Protein AF-0000000073340105 (afdb_homodimer)

Radius of gyration: 44.9 Å; Cα contacts (8 Å, |Δi|>4): 1133; chains: 2; bounding box: 186×140×77 Å

InterPro domains:
  IPR003441 NAC domain [PF02365] (8-134)
  IPR003441 NAC domain [PS51005] (7-157)
  IPR036093 NAC domain superfamily [G3DSA:2.170.150.80] (16-159)
  IPR036093 NAC domain superfamily [SSF101941] (5-157)

Nearest PDB structures (foldseek):
  3l7o-assembly1_B  TM=9.362E-01  e=1.368E-28  Streptococcus mutans UA159
  4gmk-assembly1_B  TM=9.566E-01  e=5.955E-28  Ligilactobacillus salivarius UCC118
  3l7o-assembly1_A  TM=9.279E-01  e=1.243E-27  Streptococcus mutans UA159
  4x84-assembly1_D  TM=9.354E-01  e=1.255E-22  Pseudomonas aeruginosa PAO1
  1xtz-assembly1_A  TM=8.811E-01  e=6.800E-23  Saccharomyces cerevisiae

Structure (mmCIF, N/CA/C/O backbone):
data_AF-0000000073340105-model_v1
#
loop_
_entity.id
_entity.type
_entity.pdbx_description
1 polymer 'ribose-5-phosphate isomerase'
#
loop_
_atom_site.group_PDB
_atom_site.id
_atom_site.type_symbol
_atom_site.label_atom_id
_atom_site.label_alt_id
_atom_site.label_comp_id
_atom_site.label_asym_id
_atom_site.label_entity_id
_atom_site.label_seq_id
_atom_site.pdbx_PDB_ins_code
_atom_site.Cartn_x
_atom_site.Cartn_y
_atom_site.Cartn_z
_atom_site.occupancy
_atom_site.B_iso_or_equiv
_atom_site.auth_seq_id
_atom_site.auth_comp_id
_atom_site.auth_asym_id
_atom_site.auth_atom_id
_atom_site.pdbx_PDB_model_num
ATOM 1 N N . MET A 1 1 ? -86.562 -3.908 8.695 1 17.77 1 MET A N 1
ATOM 2 C CA . MET A 1 1 ? -87.875 -3.549 9.227 1 17.77 1 MET A CA 1
ATOM 3 C C . MET A 1 1 ? -87.875 -2.125 9.773 1 17.77 1 MET A C 1
ATOM 5 O O . MET A 1 1 ? -88.688 -1.317 9.414 1 17.77 1 MET A O 1
ATOM 9 N N . ALA A 1 2 ? -87.625 -1.812 11.055 1 14.52 2 ALA A N 1
ATOM 10 C CA . ALA A 1 2 ? -88.5 -0.944 11.82 1 14.52 2 ALA A CA 1
ATOM 11 C C . ALA A 1 2 ? -88.125 0.523 11.641 1 14.52 2 ALA A C 1
ATOM 13 O O . ALA A 1 2 ? -89 1.363 11.359 1 14.52 2 ALA A O 1
ATOM 14 N N . SER A 1 3 ? -87.125 1.323 12.398 1 16 3 SER A N 1
ATOM 15 C CA . SER A 1 3 ? -87.688 2.092 13.508 1 16 3 SER A CA 1
ATOM 16 C C . SER A 1 3 ? -88 3.516 13.078 1 16 3 SER A C 1
ATOM 18 O O . SER A 1 3 ? -87.438 4.027 12.109 1 16 3 SER A O 1
ATOM 20 N N . LEU A 1 4 ? -88.375 4.535 13.93 1 16.16 4 LEU A N 1
ATOM 21 C CA . LEU A 1 4 ? -89.375 5.32 14.586 1 16.16 4 LEU A CA 1
ATOM 22 C C . LEU A 1 4 ? -89.125 6.812 14.375 1 16.16 4 LEU A C 1
ATOM 24 O O . LEU A 1 4 ? -90.062 7.535 13.953 1 16.16 4 LEU A O 1
ATOM 28 N N . SER A 1 5 ? -88.75 7.676 15.352 1 16.2 5 SER A N 1
ATOM 29 C CA . SER A 1 5 ? -89.688 8.539 16.047 1 16.2 5 SER A CA 1
ATOM 30 C C . SER A 1 5 ? -89.562 10 15.641 1 16.2 5 SER A C 1
ATOM 32 O O . SER A 1 5 ? -90.5 10.656 15.227 1 16.2 5 SER A O 1
ATOM 34 N N . LEU A 1 6 ? -88.875 10.984 16.516 1 17.75 6 LEU A N 1
ATOM 35 C CA . LEU A 1 6 ? -89.562 11.883 17.391 1 17.75 6 LEU A CA 1
ATOM 36 C C . LEU A 1 6 ? -89.625 13.297 16.828 1 17.75 6 LEU A C 1
ATOM 38 O O . LEU A 1 6 ? -88.812 13.641 15.961 1 17.75 6 LEU A O 1
ATOM 42 N N . LEU A 1 7 ? -89.688 14.547 17.656 1 17.47 7 LEU A N 1
ATOM 43 C CA . LEU A 1 7 ? -90.75 15.492 18.078 1 17.47 7 LEU A CA 1
ATOM 44 C C . LEU A 1 7 ? -90.312 16.922 17.719 1 17.47 7 LEU A C 1
ATOM 46 O O . LEU A 1 7 ? -91 17.875 18.125 1 17.47 7 LEU A O 1
ATOM 50 N N . PRO A 1 8 ? -89.625 17.469 16.562 1 19.19 8 PRO A N 1
ATOM 51 C CA . PRO A 1 8 ? -88.812 18.672 16.797 1 19.19 8 PRO A CA 1
ATOM 52 C C . PRO A 1 8 ? -89.688 19.922 16.984 1 19.19 8 PRO A C 1
ATOM 54 O O . PRO A 1 8 ? -90.562 20.203 16.172 1 19.19 8 PRO A O 1
ATOM 57 N N . SER A 1 9 ? -89.625 20.484 18.109 1 16.81 9 SER A N 1
ATOM 58 C CA . SER A 1 9 ? -90.5 21.375 18.844 1 16.81 9 SER A CA 1
ATOM 59 C C . SER A 1 9 ? -90.562 22.75 18.188 1 16.81 9 SER A C 1
ATOM 61 O O . SER A 1 9 ? -89.688 23.094 17.375 1 16.81 9 SER A O 1
ATOM 63 N N . PRO A 1 10 ? -90.688 23.891 19.047 1 17.58 10 PRO A N 1
ATOM 64 C CA . PRO A 1 10 ? -91.875 24.766 19.094 1 17.58 10 PRO A CA 1
ATOM 65 C C . PRO A 1 10 ? -91.625 26.141 18.469 1 17.58 10 PRO A C 1
ATOM 67 O O . PRO A 1 10 ? -92.312 26.547 17.547 1 17.58 10 PRO A O 1
ATOM 70 N N . SER A 1 11 ? -90.875 27.156 19.312 1 16.98 11 SER A N 1
ATOM 71 C CA . SER A 1 11 ? -91.688 28.203 19.844 1 16.98 11 SER A CA 1
ATOM 72 C C . SER A 1 11 ? -91.625 29.469 19 1 16.98 11 SER A C 1
ATOM 74 O O . SER A 1 11 ? -90.688 29.609 18.172 1 16.98 11 SER A O 1
ATOM 76 N N . SER A 1 12 ? -91.875 30.766 19.703 1 16.91 12 SER A N 1
ATOM 77 C CA . SER A 1 12 ? -92.875 31.766 19.547 1 16.91 12 SER A CA 1
ATOM 78 C C . SER A 1 12 ? -92.375 33.031 18.859 1 16.91 12 SER A C 1
ATOM 80 O O . SER A 1 12 ? -92.938 33.469 17.859 1 16.91 12 SER A O 1
ATOM 82 N N . SER A 1 13 ? -91.75 34.062 19.734 1 17.97 13 SER A N 1
ATOM 83 C CA . SER A 1 13 ? -92.5 35.312 19.984 1 17.97 13 SER A CA 1
ATOM 84 C C . SER A 1 13 ? -91.875 36.5 19.25 1 17.97 13 SER A C 1
ATOM 86 O O . SER A 1 13 ? -91.188 37.312 19.859 1 17.97 13 SER A O 1
ATOM 88 N N . SER A 1 14 ? -91.562 36.562 17.984 1 16.38 14 SER A N 1
ATOM 89 C CA . SER A 1 14 ? -90.438 37.281 17.375 1 16.38 14 SER A CA 1
ATOM 90 C C . SER A 1 14 ? -90.75 38.781 17.297 1 16.38 14 SER A C 1
ATOM 92 O O . SER A 1 14 ? -89.812 39.562 17.203 1 16.38 14 SER A O 1
ATOM 94 N N . SER A 1 15 ? -92.062 39.188 17.203 1 16.95 15 SER A N 1
ATOM 95 C CA . SER A 1 15 ? -92 40 16 1 16.95 15 SER A CA 1
ATOM 96 C C . SER A 1 15 ? -91.5 41.406 16.312 1 16.95 15 SER A C 1
ATOM 98 O O . SER A 1 15 ? -90.625 41.969 15.594 1 16.95 15 SER A O 1
ATOM 100 N N . SER A 1 16 ? -92.062 42.094 17.5 1 17.23 16 SER A N 1
ATOM 101 C CA . SER A 1 16 ? -92.75 43.25 16.969 1 17.23 16 SER A CA 1
ATOM 102 C C . SER A 1 16 ? -91.812 44.438 16.75 1 17.23 16 SER A C 1
ATOM 104 O O . SER A 1 16 ? -90.75 44.469 17.328 1 17.23 16 SER A O 1
ATOM 106 N N . SER A 1 17 ? -92.25 45.625 16.234 1 17.88 17 SER A N 1
ATOM 107 C CA . SER A 1 17 ? -92.062 46.594 15.156 1 17.88 17 SER A CA 1
ATOM 108 C C . SER A 1 17 ? -91.438 47.875 15.672 1 17.88 17 SER A C 1
ATOM 110 O O . SER A 1 17 ? -90.75 48.594 14.914 1 17.88 17 SER A O 1
ATOM 112 N N . LEU A 1 18 ? -91.5 48.188 17.172 1 18.75 18 LEU A N 1
ATOM 113 C CA . LEU A 1 18 ? -92 49.562 17.203 1 18.75 18 LEU A CA 1
ATOM 114 C C . LEU A 1 18 ? -90.875 50.531 16.906 1 18.75 18 LEU A C 1
ATOM 116 O O . LEU A 1 18 ? -89.75 50.312 17.359 1 18.75 18 LEU A O 1
ATOM 120 N N . SER A 1 19 ? -91.062 51.656 16.188 1 18.48 19 SER A N 1
ATOM 121 C CA . SER A 1 19 ? -90.562 52.688 15.305 1 18.48 19 SER A CA 1
ATOM 122 C C . SER A 1 19 ? -89.812 53.75 16.094 1 18.48 19 SER A C 1
ATOM 124 O O . SER A 1 19 ? -90 53.906 17.297 1 18.48 19 SER A O 1
ATOM 126 N N . SER A 1 20 ? -88.75 54.312 15.531 1 19.83 20 SER A N 1
ATOM 127 C CA . SER A 1 20 ? -87.438 54.969 15.562 1 19.83 20 SER A CA 1
ATOM 128 C C . SER A 1 20 ? -87.562 56.438 15.953 1 19.83 20 SER A C 1
ATOM 130 O O . SER A 1 20 ? -87.375 57.312 15.102 1 19.83 20 SER A O 1
ATOM 132 N N . LEU A 1 21 ? -88.188 56.656 17.188 1 20.95 21 LEU A N 1
ATOM 133 C CA . LEU A 1 21 ? -88.625 58.062 17.344 1 20.95 21 LEU A CA 1
ATOM 134 C C . LEU A 1 21 ? -87.375 58.969 17.312 1 20.95 21 LEU A C 1
ATOM 136 O O . LEU A 1 21 ? -86.312 58.625 17.844 1 20.95 21 LEU A O 1
ATOM 140 N N . HIS A 1 22 ? -87.375 60.156 16.656 1 19.5 22 HIS A N 1
ATOM 141 C CA . HIS A 1 22 ? -86.625 61.125 15.906 1 19.5 22 HIS A CA 1
ATOM 142 C C . HIS A 1 22 ? -85.75 61.969 16.828 1 19.5 22 HIS A C 1
ATOM 144 O O . HIS A 1 22 ? -85.75 61.781 18.047 1 19.5 22 HIS A O 1
ATOM 150 N N . HIS A 1 23 ? -85.812 63.25 16.844 1 18.55 23 HIS A N 1
ATOM 151 C CA 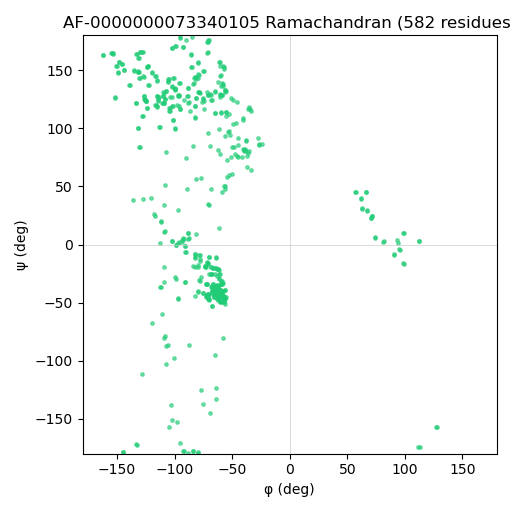. HIS A 1 23 ? -84.938 64.25 16.297 1 18.55 23 HIS A CA 1
ATOM 152 C C . HIS A 1 23 ? -84.188 65 17.406 1 18.55 23 HIS A C 1
ATOM 154 O O . HIS A 1 23 ? -83 65.375 17.25 1 18.55 23 HIS A O 1
ATOM 160 N N . THR A 1 24 ? -84.625 65.312 18.719 1 20.47 24 THR A N 1
ATOM 161 C CA . THR A 1 24 ? -84.625 66.75 18.875 1 20.47 24 THR A CA 1
ATOM 162 C C . THR A 1 24 ? -83.375 67.25 19.547 1 20.47 24 THR A C 1
ATOM 164 O O . THR A 1 24 ? -83.25 68.438 19.828 1 20.47 24 THR A O 1
ATOM 167 N N . THR A 1 25 ? -82.125 66.75 19.531 1 22.19 25 THR A N 1
ATOM 168 C CA . THR A 1 25 ? -81.375 67 20.719 1 22.19 25 THR A CA 1
ATOM 169 C C . THR A 1 25 ? -80.688 68.375 20.609 1 22.19 25 THR A C 1
ATOM 171 O O . THR A 1 25 ? -80 68.688 19.609 1 22.19 25 THR A O 1
ATOM 174 N N . PRO A 1 26 ? -81.062 69.312 21.453 1 22.73 26 PRO A N 1
ATOM 175 C CA . PRO A 1 26 ? -80.812 70.75 21.281 1 22.73 26 PRO A CA 1
ATOM 176 C C . PRO A 1 26 ? -79.312 71.062 21.312 1 22.73 26 PRO A C 1
ATOM 178 O O . PRO A 1 26 ? -78.5 70.188 21.578 1 22.73 26 PRO A O 1
ATOM 181 N N . SER A 1 27 ? -78.812 72 22.266 1 22.5 27 SER A N 1
ATOM 182 C CA . SER A 1 27 ? -78.375 73.375 22.219 1 22.5 27 SER A CA 1
ATOM 183 C C . SER A 1 27 ? -76.875 73.5 22.406 1 22.5 27 SER A C 1
ATOM 185 O O . SER A 1 27 ? -76.188 74.125 21.609 1 22.5 27 SER A O 1
ATOM 187 N N . SER A 1 28 ? -76.312 73.438 23.703 1 24.09 28 SER A N 1
ATOM 188 C CA . SER A 1 28 ? -75.562 74.562 24.219 1 24.09 28 SER A CA 1
ATOM 189 C C . SER A 1 28 ? -74.062 74.375 23.891 1 24.09 28 SER A C 1
ATOM 191 O O . SER A 1 28 ? -73.562 73.25 23.938 1 24.09 28 SER A O 1
ATOM 193 N N . SER A 1 29 ? -73.312 75.25 23.234 1 22.88 29 SER A N 1
ATOM 194 C CA . SER A 1 29 ? -72.125 75.375 22.438 1 22.88 29 SER A CA 1
ATOM 195 C C . SER A 1 29 ? -70.875 75.438 23.344 1 22.88 29 SER A C 1
ATOM 197 O O . SER A 1 29 ? -70.625 76.438 24.016 1 22.88 29 SER A O 1
ATOM 199 N N . ARG A 1 30 ? -70.625 74.375 24.266 1 23.12 30 ARG A N 1
ATOM 200 C CA . ARG A 1 30 ? -69.562 74.625 25.281 1 23.12 30 ARG A CA 1
ATOM 201 C C . ARG A 1 30 ? -68.25 75 24.625 1 23.12 30 ARG A C 1
ATOM 203 O O . ARG A 1 30 ? -67.75 74.312 23.734 1 23.12 30 ARG A O 1
ATOM 210 N N . LEU A 1 31 ? -67.688 76.125 24.719 1 26.17 31 LEU A N 1
ATOM 211 C CA . LEU A 1 31 ? -66.562 76.875 24.125 1 26.17 31 LEU A CA 1
ATOM 212 C C . LEU A 1 31 ? -65.25 76.188 24.578 1 26.17 31 LEU A C 1
ATOM 214 O O . LEU A 1 31 ? -64.875 76.312 25.75 1 26.17 31 LEU A O 1
ATOM 218 N N . THR A 1 32 ? -65.062 74.938 24.516 1 24.06 32 THR A N 1
ATOM 219 C CA . THR A 1 32 ? -63.906 74.438 25.234 1 24.06 32 THR A CA 1
ATOM 220 C C . THR A 1 32 ? -62.625 75.062 24.688 1 24.06 32 THR A C 1
ATOM 222 O O . THR A 1 32 ? -62.438 75.125 23.469 1 24.06 32 THR A O 1
ATOM 225 N N . LEU A 1 33 ? -61.844 75.625 25.578 1 28.56 33 LEU A N 1
ATOM 226 C CA . LEU A 1 33 ? -60.594 76.312 25.578 1 28.56 33 LEU A CA 1
ATOM 227 C C . LEU A 1 33 ? -59.5 75.5 24.938 1 28.56 33 LEU A C 1
ATOM 229 O O . LEU A 1 33 ? -59.344 74.312 25.25 1 28.56 33 LEU A O 1
ATOM 233 N N . CYS A 1 34 ? -58.938 75.875 23.828 1 26.39 34 CYS A N 1
ATOM 234 C CA . CYS A 1 34 ? -58.031 75.312 22.844 1 26.39 34 CYS A CA 1
ATOM 235 C C . CYS A 1 34 ? -56.625 75.188 23.391 1 26.39 34 CYS A C 1
ATOM 237 O O . CYS A 1 34 ? -55.688 74.875 22.656 1 26.39 34 CYS A O 1
ATOM 239 N N . THR A 1 35 ? -56.406 74.875 24.75 1 28.38 35 THR A N 1
ATOM 240 C CA . THR A 1 35 ? -55.031 75.062 25.109 1 28.38 35 THR A CA 1
ATOM 241 C C . THR A 1 35 ? -54.094 74.25 24.203 1 28.38 35 THR A C 1
ATOM 243 O O . THR A 1 35 ? -54.312 73.062 24 1 28.38 35 THR A O 1
ATOM 246 N N . PRO A 1 36 ? -53.312 74.938 23.328 1 28.16 36 PRO A N 1
ATOM 247 C CA . PRO A 1 36 ? -52.438 74.25 22.328 1 28.16 36 PRO A CA 1
ATOM 248 C C . PRO A 1 36 ? -51.406 73.375 22.953 1 28.16 36 PRO A C 1
ATOM 250 O O . PRO A 1 36 ? -50.688 73.75 23.875 1 28.16 36 PRO A O 1
ATOM 253 N N . SER A 1 37 ? -51.75 72.125 23.438 1 27.28 37 SER A N 1
ATOM 254 C CA . SER A 1 37 ? -50.781 71.25 24.078 1 27.28 37 SER A CA 1
ATOM 255 C C . SER A 1 37 ? -49.531 71.062 23.203 1 27.28 37 SER A C 1
ATOM 257 O O . SER A 1 37 ? -49.656 70.688 22.047 1 27.28 37 SER A O 1
ATOM 259 N N . LEU A 1 38 ? -48.406 71.875 23.375 1 31.17 38 LEU A N 1
ATOM 260 C CA . LEU A 1 38 ? -47.125 71.812 22.734 1 31.17 38 LEU A CA 1
ATOM 261 C C . LEU A 1 38 ? -46.5 70.438 22.828 1 31.17 38 LEU A C 1
ATOM 263 O O . LEU A 1 38 ? -46.125 70 23.922 1 31.17 38 LEU A O 1
ATOM 267 N N . ASN A 1 39 ? -47.125 69.438 22.328 1 26.33 39 ASN A N 1
ATOM 268 C CA . ASN A 1 39 ? -46.625 68.062 22.391 1 26.33 39 ASN A CA 1
ATOM 269 C C . ASN A 1 39 ? -45.25 67.938 21.719 1 26.33 39 ASN A C 1
ATOM 271 O O . ASN A 1 39 ? -45.156 67.75 20.5 1 26.33 39 ASN A O 1
ATOM 275 N N . LEU A 1 40 ? -44.375 68.875 22.016 1 29.8 40 LEU A N 1
ATOM 276 C CA . LEU A 1 40 ? -43.094 68.812 21.297 1 29.8 40 LEU A CA 1
ATOM 277 C C . LEU A 1 40 ? -42.406 67.5 21.625 1 29.8 40 LEU A C 1
ATOM 279 O O . LEU A 1 40 ? -41.219 67.438 21.938 1 29.8 40 LEU A O 1
ATOM 283 N N . ARG A 1 41 ? -43.031 66.438 22.219 1 28.45 41 ARG A N 1
ATOM 284 C CA . ARG A 1 41 ? -42.062 65.438 22.625 1 28.45 41 ARG A CA 1
ATOM 285 C C . ARG A 1 41 ? -41.312 64.875 21.422 1 28.45 41 ARG A C 1
ATOM 287 O O . ARG A 1 41 ? -41.906 64.375 20.5 1 28.45 41 ARG A O 1
ATOM 294 N N . THR A 1 42 ? -40.281 65.625 20.969 1 26.98 42 THR A N 1
ATOM 295 C CA . THR A 1 42 ? -39.375 65.062 19.984 1 26.98 42 THR A CA 1
ATOM 296 C C . THR A 1 42 ? -38.906 63.688 20.391 1 26.98 42 THR A C 1
ATOM 298 O O . THR A 1 42 ? -38.375 63.5 21.469 1 26.98 42 THR A O 1
ATOM 301 N N . ARG A 1 43 ? -39.719 62.656 20.078 1 30.19 43 ARG A N 1
ATOM 302 C CA . ARG A 1 43 ? -39.281 61.25 20.25 1 30.19 43 ARG A CA 1
ATOM 303 C C . ARG A 1 43 ? -37.875 61.062 19.703 1 30.19 43 ARG A C 1
ATOM 305 O O . ARG A 1 43 ? -37.625 61.219 18.5 1 30.19 43 ARG A O 1
ATOM 312 N N . THR A 1 44 ? -37.031 61.562 20.531 1 26.58 44 THR A N 1
ATOM 313 C CA . THR A 1 44 ? -35.688 61.156 20.109 1 26.58 44 THR A CA 1
ATOM 314 C C . THR A 1 44 ? -35.656 59.688 19.75 1 26.58 44 THR A C 1
ATOM 316 O O . THR A 1 44 ? -36.031 58.812 20.562 1 26.58 44 THR A O 1
ATOM 319 N N . LYS A 1 45 ? -35.875 59.312 18.484 1 33.16 45 LYS A N 1
ATOM 320 C CA . LYS A 1 45 ? -35.594 58 17.953 1 33.16 45 LYS A CA 1
ATOM 321 C C . LYS A 1 45 ? -34.312 57.406 18.547 1 33.16 45 LYS A C 1
ATOM 323 O O . LYS A 1 45 ? -33.219 57.969 18.359 1 33.16 45 LYS A O 1
ATOM 328 N N . ILE A 1 46 ? -34.5 57.156 19.875 1 30.78 46 ILE A N 1
ATOM 329 C CA . ILE A 1 46 ? -33.344 56.375 20.297 1 30.78 46 ILE A CA 1
ATOM 330 C C . ILE A 1 46 ? -32.938 55.406 19.203 1 30.78 46 ILE A C 1
ATOM 332 O O . ILE A 1 46 ? -33.75 54.562 18.781 1 30.78 46 ILE A O 1
ATOM 336 N N . SER A 1 47 ? -32.25 55.906 18.281 1 34.72 47 SER A N 1
ATOM 337 C CA . SER A 1 47 ? -31.609 54.969 17.344 1 34.72 47 SER A CA 1
ATOM 338 C C . SER A 1 47 ? -31.078 53.75 18.062 1 34.72 47 SER A C 1
ATOM 340 O O . SER A 1 47 ? -30.328 53.844 19.031 1 34.72 47 SER A O 1
ATOM 342 N N . SER A 1 48 ? -32.031 52.844 18.281 1 36.09 48 SER A N 1
ATOM 343 C CA . SER A 1 48 ? -31.562 51.531 18.719 1 36.09 48 SER A CA 1
ATOM 344 C C . SER A 1 48 ? -30.25 51.156 18.031 1 36.09 48 SER A C 1
ATOM 346 O O . SER A 1 48 ? -30.172 51.125 16.797 1 36.09 48 SER A O 1
ATOM 348 N N . ILE A 1 49 ? -29.266 51.656 18.469 1 32.47 49 ILE A N 1
ATOM 349 C CA . ILE A 1 49 ? -28.031 51.031 18 1 32.47 49 ILE A CA 1
ATOM 350 C C . ILE A 1 49 ? -28.188 49.531 17.969 1 32.47 49 ILE A C 1
ATOM 352 O O . ILE A 1 49 ? -28.453 48.906 19.016 1 32.47 49 ILE A O 1
ATOM 356 N N . LYS A 1 50 ? -28.781 49 16.906 1 35.72 50 LYS A N 1
ATOM 357 C CA . LYS A 1 50 ? -28.609 47.562 16.688 1 35.72 50 LYS A CA 1
ATOM 358 C C . LYS A 1 50 ? -27.297 47.094 17.297 1 35.72 50 LYS A C 1
ATOM 360 O O . LYS A 1 50 ? -26.219 47.625 17 1 35.72 50 LYS A O 1
ATOM 365 N N . ALA A 1 51 ? -27.406 46.688 18.5 1 38.09 51 ALA A N 1
ATOM 366 C CA . ALA A 1 51 ? -26.25 45.969 19 1 38.09 51 ALA A CA 1
ATOM 367 C C . ALA A 1 51 ? -25.484 45.312 17.859 1 38.09 51 ALA A C 1
ATOM 369 O O . ALA A 1 51 ? -26.031 44.469 17.141 1 38.09 51 ALA A O 1
ATOM 370 N N . GLN A 1 52 ? -24.594 46.031 17.25 1 36.03 52 GLN A N 1
ATOM 371 C CA . GLN A 1 52 ? -23.734 45.25 16.359 1 36.03 52 GLN A CA 1
ATOM 372 C C . GLN A 1 52 ? -23.219 44 17.031 1 36.03 52 GLN A C 1
ATOM 374 O O . GLN A 1 52 ? -22.5 44.062 18.031 1 36.03 52 GLN A O 1
ATOM 379 N N . SER A 1 53 ? -23.969 42.969 17.172 1 41.22 53 SER A N 1
ATOM 380 C CA . SER A 1 53 ? -23.547 41.656 17.641 1 41.22 53 SER A CA 1
ATOM 381 C C . SER A 1 53 ? -22.125 41.344 17.188 1 41.22 53 SER A C 1
ATOM 383 O O . SER A 1 53 ? -21.719 41.719 16.078 1 41.22 53 SER A O 1
ATOM 385 N N . ALA A 1 54 ? -21.203 41.219 18.031 1 48.62 54 ALA A N 1
ATOM 386 C CA . ALA A 1 54 ? -19.859 40.781 17.688 1 48.62 54 ALA A CA 1
ATOM 387 C C . ALA A 1 54 ? -19.906 39.719 16.594 1 48.62 54 ALA A C 1
ATOM 389 O O . ALA A 1 54 ? -20.781 38.844 16.594 1 48.62 54 ALA A O 1
ATOM 390 N N . PRO A 1 55 ? -19.391 39.938 15.484 1 53.12 55 PRO A N 1
ATOM 391 C CA . PRO A 1 55 ? -19.484 39 14.352 1 53.12 55 PRO A CA 1
ATOM 392 C C . PRO A 1 55 ? -19.172 37.562 14.734 1 53.12 55 PRO A C 1
ATOM 394 O O . PRO A 1 55 ? -18.234 37.312 15.484 1 53.12 55 PRO A O 1
ATOM 397 N N . VAL A 1 56 ? -20.172 36.75 14.844 1 66.56 56 VAL A N 1
ATOM 398 C CA . VAL A 1 56 ? -20.031 35.312 14.992 1 66.56 56 VAL A CA 1
ATOM 399 C C . VAL A 1 56 ? -18.922 34.812 14.07 1 66.56 56 VAL A C 1
ATOM 401 O O . VAL A 1 56 ? -18.938 35.062 12.867 1 66.56 56 VAL A O 1
ATOM 404 N N . LEU A 1 57 ? -17.766 34.406 14.664 1 76.38 57 LEU A N 1
ATOM 405 C CA . LEU A 1 57 ? -16.641 33.906 13.883 1 76.38 57 LEU A CA 1
ATOM 406 C C . LEU A 1 57 ? -17.109 32.812 12.922 1 76.38 57 LEU A C 1
ATOM 408 O O . LEU A 1 57 ? -17.828 31.891 13.32 1 76.38 57 LEU A O 1
ATOM 412 N N . THR A 1 58 ? -16.797 33 11.625 1 86.81 58 THR A N 1
ATOM 413 C CA . THR A 1 58 ? -17.062 31.984 10.609 1 86.81 58 THR A CA 1
ATOM 414 C C . THR A 1 58 ? -16.109 30.812 10.773 1 86.81 58 THR A C 1
ATOM 416 O O . THR A 1 58 ? -15.164 30.859 11.555 1 86.81 58 THR A O 1
ATOM 419 N N . GLN A 1 59 ? -16.438 29.75 10.148 1 86.5 59 GLN A N 1
ATOM 420 C CA . GLN A 1 59 ? -15.562 28.578 10.164 1 86.5 59 GLN A CA 1
ATOM 421 C C . GLN A 1 59 ? -14.164 28.938 9.664 1 86.5 59 GLN A C 1
ATOM 423 O O . GLN A 1 59 ? -13.164 28.453 10.203 1 86.5 59 GLN A O 1
ATOM 428 N N . ASP A 1 60 ? -14.086 29.734 8.703 1 89.38 60 ASP A N 1
ATOM 429 C CA . ASP A 1 60 ? -12.789 30.156 8.172 1 89.38 60 ASP A CA 1
ATOM 430 C C . ASP A 1 60 ? -12.031 31 9.195 1 89.38 60 ASP A C 1
ATOM 432 O O . ASP A 1 60 ? -10.805 30.922 9.281 1 89.38 60 ASP A O 1
ATOM 436 N N . ASP A 1 61 ? -12.758 31.781 9.906 1 91.19 61 ASP A N 1
ATOM 437 C CA . ASP A 1 61 ? -12.117 32.562 10.961 1 91.19 61 ASP A CA 1
ATOM 438 C C . ASP A 1 61 ? -11.492 31.641 12.008 1 91.19 61 ASP A C 1
ATOM 440 O O . ASP A 1 61 ? -10.375 31.875 12.477 1 91.19 61 ASP A O 1
ATOM 444 N N . LEU A 1 62 ? -12.227 30.641 12.297 1 91.06 62 LEU A N 1
ATOM 445 C CA . LEU A 1 62 ? -11.727 29.688 13.273 1 91.06 62 LEU A CA 1
ATOM 446 C C . LEU A 1 62 ? -10.477 28.984 12.75 1 91.06 62 LEU A C 1
ATOM 448 O O . LEU A 1 62 ? -9.508 28.812 13.492 1 91.06 62 LEU A O 1
ATOM 452 N N . LYS A 1 63 ? -10.5 28.609 11.484 1 90.44 63 LYS A N 1
ATOM 453 C CA . LYS A 1 63 ? -9.344 27.969 10.867 1 90.44 63 LYS A CA 1
ATOM 454 C C . LYS A 1 63 ? -8.125 28.891 10.883 1 90.44 63 LYS A C 1
ATOM 456 O O . LYS A 1 63 ? -7.008 28.453 11.148 1 90.44 63 LYS A O 1
ATOM 461 N N . LYS A 1 64 ? -8.406 30.094 10.648 1 93.19 64 LYS A N 1
ATOM 462 C CA . LYS A 1 64 ? -7.328 31.078 10.648 1 93.19 64 LYS A CA 1
ATOM 463 C C . LYS A 1 64 ? -6.727 31.219 12.047 1 93.19 64 LYS A C 1
ATOM 465 O O . LYS A 1 64 ? -5.508 31.297 12.195 1 93.19 64 LYS A O 1
ATOM 470 N N . LEU A 1 65 ? -7.59 31.312 13.031 1 93.31 65 LEU A N 1
ATOM 471 C CA . LEU A 1 65 ? -7.133 31.406 14.414 1 93.31 65 LEU A CA 1
ATOM 472 C C . LEU A 1 65 ? -6.258 30.219 14.789 1 93.31 65 LEU A C 1
ATOM 474 O O . LEU A 1 65 ? -5.195 30.391 15.391 1 93.31 65 LEU A O 1
ATOM 478 N N . ALA A 1 66 ? -6.734 29.078 14.43 1 93.62 66 ALA A N 1
ATOM 479 C CA . ALA A 1 66 ? -5.965 27.859 14.695 1 93.62 66 ALA A CA 1
ATOM 480 C C . ALA A 1 66 ? -4.629 27.891 13.961 1 93.62 66 ALA A C 1
ATOM 482 O O . ALA A 1 66 ? -3.6 27.5 14.523 1 93.62 66 ALA A O 1
ATOM 483 N N . ALA A 1 67 ? -4.629 28.312 12.758 1 94.44 67 ALA A N 1
ATOM 484 C CA . ALA A 1 67 ? -3.422 28.406 11.945 1 94.44 67 ALA A CA 1
ATOM 485 C C . ALA A 1 67 ? -2.408 29.359 12.562 1 94.44 67 ALA A C 1
ATOM 487 O O . ALA A 1 67 ? -1.213 29.062 12.617 1 94.44 67 ALA A O 1
ATOM 488 N N . ASP A 1 68 ? -2.934 30.5 13.008 1 95.56 68 ASP A N 1
ATOM 489 C CA . ASP A 1 68 ? -2.068 31.484 13.648 1 95.56 68 ASP A CA 1
ATOM 490 C C . ASP A 1 68 ? -1.375 30.891 14.875 1 95.56 68 ASP A C 1
ATOM 492 O O . ASP A 1 68 ? -0.185 31.125 15.094 1 95.56 68 ASP A O 1
ATOM 496 N N . LYS A 1 69 ? -2.119 30.172 15.609 1 96.38 69 LYS A N 1
ATOM 497 C CA . LYS A 1 69 ? -1.541 29.531 16.797 1 96.38 69 LYS A CA 1
ATOM 498 C C . LYS A 1 69 ? -0.514 28.469 16.391 1 96.38 69 LYS A C 1
ATOM 500 O O . LYS A 1 69 ? 0.536 28.344 17.031 1 96.38 69 LYS A O 1
ATOM 505 N N . ALA A 1 70 ? -0.755 27.766 15.375 1 97.56 70 ALA A N 1
ATOM 506 C CA . ALA A 1 70 ? 0.106 26.672 14.93 1 97.56 70 ALA A CA 1
ATOM 507 C C . ALA A 1 70 ? 1.467 27.188 14.484 1 97.56 70 ALA A C 1
ATOM 509 O O . ALA A 1 70 ? 2.496 26.562 14.742 1 97.56 70 ALA A O 1
ATOM 510 N N . VAL A 1 71 ? 1.527 28.297 13.836 1 97.69 71 VAL A N 1
ATOM 511 C CA . VAL A 1 71 ? 2.773 28.797 13.266 1 97.69 71 VAL A CA 1
ATOM 512 C C . VAL A 1 71 ? 3.705 29.25 14.383 1 97.69 71 VAL A C 1
ATOM 514 O O . VAL A 1 71 ? 4.898 29.469 14.164 1 97.69 71 VAL A O 1
ATOM 517 N N . GLU A 1 72 ? 3.139 29.438 15.578 1 97.19 72 GLU A N 1
ATOM 518 C CA . GLU A 1 72 ? 3.98 29.75 16.719 1 97.19 72 GLU A CA 1
ATOM 519 C C . GLU A 1 72 ? 4.969 28.625 17.016 1 97.19 72 GLU A C 1
ATOM 521 O O . GLU A 1 72 ? 5.988 28.859 17.672 1 97.19 72 GLU A O 1
ATOM 526 N N . TYR A 1 73 ? 4.707 27.422 16.578 1 97.62 73 TYR A N 1
ATOM 527 C CA . TYR A 1 73 ? 5.59 26.281 16.781 1 97.62 73 TYR A CA 1
ATOM 528 C C . TYR A 1 73 ? 6.758 26.328 15.805 1 97.62 73 TYR A C 1
ATOM 530 O O . TYR A 1 73 ? 7.738 25.594 15.977 1 97.62 73 TYR A O 1
ATOM 538 N N . VAL A 1 74 ? 6.699 27.156 14.773 1 98.62 74 VAL A N 1
ATOM 539 C CA . VAL A 1 74 ? 7.676 27.156 13.688 1 98.62 74 VAL A CA 1
ATOM 540 C C . VAL A 1 74 ? 8.844 28.078 14.047 1 98.62 74 VAL A C 1
ATOM 542 O O . VAL A 1 74 ? 8.648 29.188 14.523 1 98.62 74 VAL A O 1
ATOM 545 N N . LYS A 1 75 ? 10.016 27.609 13.812 1 98.5 75 LYS A N 1
ATOM 546 C CA . LYS A 1 75 ? 11.242 28.375 13.984 1 98.5 75 LYS A CA 1
ATOM 547 C C . LYS A 1 75 ? 12.047 28.422 12.688 1 98.5 75 LYS A C 1
ATOM 549 O O . LYS A 1 75 ? 12 27.484 11.891 1 98.5 75 LYS A O 1
ATOM 554 N N . SER A 1 76 ? 12.82 29.484 12.609 1 98.69 76 SER A N 1
ATOM 555 C CA . SER A 1 76 ? 13.703 29.609 11.453 1 98.69 76 SER A CA 1
ATOM 556 C C . SER A 1 76 ? 14.648 28.422 11.359 1 98.69 76 SER A C 1
ATOM 558 O O . SER A 1 76 ? 15.141 27.922 12.375 1 98.69 76 SER A O 1
ATOM 560 N N . GLY A 1 77 ? 14.859 27.922 10.148 1 98.5 77 GLY A N 1
ATOM 561 C CA . GLY A 1 77 ? 15.797 26.828 9.906 1 98.5 77 GLY A CA 1
ATOM 562 C C . GLY A 1 77 ? 15.141 25.469 9.898 1 98.5 77 GLY A C 1
ATOM 563 O O . GLY A 1 77 ? 15.773 24.469 9.547 1 98.5 77 GLY A O 1
ATOM 564 N N . MET A 1 78 ? 13.852 25.406 10.18 1 98.75 78 MET A N 1
ATOM 565 C CA . MET A 1 78 ? 13.172 24.125 10.305 1 98.75 78 MET A CA 1
ATOM 566 C C . MET A 1 78 ? 12.844 23.547 8.93 1 98.75 78 MET A C 1
ATOM 568 O O . MET A 1 78 ? 12.555 24.281 7.988 1 98.75 78 MET A O 1
ATOM 572 N N . VAL A 1 79 ? 12.883 22.219 8.852 1 98.81 79 VAL A N 1
ATOM 573 C CA . VAL A 1 79 ? 12.203 21.484 7.793 1 98.81 79 VAL A CA 1
ATOM 574 C C . VAL A 1 79 ? 10.766 21.172 8.219 1 98.81 79 VAL A C 1
ATOM 576 O O . VAL A 1 79 ? 10.547 20.562 9.266 1 98.81 79 VAL A O 1
ATOM 579 N N . LEU A 1 80 ? 9.812 21.656 7.383 1 98.88 80 LEU A N 1
ATOM 580 C CA . LEU A 1 80 ? 8.414 21.625 7.785 1 98.88 80 LEU A CA 1
ATOM 581 C C . LEU A 1 80 ? 7.609 20.703 6.859 1 98.88 80 LEU A C 1
ATOM 583 O O . LEU A 1 80 ? 7.727 20.797 5.637 1 98.88 80 LEU A O 1
ATOM 587 N N . GLY A 1 81 ? 6.867 19.75 7.504 1 98.88 81 GLY A N 1
ATOM 588 C CA . GLY A 1 81 ? 5.801 19.125 6.734 1 98.88 81 GLY A CA 1
ATOM 589 C C . GLY A 1 81 ? 4.59 20.016 6.555 1 98.88 81 GLY A C 1
ATOM 590 O O . GLY A 1 81 ? 4.023 20.5 7.535 1 98.88 81 GLY A O 1
ATOM 591 N N . LEU A 1 82 ? 4.188 20.219 5.316 1 98.81 82 LEU A N 1
ATOM 592 C CA . LEU A 1 82 ? 3.068 21.109 5.004 1 98.81 82 LEU A CA 1
ATOM 593 C C . LEU A 1 82 ? 1.819 20.312 4.66 1 98.81 82 LEU A C 1
ATOM 595 O O . LEU A 1 82 ? 1.762 19.656 3.613 1 98.81 82 LEU A O 1
ATOM 599 N N . GLY A 1 83 ? 0.866 20.453 5.492 1 98.38 83 GLY A N 1
ATOM 600 C CA . GLY A 1 83 ? -0.351 19.672 5.355 1 98.38 83 GLY A CA 1
ATOM 601 C C . GLY A 1 83 ? -1.203 20.078 4.172 1 98.38 83 GLY A C 1
ATOM 602 O O . GLY A 1 83 ? -0.868 21.031 3.467 1 98.38 83 GLY A O 1
ATOM 603 N N . THR A 1 84 ? -2.275 19.312 3.998 1 96.94 84 THR A N 1
ATOM 604 C CA . THR A 1 84 ? -3.211 19.5 2.895 1 96.94 84 THR A CA 1
ATOM 605 C C . THR A 1 84 ? -4.609 19.812 3.422 1 96.94 84 THR A C 1
ATOM 607 O O . THR A 1 84 ? -4.996 19.328 4.488 1 96.94 84 THR A O 1
ATOM 610 N N . GLY A 1 85 ? -5.367 20.641 2.604 1 93.25 85 GLY A N 1
ATOM 611 C CA . GLY A 1 85 ? -6.75 20.953 2.936 1 93.25 85 GLY A CA 1
ATOM 612 C C . GLY A 1 85 ? -6.957 22.406 3.334 1 93.25 85 GLY A C 1
ATOM 613 O O . GLY A 1 85 ? -6.008 23.188 3.352 1 93.25 85 GLY A O 1
ATOM 614 N N . SER A 1 86 ? -8.172 22.719 3.752 1 91.38 86 SER A N 1
ATOM 615 C CA . SER A 1 86 ? -8.586 24.094 3.943 1 91.38 86 SER A CA 1
ATOM 616 C C . SER A 1 86 ? -7.887 24.719 5.148 1 91.38 86 SER A C 1
ATOM 618 O O . SER A 1 86 ? -7.438 25.859 5.094 1 91.38 86 SER A O 1
ATOM 620 N N . THR A 1 87 ? -7.801 23.984 6.238 1 91.12 87 THR A N 1
ATOM 621 C CA . THR A 1 87 ? -7.156 24.547 7.422 1 91.12 87 THR A CA 1
ATOM 622 C C . THR A 1 87 ? -5.652 24.672 7.211 1 91.12 87 THR A C 1
ATOM 624 O O . THR A 1 87 ? -5.055 25.703 7.535 1 91.12 87 THR A O 1
ATOM 627 N N . ALA A 1 88 ? -5.062 23.656 6.625 1 95.94 88 ALA A N 1
ATOM 628 C CA . ALA A 1 88 ? -3.633 23.656 6.34 1 95.94 88 ALA A CA 1
ATOM 629 C C . ALA A 1 88 ? -3.273 24.797 5.379 1 95.94 88 ALA A C 1
ATOM 631 O O . ALA A 1 88 ? -2.186 25.359 5.469 1 95.94 88 ALA A O 1
ATOM 632 N N . ALA A 1 89 ? -4.203 25.172 4.535 1 97.12 89 ALA A N 1
ATOM 633 C CA . ALA A 1 89 ? -3.969 26.25 3.584 1 97.12 89 ALA A CA 1
ATOM 634 C C . ALA A 1 89 ? -3.713 27.562 4.305 1 97.12 89 ALA A C 1
ATOM 636 O O . ALA A 1 89 ? -2.896 28.375 3.859 1 97.12 89 ALA A O 1
ATOM 637 N N . PHE A 1 90 ? -4.391 27.797 5.387 1 97 90 PHE A N 1
ATOM 638 C CA . PHE A 1 90 ? -4.176 29 6.168 1 97 90 PHE A CA 1
ATOM 639 C C . PHE A 1 90 ? -2.799 29 6.82 1 97 90 PHE A C 1
ATOM 641 O O . PHE A 1 90 ? -2.158 30.031 6.949 1 97 90 PHE A O 1
ATOM 648 N N . VAL A 1 91 ? -2.379 27.812 7.238 1 98.31 91 VAL A N 1
ATOM 649 C CA . VAL A 1 91 ? -1.04 27.688 7.809 1 98.31 91 VAL A CA 1
ATOM 650 C C . VAL A 1 91 ? 0.005 28.031 6.75 1 98.31 91 VAL A C 1
ATOM 652 O O . VAL A 1 91 ? 0.907 28.844 7 1 98.31 91 VAL A O 1
ATOM 655 N N . VAL A 1 92 ? -0.13 27.5 5.578 1 98.62 92 VAL A N 1
ATOM 656 C CA . VAL A 1 92 ? 0.804 27.719 4.48 1 98.62 92 VAL A CA 1
ATOM 657 C C . VAL A 1 92 ? 0.821 29.203 4.121 1 98.62 92 VAL A C 1
ATOM 659 O O . VAL A 1 92 ? 1.888 29.797 3.92 1 98.62 92 VAL A O 1
ATOM 662 N N . ALA A 1 93 ? -0.339 29.828 4.09 1 98.38 93 ALA A N 1
ATOM 663 C CA . ALA A 1 93 ? -0.439 31.266 3.797 1 98.38 93 ALA A CA 1
ATOM 664 C C . ALA A 1 93 ? 0.309 32.094 4.84 1 98.38 93 ALA A C 1
ATOM 666 O O . ALA A 1 93 ? 1.049 33 4.492 1 98.38 93 ALA A O 1
ATOM 667 N N . LYS A 1 94 ? 0.094 31.766 6.078 1 98.12 94 LYS A N 1
ATOM 668 C CA . LYS A 1 94 ? 0.743 32.5 7.16 1 98.12 94 LYS A CA 1
ATOM 669 C C . LYS A 1 94 ? 2.26 32.344 7.102 1 98.12 94 LYS A C 1
ATOM 671 O O . LYS A 1 94 ? 3 33.281 7.344 1 98.12 94 LYS A O 1
ATOM 676 N N . LEU A 1 95 ? 2.758 31.141 6.801 1 98.56 95 LEU A N 1
ATOM 677 C CA . LEU A 1 95 ? 4.188 30.906 6.629 1 98.56 95 LEU A CA 1
ATOM 678 C C . LEU A 1 95 ? 4.758 31.797 5.531 1 98.56 95 LEU A C 1
ATOM 680 O O . LEU A 1 95 ? 5.824 32.406 5.699 1 98.56 95 LEU A O 1
ATOM 684 N N . GLY A 1 96 ? 4.055 31.875 4.426 1 98.38 96 GLY A N 1
ATOM 685 C CA . GLY A 1 96 ? 4.465 32.75 3.35 1 98.38 96 GLY A CA 1
ATOM 686 C C . GLY A 1 96 ? 4.605 34.188 3.789 1 98.38 96 GLY A C 1
ATOM 687 O O . GLY A 1 96 ? 5.578 34.875 3.434 1 98.38 96 GLY A O 1
ATOM 688 N N . GLU A 1 97 ? 3.637 34.656 4.543 1 98.06 97 GLU A N 1
ATOM 689 C CA . GLU A 1 97 ? 3.654 36.031 5.062 1 98.06 97 GLU A CA 1
ATOM 690 C C . GLU A 1 97 ? 4.871 36.281 5.953 1 98.06 97 GLU A C 1
ATOM 692 O O . GLU A 1 97 ? 5.551 37.281 5.828 1 98.06 97 GLU A O 1
ATOM 697 N N . LEU A 1 98 ? 5.102 35.344 6.812 1 98.19 98 LEU A N 1
ATOM 698 C CA . LEU A 1 98 ? 6.203 35.469 7.762 1 98.19 98 LEU A CA 1
ATOM 699 C C . LEU A 1 98 ? 7.547 35.438 7.043 1 98.19 98 LEU A C 1
ATOM 701 O O . LEU A 1 98 ? 8.492 36.125 7.453 1 98.19 98 LEU A O 1
ATOM 705 N N . LEU A 1 99 ? 7.664 34.688 5.984 1 98.19 99 LEU A N 1
ATOM 706 C CA . LEU A 1 99 ? 8.875 34.688 5.172 1 98.19 99 LEU A CA 1
ATOM 707 C C . LEU A 1 99 ? 9.062 36 4.453 1 98.19 99 LEU A C 1
ATOM 709 O O . LEU A 1 99 ? 10.164 36.562 4.43 1 98.19 99 LEU A O 1
ATOM 713 N N . LYS A 1 100 ? 8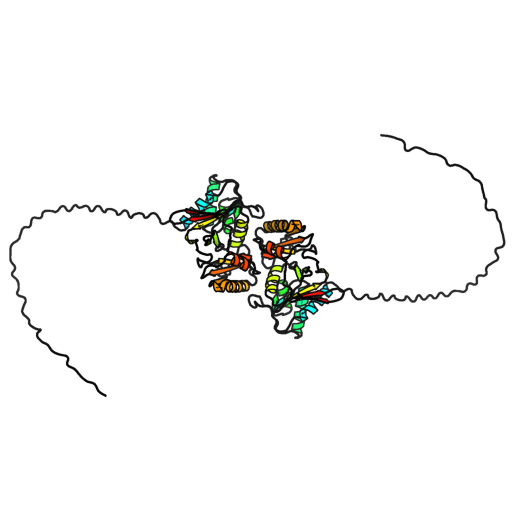.023 36.5 3.967 1 97.69 100 LYS A N 1
ATOM 714 C CA . LYS A 1 100 ? 8.055 37.75 3.229 1 97.69 100 LYS A CA 1
ATOM 715 C C . LYS A 1 100 ? 8.492 38.906 4.129 1 97.69 100 LYS A C 1
ATOM 717 O O . LYS A 1 100 ? 9.242 39.781 3.699 1 97.69 100 LYS A O 1
ATOM 722 N N . THR A 1 101 ? 8.039 38.906 5.383 1 97.62 101 THR A N 1
ATOM 723 C CA . THR A 1 101 ? 8.344 39.969 6.316 1 97.62 101 THR A CA 1
ATOM 724 C C . THR A 1 101 ? 9.703 39.781 6.965 1 97.62 101 THR A C 1
ATOM 726 O O . THR A 1 101 ? 10.234 40.656 7.617 1 97.62 101 THR A O 1
ATOM 729 N N . GLY A 1 102 ? 10.195 38.531 6.898 1 97.56 102 GLY A N 1
ATOM 730 C CA . GLY A 1 102 ? 11.5 38.219 7.469 1 97.56 102 GLY A CA 1
ATOM 731 C C . GLY A 1 102 ? 11.43 37.719 8.898 1 97.56 102 GLY A C 1
ATOM 732 O O . GLY A 1 102 ? 12.461 37.438 9.516 1 97.56 102 GLY A O 1
ATOM 733 N N . GLU A 1 103 ? 10.242 37.562 9.398 1 97.75 103 GLU A N 1
ATOM 734 C CA . GLU A 1 103 ? 10.062 37.062 10.742 1 97.75 103 GLU A CA 1
ATOM 735 C C . GLU A 1 103 ? 10.453 35.562 10.82 1 97.75 103 GLU A C 1
ATOM 737 O O . GLU A 1 103 ? 10.82 35.094 11.891 1 97.75 103 GLU A O 1
ATOM 742 N N . LEU A 1 104 ? 10.367 34.906 9.711 1 97.81 104 LEU A N 1
ATOM 743 C CA . LEU A 1 104 ? 10.836 33.531 9.531 1 97.81 104 LEU A CA 1
ATOM 744 C C . LEU A 1 104 ? 11.867 33.438 8.414 1 97.81 104 LEU A C 1
ATOM 746 O O . LEU A 1 104 ? 11.719 34.094 7.375 1 97.81 104 LEU A O 1
ATOM 750 N N . LYS A 1 105 ? 12.867 32.688 8.695 1 98 105 LYS A N 1
ATOM 751 C CA . LYS A 1 105 ? 13.922 32.531 7.691 1 98 105 LYS A CA 1
ATOM 752 C C . LYS A 1 105 ? 14.344 31.078 7.555 1 98 105 LYS A C 1
ATOM 754 O O . LYS A 1 105 ? 14.25 30.312 8.508 1 98 105 LYS A O 1
ATOM 759 N N . ASP A 1 106 ? 14.758 30.703 6.383 1 98 106 ASP A N 1
ATOM 760 C CA . ASP A 1 106 ? 15.5 29.484 6.086 1 98 106 ASP A CA 1
ATOM 761 C C . ASP A 1 106 ? 14.672 28.25 6.41 1 98 106 ASP A C 1
ATOM 763 O O . ASP A 1 106 ? 15.211 27.25 6.906 1 98 106 ASP A O 1
ATOM 767 N N . ILE A 1 107 ? 13.414 28.328 6.273 1 98.5 107 ILE A N 1
ATOM 768 C CA . ILE A 1 107 ? 12.625 27.109 6.406 1 98.5 107 ILE A CA 1
ATOM 769 C C . ILE A 1 107 ? 12.57 26.375 5.062 1 98.5 107 ILE A C 1
ATOM 771 O O . ILE A 1 107 ? 12.781 26.984 4.012 1 98.5 107 ILE A O 1
ATOM 775 N N . ILE A 1 108 ? 12.398 25.078 5.121 1 98.75 108 ILE A N 1
ATOM 776 C CA . ILE A 1 108 ? 12.172 24.234 3.947 1 98.75 108 ILE A CA 1
ATOM 777 C C . ILE A 1 108 ? 10.883 23.438 4.129 1 98.75 108 ILE A C 1
ATOM 779 O O . ILE A 1 108 ? 10.703 22.766 5.141 1 98.75 108 ILE A O 1
ATOM 783 N N . GLY A 1 109 ? 9.977 23.594 3.176 1 98.81 109 GLY A N 1
ATOM 784 C CA . GLY A 1 109 ? 8.703 22.891 3.26 1 98.81 109 GLY A CA 1
ATOM 785 C C . GLY A 1 109 ? 8.688 21.594 2.477 1 98.81 109 GLY A C 1
ATOM 786 O O . GLY A 1 109 ? 9.242 21.516 1.376 1 98.81 109 GLY A O 1
ATOM 787 N N . VAL A 1 110 ? 8.102 20.562 3.041 1 98.81 110 VAL A N 1
ATOM 788 C CA . VAL A 1 110 ? 7.789 19.312 2.369 1 98.81 110 VAL A CA 1
ATOM 789 C C . VAL A 1 110 ? 6.273 19.141 2.254 1 98.81 110 VAL A C 1
ATOM 791 O O . VAL A 1 110 ? 5.609 18.766 3.223 1 98.81 110 VAL A O 1
ATOM 794 N N . PRO A 1 111 ? 5.707 19.422 1.084 1 98.75 111 PRO A N 1
ATOM 795 C CA . PRO A 1 111 ? 4.25 19.391 0.928 1 98.75 111 PRO A CA 1
ATOM 796 C C . PRO A 1 111 ? 3.691 17.969 0.882 1 98.75 111 PRO A C 1
ATOM 798 O O . PRO A 1 111 ? 4.344 17.062 0.365 1 98.75 111 PRO A O 1
ATOM 801 N N . THR A 1 112 ? 2.484 17.766 1.351 1 98.31 112 THR A N 1
ATOM 802 C CA . THR A 1 112 ? 1.868 16.453 1.428 1 98.31 112 THR A CA 1
ATOM 803 C C . THR A 1 112 ? 0.915 16.219 0.257 1 98.31 112 THR A C 1
ATOM 805 O O . THR A 1 112 ? 0.237 15.195 0.186 1 98.31 112 THR A O 1
ATOM 808 N N . SER A 1 113 ? 0.751 17.188 -0.639 1 97.69 113 SER A N 1
ATOM 809 C CA . SER A 1 113 ? -0.07 17.062 -1.838 1 97.69 113 SER A CA 1
ATOM 810 C C . SER A 1 113 ? 0.416 18 -2.943 1 97.69 113 SER A C 1
ATOM 812 O O . SER A 1 113 ? 1.181 18.938 -2.686 1 97.69 113 SER A O 1
ATOM 814 N N . LYS A 1 114 ? -0.047 17.719 -4.145 1 96.94 114 LYS A N 1
ATOM 815 C CA . LYS A 1 114 ? 0.25 18.625 -5.254 1 96.94 114 LYS A CA 1
ATOM 816 C C . LYS A 1 114 ? -0.395 19.984 -5.039 1 96.94 114 LYS A C 1
ATOM 818 O O . LYS A 1 114 ? 0.208 21.016 -5.348 1 96.94 114 LYS A O 1
ATOM 823 N N . ARG A 1 115 ? -1.573 19.969 -4.5 1 96.12 115 ARG A N 1
ATOM 824 C CA . ARG A 1 115 ? -2.277 21.219 -4.215 1 96.12 115 ARG A CA 1
ATOM 825 C C . ARG A 1 115 ? -1.484 22.078 -3.238 1 96.12 115 ARG A C 1
ATOM 827 O O . ARG A 1 115 ? -1.317 23.281 -3.457 1 96.12 115 ARG A O 1
ATOM 834 N N . THR A 1 116 ? -1.039 21.5 -2.139 1 98.12 116 THR A N 1
ATOM 835 C CA . THR A 1 116 ? -0.239 22.234 -1.16 1 98.12 116 THR A CA 1
ATOM 836 C C . THR A 1 116 ? 1.07 22.703 -1.781 1 98.12 116 THR A C 1
ATOM 838 O O . THR A 1 116 ? 1.518 23.828 -1.517 1 98.12 116 THR A O 1
ATOM 841 N N . GLU A 1 117 ? 1.667 21.875 -2.584 1 98.38 117 GLU A N 1
ATOM 842 C CA . GLU A 1 117 ? 2.898 22.25 -3.277 1 98.38 117 GLU A CA 1
ATOM 843 C C . GLU A 1 117 ? 2.701 23.5 -4.125 1 98.38 117 GLU A C 1
ATOM 845 O O . GLU A 1 117 ? 3.508 24.438 -4.062 1 98.38 117 GLU A O 1
ATOM 850 N N . GLU A 1 118 ? 1.679 23.516 -4.863 1 98.31 118 GLU A N 1
ATOM 851 C CA . GLU A 1 118 ? 1.389 24.641 -5.742 1 98.31 118 GLU A CA 1
ATOM 852 C C . GLU A 1 118 ? 1.161 25.922 -4.938 1 98.31 118 GLU A C 1
ATOM 854 O O . GLU A 1 118 ? 1.682 26.984 -5.289 1 98.31 118 GLU A O 1
ATOM 859 N N . GLN A 1 119 ? 0.423 25.828 -3.898 1 98.31 119 GLN A N 1
ATOM 860 C CA . GLN A 1 119 ? 0.193 26.984 -3.045 1 98.31 119 GLN A CA 1
ATOM 861 C C . GLN A 1 119 ? 1.503 27.516 -2.463 1 98.31 119 GLN A C 1
ATOM 863 O O . GLN A 1 119 ? 1.769 28.719 -2.502 1 98.31 119 GLN A O 1
ATOM 868 N N . ALA A 1 120 ? 2.236 26.594 -1.952 1 98.75 120 ALA A N 1
ATOM 869 C CA . ALA A 1 120 ? 3.494 26.984 -1.318 1 98.75 120 ALA A CA 1
ATOM 870 C C . ALA A 1 120 ? 4.434 27.641 -2.324 1 98.75 120 ALA A C 1
ATOM 872 O O . ALA A 1 120 ? 5.07 28.656 -2.016 1 98.75 120 ALA A O 1
ATOM 873 N N . ARG A 1 121 ? 4.527 27.094 -3.492 1 98.5 121 ARG A N 1
ATOM 874 C CA . ARG A 1 121 ? 5.352 27.688 -4.547 1 98.5 121 ARG A CA 1
ATOM 875 C C . ARG A 1 121 ? 4.895 29.094 -4.883 1 98.5 121 ARG A C 1
ATOM 877 O O . ARG A 1 121 ? 5.719 29.984 -5.07 1 98.5 121 ARG A O 1
ATOM 884 N N . SER A 1 122 ? 3.658 29.297 -4.957 1 98.5 122 SER A N 1
ATOM 885 C CA . SER A 1 122 ? 3.102 30.609 -5.293 1 98.5 122 SER A CA 1
ATOM 886 C C . SER A 1 122 ? 3.432 31.641 -4.227 1 98.5 122 SER A C 1
ATOM 888 O O . SER A 1 122 ? 3.396 32.844 -4.488 1 98.5 122 SER A O 1
ATOM 890 N N . LEU A 1 123 ? 3.754 31.203 -3.082 1 98.44 123 LEU A N 1
ATOM 891 C CA . LEU A 1 123 ? 4.094 32.094 -1.97 1 98.44 123 LEU A CA 1
ATOM 892 C C . LEU A 1 123 ? 5.602 32.156 -1.771 1 98.44 123 LEU A C 1
ATOM 894 O O . LEU A 1 123 ? 6.078 32.688 -0.772 1 98.44 123 LEU A O 1
ATOM 898 N N . ASN A 1 124 ? 6.344 31.453 -2.656 1 98.12 124 ASN A N 1
ATOM 899 C CA . ASN A 1 124 ? 7.805 31.438 -2.662 1 98.12 124 ASN A CA 1
ATOM 900 C C . ASN A 1 124 ? 8.359 30.75 -1.425 1 98.12 124 ASN A C 1
ATOM 902 O O . ASN A 1 124 ? 9.406 31.141 -0.9 1 98.12 124 ASN A O 1
ATOM 906 N N . ILE A 1 125 ? 7.656 29.828 -0.905 1 98.69 125 ILE A N 1
ATOM 907 C CA . ILE A 1 125 ? 8.172 28.984 0.164 1 98.69 125 ILE A CA 1
ATOM 908 C C . ILE A 1 125 ? 9.141 27.953 -0.417 1 98.69 125 ILE A C 1
ATOM 910 O O . ILE A 1 125 ? 8.789 27.219 -1.337 1 98.69 125 ILE A O 1
ATOM 914 N N . PRO A 1 126 ? 10.414 27.906 0.068 1 98.62 126 PRO A N 1
ATOM 915 C CA . PRO A 1 126 ? 11.32 26.859 -0.414 1 98.62 126 PRO A CA 1
ATOM 916 C C . PRO A 1 126 ? 10.781 25.453 -0.156 1 98.62 126 PRO A C 1
ATOM 918 O O . PRO A 1 126 ? 10.281 25.172 0.934 1 98.62 126 PRO A O 1
ATOM 921 N N . LEU A 1 127 ? 10.891 24.594 -1.132 1 98.69 127 LEU A N 1
ATOM 922 C CA . LEU A 1 127 ? 10.281 23.281 -1.017 1 98.69 127 LEU A CA 1
ATOM 923 C C . LEU A 1 127 ? 11.328 22.188 -1.229 1 98.69 127 LEU A C 1
ATOM 925 O O . LEU A 1 127 ? 12.344 22.406 -1.881 1 98.69 127 LEU A O 1
ATOM 929 N N . SER A 1 128 ? 11.062 21.094 -0.643 1 98.19 128 SER A N 1
ATOM 930 C CA . SER A 1 128 ? 11.82 19.859 -0.792 1 98.19 128 SER A CA 1
ATOM 931 C C . SER A 1 128 ? 10.914 18.641 -0.731 1 98.19 128 SER A C 1
ATOM 933 O O . SER A 1 128 ? 9.688 18.766 -0.841 1 98.19 128 SER A O 1
ATOM 935 N N . VAL A 1 129 ? 11.508 17.484 -0.819 1 96.81 129 VAL A N 1
ATOM 936 C CA . VAL A 1 129 ? 10.812 16.203 -0.696 1 96.81 129 VAL A CA 1
ATOM 937 C C . VAL A 1 129 ? 11.508 15.336 0.344 1 96.81 129 VAL A C 1
ATOM 939 O O . VAL A 1 129 ? 12.633 15.633 0.751 1 96.81 129 VAL A O 1
ATOM 942 N N . LEU A 1 130 ? 10.875 14.273 0.806 1 95.88 130 LEU A N 1
ATOM 943 C CA . LEU A 1 130 ? 11.438 13.359 1.797 1 95.88 130 LEU A CA 1
ATOM 944 C C . LEU A 1 130 ? 12.742 12.742 1.287 1 95.88 130 LEU A C 1
ATOM 946 O O . LEU A 1 130 ? 13.648 12.469 2.072 1 95.88 130 LEU A O 1
ATOM 950 N N . ASP A 1 131 ? 12.82 12.57 -0.001 1 96.31 131 ASP A N 1
ATOM 951 C CA . ASP A 1 131 ? 14.016 11.977 -0.592 1 96.31 131 ASP A CA 1
ATOM 952 C C . ASP A 1 131 ? 15.258 12.82 -0.289 1 96.31 131 ASP A C 1
ATOM 954 O O . ASP A 1 131 ? 16.344 12.281 -0.088 1 96.31 131 ASP A O 1
ATOM 958 N N . ASP A 1 132 ? 15.039 14.078 -0.243 1 96.75 132 ASP A N 1
ATOM 959 C CA . ASP A 1 132 ? 16.156 15.008 -0.046 1 96.75 132 ASP A CA 1
ATOM 960 C C . ASP A 1 132 ? 16.25 15.438 1.414 1 96.75 132 ASP A C 1
ATOM 962 O O . ASP A 1 132 ? 17.344 15.742 1.907 1 96.75 132 ASP A O 1
ATOM 966 N N . HIS A 1 133 ? 15.133 15.461 2.092 1 97.06 133 HIS A N 1
ATOM 967 C CA . HIS A 1 133 ? 15.047 15.781 3.512 1 97.06 133 HIS A CA 1
ATOM 968 C C . HIS A 1 133 ? 14.234 14.742 4.266 1 97.06 133 HIS A C 1
ATOM 970 O O . HIS A 1 133 ? 13.07 14.969 4.586 1 97.06 133 HIS A O 1
ATOM 976 N N . PRO A 1 134 ? 14.844 13.68 4.641 1 96.25 134 PRO A N 1
ATOM 977 C CA . PRO A 1 134 ? 14.125 12.539 5.211 1 96.25 134 PRO A CA 1
ATOM 978 C C . PRO A 1 134 ? 13.742 12.75 6.676 1 96.25 134 PRO A C 1
ATOM 980 O O . PRO A 1 134 ? 13 11.953 7.246 1 96.25 134 PRO A O 1
ATOM 983 N N . HIS A 1 135 ? 14.25 13.805 7.262 1 96.94 135 HIS A N 1
ATOM 984 C CA . HIS A 1 135 ? 13.922 14.164 8.633 1 96.94 135 HIS A CA 1
ATOM 985 C C . HIS A 1 135 ? 13.203 15.508 8.695 1 96.94 135 HIS A C 1
ATOM 987 O O . HIS A 1 135 ? 13.766 16.531 8.289 1 96.94 135 HIS A O 1
ATOM 993 N N . ILE A 1 136 ? 12.016 15.484 9.219 1 98.56 136 ILE A N 1
ATOM 994 C CA . ILE A 1 136 ? 11.203 16.688 9.328 1 98.56 136 ILE A CA 1
ATOM 995 C C . ILE A 1 136 ? 11.141 17.141 10.781 1 98.56 136 ILE A C 1
ATOM 997 O O . ILE A 1 136 ? 10.922 16.312 11.68 1 98.56 136 ILE A O 1
ATOM 1001 N N . ASP A 1 137 ? 11.367 18.406 10.984 1 98.81 137 ASP A N 1
ATOM 1002 C CA . ASP A 1 137 ? 11.336 18.938 12.352 1 98.81 137 ASP A CA 1
ATOM 1003 C C . ASP A 1 137 ? 9.906 19 12.875 1 98.81 137 ASP A C 1
ATOM 1005 O O . ASP A 1 137 ? 9.641 18.609 14.016 1 98.81 137 ASP A O 1
ATOM 1009 N N . LEU A 1 138 ? 9.016 19.484 12.062 1 98.81 138 LEU A N 1
ATOM 1010 C CA . LEU A 1 138 ? 7.637 19.75 12.461 1 98.81 138 LEU A CA 1
ATOM 1011 C C . LEU A 1 138 ? 6.691 19.625 11.266 1 98.81 138 LEU A C 1
ATOM 1013 O O . LEU A 1 138 ? 6.961 20.188 10.195 1 98.81 138 LEU A O 1
ATOM 1017 N N . ALA A 1 139 ? 5.699 18.828 11.453 1 98.88 139 ALA A N 1
ATOM 1018 C CA . ALA A 1 139 ? 4.594 18.844 10.492 1 98.88 139 ALA A CA 1
ATOM 1019 C C . ALA A 1 139 ? 3.367 19.531 11.078 1 98.88 139 ALA A C 1
ATOM 1021 O O . ALA A 1 139 ? 3.061 19.359 12.266 1 98.88 139 ALA A O 1
ATOM 1022 N N . ILE A 1 140 ? 2.693 20.297 10.305 1 98.81 140 ILE A N 1
ATOM 1023 C CA . ILE A 1 140 ? 1.43 20.922 10.672 1 98.81 140 ILE A CA 1
ATOM 1024 C C . ILE A 1 140 ? 0.361 20.578 9.633 1 98.81 140 ILE A C 1
ATOM 1026 O O . ILE A 1 140 ? 0.553 20.812 8.438 1 98.81 140 ILE A O 1
ATOM 1030 N N . ASP A 1 141 ? -0.708 20.047 10.047 1 98.75 141 ASP A N 1
ATOM 1031 C CA . ASP A 1 141 ? -1.775 19.625 9.141 1 98.75 141 ASP A CA 1
ATOM 1032 C C . ASP A 1 141 ? -3.125 19.609 9.859 1 98.75 141 ASP A C 1
ATOM 1034 O O . ASP A 1 141 ? -3.191 19.812 11.07 1 98.75 141 ASP A O 1
ATOM 1038 N N . GLY A 1 142 ? -4.164 19.547 9.086 1 97.62 142 GLY A N 1
ATOM 1039 C CA . GLY A 1 142 ? -5.504 19.406 9.641 1 97.62 142 GLY A CA 1
ATOM 1040 C C . GLY A 1 142 ? -5.879 17.969 9.938 1 97.62 142 GLY A C 1
ATOM 1041 O O . GLY A 1 142 ? -5.066 17.062 9.758 1 97.62 142 GLY A O 1
ATOM 1042 N N . ALA A 1 143 ? -7.105 17.844 10.398 1 98.12 143 ALA A N 1
ATOM 1043 C CA . ALA A 1 143 ? -7.719 16.531 10.633 1 98.12 143 ALA A CA 1
ATOM 1044 C C . ALA A 1 143 ? -9.211 16.562 10.328 1 98.12 143 ALA A C 1
ATOM 1046 O O . ALA A 1 143 ? -9.844 17.625 10.391 1 98.12 143 ALA A O 1
ATOM 1047 N N . ASP A 1 144 ? -9.719 15.445 10.031 1 98.25 144 ASP A N 1
ATOM 1048 C CA . ASP A 1 144 ? -11.156 15.305 9.789 1 98.25 144 ASP A CA 1
ATOM 1049 C C . ASP A 1 144 ? -11.898 14.945 11.07 1 98.25 144 ASP A C 1
ATOM 1051 O O . ASP A 1 144 ? -13.07 15.281 11.234 1 98.25 144 ASP A O 1
ATOM 1055 N N . GLU A 1 145 ? -11.258 14.219 11.93 1 98.75 145 GLU A N 1
ATOM 1056 C CA . GLU A 1 145 ? -11.742 13.891 13.273 1 98.75 145 GLU A CA 1
ATOM 1057 C C . GLU A 1 145 ? -10.594 13.852 14.281 1 98.75 145 GLU A C 1
ATOM 1059 O O . GLU A 1 145 ? -9.477 13.469 13.938 1 98.75 145 GLU A O 1
ATOM 1064 N N . VAL A 1 146 ? -10.914 14.172 15.484 1 98.5 146 VAL A N 1
ATOM 1065 C CA . VAL A 1 146 ? -10.016 14.062 16.625 1 98.5 146 VAL A CA 1
ATOM 1066 C C . VAL A 1 146 ? -10.75 13.406 17.797 1 98.5 146 VAL A C 1
ATOM 1068 O O . VAL A 1 146 ? -11.781 13.898 18.25 1 98.5 146 VAL A O 1
ATOM 1071 N N . ASP A 1 147 ? -10.234 12.336 18.25 1 98.31 147 ASP A N 1
ATOM 1072 C CA . ASP A 1 147 ? -10.852 11.703 19.422 1 98.31 147 ASP A CA 1
ATOM 1073 C C . ASP A 1 147 ? -10.164 12.125 20.703 1 98.31 147 ASP A C 1
ATOM 1075 O O . ASP A 1 147 ? -9.211 12.914 20.688 1 98.31 147 ASP A O 1
ATOM 1079 N N . PRO A 1 148 ? -10.594 11.688 21.906 1 97.06 148 PRO A N 1
ATOM 1080 C CA . PRO A 1 148 ? -10.047 12.172 23.172 1 97.06 148 PRO A CA 1
ATOM 1081 C C . PRO A 1 148 ? -8.594 11.75 23.375 1 97.06 148 PRO A C 1
ATOM 1083 O O . PRO A 1 148 ? -7.891 12.344 24.203 1 97.06 148 PRO A O 1
ATOM 1086 N N . LEU A 1 149 ? -8.148 10.766 22.703 1 97.06 149 LEU A N 1
ATOM 1087 C CA . LEU A 1 149 ? -6.773 10.289 22.828 1 97.06 149 LEU A CA 1
ATOM 1088 C C . LEU A 1 149 ? -5.871 10.938 21.781 1 97.06 149 LEU A C 1
ATOM 1090 O O . LEU A 1 149 ? -4.711 10.555 21.625 1 97.06 149 LEU A O 1
ATOM 1094 N N . LEU A 1 150 ? -6.43 11.852 20.969 1 98.25 150 LEU A N 1
ATOM 1095 C CA . LEU A 1 150 ? -5.75 12.609 19.922 1 98.25 150 LEU A CA 1
ATOM 1096 C C . LEU A 1 150 ? -5.398 11.711 18.734 1 98.25 150 LEU A C 1
ATOM 1098 O O . LEU A 1 150 ? -4.41 11.953 18.047 1 98.25 150 LEU A O 1
ATOM 1102 N N . ASN A 1 151 ? -6.141 10.672 18.625 1 98.69 151 ASN A N 1
ATOM 1103 C CA . ASN A 1 151 ? -6.117 9.945 17.375 1 98.69 151 ASN A CA 1
ATOM 1104 C C . ASN A 1 151 ? -6.988 10.617 16.312 1 98.69 151 ASN A C 1
ATOM 1106 O O . ASN A 1 151 ? -7.926 11.344 16.641 1 98.69 151 ASN A O 1
ATOM 1110 N N . LEU A 1 152 ? -6.664 10.336 15.078 1 98.88 152 LEU A N 1
ATOM 1111 C CA . LEU A 1 152 ? -7.262 11.164 14.047 1 98.88 152 LEU A CA 1
ATOM 1112 C C . LEU A 1 152 ? -7.859 10.312 12.938 1 98.88 152 LEU A C 1
ATOM 1114 O O . LEU A 1 152 ? -7.387 9.195 12.68 1 98.88 152 LEU A O 1
ATOM 1118 N N . VAL A 1 153 ? -8.906 10.773 12.32 1 98.88 153 VAL A N 1
ATOM 1119 C CA . VAL A 1 153 ? -9.234 10.453 10.938 1 98.88 153 VAL A CA 1
ATOM 1120 C C . VAL A 1 153 ? -8.727 11.562 10.016 1 98.88 153 VAL A C 1
ATOM 1122 O O . VAL A 1 153 ? -8.938 12.742 10.281 1 98.88 153 VAL A O 1
ATOM 1125 N N . LYS A 1 154 ? -7.996 11.188 9.023 1 98.69 154 LYS A N 1
ATOM 1126 C CA . LYS A 1 154 ? -7.523 12.117 7.996 1 98.69 154 LYS A CA 1
ATOM 1127 C C . LYS A 1 154 ? -7.754 11.555 6.598 1 98.69 154 LYS A C 1
ATOM 1129 O O . LYS A 1 154 ? -8.023 10.359 6.438 1 98.69 154 LYS A O 1
ATOM 1134 N N . GLY A 1 155 ? -7.676 12.484 5.555 1 97.88 155 GLY A N 1
ATOM 1135 C CA . GLY A 1 155 ? -7.609 11.992 4.188 1 97.88 155 GLY A CA 1
ATOM 1136 C C . GLY A 1 155 ? -8.852 12.312 3.377 1 97.88 155 GLY A C 1
ATOM 1137 O O . GLY A 1 155 ? -8.961 11.906 2.217 1 97.88 155 GLY A O 1
ATOM 1138 N N . ARG A 1 156 ? -9.812 13.039 3.939 1 97.62 156 ARG A N 1
ATOM 1139 C CA . ARG A 1 156 ? -10.992 13.383 3.156 1 97.62 156 ARG A CA 1
ATOM 1140 C C . ARG A 1 156 ? -10.625 14.25 1.957 1 97.62 156 ARG A C 1
ATOM 1142 O O . ARG A 1 156 ? -11.352 14.289 0.964 1 97.62 156 ARG A O 1
ATOM 1149 N N . GLY A 1 157 ? -9.516 14.875 2.018 1 95.94 157 GLY A N 1
ATOM 1150 C CA . GLY A 1 157 ? -9.023 15.625 0.871 1 95.94 157 GLY A CA 1
ATOM 1151 C C . GLY A 1 157 ? -8.312 14.758 -0.152 1 95.94 157 GLY A C 1
ATOM 1152 O O . GLY A 1 157 ? -7.941 15.234 -1.226 1 95.94 157 GLY A O 1
ATOM 1153 N N . GLY A 1 158 ? -8.023 13.539 0.173 1 97.5 158 GLY A N 1
ATOM 1154 C CA . GLY A 1 158 ? -7.504 12.578 -0.787 1 97.5 158 GLY A CA 1
ATOM 1155 C C . GLY A 1 158 ? -5.996 12.43 -0.722 1 97.5 158 GLY A C 1
ATOM 1156 O O . GLY A 1 158 ? -5.398 11.75 -1.561 1 97.5 158 GLY A O 1
ATOM 1157 N N . ALA A 1 159 ? -5.359 13.008 0.292 1 98 159 ALA A N 1
ATOM 1158 C CA . ALA A 1 159 ? -3.9 13.023 0.338 1 98 159 ALA A CA 1
ATOM 1159 C C . ALA A 1 159 ? -3.379 12.148 1.473 1 98 159 ALA A C 1
ATOM 1161 O O . ALA A 1 159 ? -2.234 12.297 1.906 1 98 159 ALA A O 1
ATOM 1162 N N . LEU A 1 160 ? -4.117 11.227 2 1 98.44 160 LEU A N 1
ATOM 1163 C CA . LEU A 1 160 ? -3.863 10.531 3.258 1 98.44 160 LEU A CA 1
ATOM 1164 C C . LEU A 1 160 ? -2.504 9.836 3.232 1 98.44 160 LEU A C 1
ATOM 1166 O O . LEU A 1 160 ? -1.753 9.898 4.207 1 98.44 160 LEU A O 1
ATOM 1170 N N . LEU A 1 161 ? -2.156 9.25 2.102 1 98.75 161 LEU A N 1
ATOM 1171 C CA . LEU A 1 161 ? -0.901 8.508 2.078 1 98.75 161 LEU A CA 1
ATOM 1172 C C . LEU A 1 161 ? 0.291 9.445 2.213 1 98.75 161 LEU A C 1
ATOM 1174 O O . LEU A 1 161 ? 1.154 9.242 3.068 1 98.75 161 LEU A O 1
ATOM 1178 N N . ARG A 1 162 ? 0.354 10.477 1.347 1 98.69 162 ARG A N 1
ATOM 1179 C CA . ARG A 1 162 ? 1.473 11.406 1.4 1 98.69 162 ARG A CA 1
ATOM 1180 C C . ARG A 1 162 ? 1.52 12.133 2.742 1 98.69 162 ARG A C 1
ATOM 1182 O O . ARG A 1 162 ? 2.6 12.383 3.281 1 98.69 162 ARG A O 1
ATOM 1189 N N . GLU A 1 163 ? 0.334 12.461 3.256 1 98.69 163 GLU A N 1
ATOM 1190 C CA . GLU A 1 163 ? 0.267 13.047 4.59 1 98.69 163 GLU A CA 1
ATOM 1191 C C . GLU A 1 163 ? 0.902 12.125 5.629 1 98.69 163 GLU A C 1
ATOM 1193 O O . GLU A 1 163 ? 1.753 12.562 6.41 1 98.69 163 GLU A O 1
ATOM 1198 N N . LYS A 1 164 ? 0.526 10.914 5.617 1 98.69 164 LYS A N 1
ATOM 1199 C CA . LYS A 1 164 ? 1.028 9.984 6.633 1 98.69 164 LYS A CA 1
ATOM 1200 C C . LYS A 1 164 ? 2.537 9.797 6.504 1 98.69 164 LYS A C 1
ATOM 1202 O O . LYS A 1 164 ? 3.246 9.727 7.508 1 98.69 164 LYS A O 1
ATOM 1207 N N . MET A 1 165 ? 3.029 9.695 5.285 1 98.62 165 MET A N 1
ATOM 1208 C CA . MET A 1 165 ? 4.465 9.539 5.062 1 98.62 165 MET A CA 1
ATOM 1209 C C . MET A 1 165 ? 5.238 10.719 5.641 1 98.62 165 MET A C 1
ATOM 1211 O O . MET A 1 165 ? 6.219 10.523 6.359 1 98.62 165 MET A O 1
ATOM 1215 N N . VAL A 1 166 ? 4.809 11.922 5.387 1 98.69 166 VAL A N 1
ATOM 1216 C CA . VAL A 1 166 ? 5.5 13.133 5.812 1 98.69 166 VAL A CA 1
ATOM 1217 C C . VAL A 1 166 ? 5.363 13.305 7.324 1 98.69 166 VAL A C 1
ATOM 1219 O O . VAL A 1 166 ? 6.344 13.586 8.016 1 98.69 166 VAL A O 1
ATOM 1222 N N . GLU A 1 167 ? 4.176 13.07 7.832 1 98.69 167 GLU A N 1
ATOM 1223 C CA . GLU A 1 167 ? 3.9 13.289 9.25 1 98.69 167 GLU A CA 1
ATOM 1224 C C . GLU A 1 167 ? 4.574 12.234 10.117 1 98.69 167 GLU A C 1
ATOM 1226 O O . GLU A 1 167 ? 5.023 12.523 11.227 1 98.69 167 GLU A O 1
ATOM 1231 N N . ALA A 1 168 ? 4.668 11.039 9.625 1 98.06 168 ALA A N 1
ATOM 1232 C CA . ALA A 1 168 ? 5.371 9.977 10.336 1 98.06 168 ALA A CA 1
ATOM 1233 C C . ALA A 1 168 ? 6.871 10.25 10.383 1 98.06 168 ALA A C 1
ATOM 1235 O O . ALA A 1 168 ? 7.566 9.789 11.297 1 98.06 168 ALA A O 1
ATOM 1236 N N . ALA A 1 169 ? 7.379 10.977 9.461 1 98 169 ALA A N 1
ATOM 1237 C CA . ALA A 1 169 ? 8.805 11.289 9.367 1 98 169 ALA A CA 1
ATOM 1238 C C . ALA A 1 169 ? 9.141 12.547 10.164 1 98 169 ALA A C 1
ATOM 1240 O O . ALA A 1 169 ? 10.266 13.055 10.094 1 98 169 ALA A O 1
ATOM 1241 N N . SER A 1 170 ? 8.219 13.055 10.953 1 98.56 170 SER A N 1
ATOM 1242 C CA . SER A 1 170 ? 8.398 14.328 11.641 1 98.56 170 SER A CA 1
ATOM 1243 C C . SER A 1 170 ? 8.672 14.109 13.125 1 98.56 170 SER A C 1
ATOM 1245 O O . SER A 1 170 ? 8.078 13.234 13.758 1 98.56 170 SER A O 1
ATOM 1247 N N . ASP A 1 171 ? 9.539 14.938 13.656 1 98.44 171 ASP A N 1
ATOM 1248 C CA . ASP A 1 171 ? 9.781 14.914 15.094 1 98.44 171 ASP A CA 1
ATOM 1249 C C . ASP A 1 171 ? 8.523 15.297 15.875 1 98.44 171 ASP A C 1
ATOM 1251 O O . ASP A 1 171 ? 8.219 14.703 16.906 1 98.44 171 ASP A O 1
ATOM 1255 N N . GLU A 1 172 ? 7.867 16.281 15.391 1 98.38 172 GLU A N 1
ATOM 1256 C CA . GLU A 1 172 ? 6.609 16.734 15.969 1 98.38 172 GLU A CA 1
ATOM 1257 C C . GLU A 1 172 ? 5.527 16.875 14.906 1 98.38 172 GLU A C 1
ATOM 1259 O O . GLU A 1 172 ? 5.809 17.281 13.773 1 98.38 172 GLU A O 1
ATOM 1264 N N . PHE A 1 173 ? 4.34 16.531 15.297 1 98.75 173 PHE A N 1
ATOM 1265 C CA . PHE A 1 173 ? 3.172 16.688 14.438 1 98.75 173 PHE A CA 1
ATOM 1266 C C . PHE A 1 173 ? 2.064 17.453 15.164 1 98.75 173 PHE A C 1
ATOM 1268 O O . PHE A 1 173 ? 1.449 16.922 16.094 1 98.75 173 PHE A O 1
ATOM 1275 N N . VAL A 1 174 ? 1.841 18.656 14.703 1 98.62 174 VAL A N 1
ATOM 1276 C CA . VAL A 1 174 ? 0.816 19.516 15.281 1 98.62 174 VAL A CA 1
ATOM 1277 C C . VAL A 1 174 ? -0.416 19.531 14.383 1 98.62 174 VAL A C 1
ATOM 1279 O O . VAL A 1 174 ? -0.313 19.812 13.188 1 98.62 174 VAL A O 1
ATOM 1282 N N . VAL A 1 175 ? -1.521 19.25 14.984 1 98.69 175 VAL A N 1
ATOM 1283 C CA . VAL A 1 175 ? -2.789 19.203 14.266 1 98.69 175 VAL A CA 1
ATOM 1284 C C . VAL A 1 175 ? -3.588 20.469 14.531 1 98.69 175 VAL A C 1
ATOM 1286 O O . VAL A 1 175 ? -3.662 20.938 15.68 1 98.69 175 VAL A O 1
ATOM 1289 N N . VAL A 1 176 ? -4.156 21.031 13.492 1 98 176 VAL A N 1
ATOM 1290 C CA . VAL A 1 176 ? -5.023 22.203 13.586 1 98 176 VAL A CA 1
ATOM 1291 C C . VAL A 1 176 ? -6.449 21.812 13.188 1 98 176 VAL A C 1
ATOM 1293 O O . VAL A 1 176 ? -6.668 21.25 12.109 1 98 176 VAL A O 1
ATOM 1296 N N . ALA A 1 177 ? -7.379 22.109 14.047 1 95.88 177 ALA A N 1
ATOM 1297 C CA . ALA A 1 177 ? -8.766 21.766 13.781 1 95.88 177 ALA A CA 1
ATOM 1298 C C . ALA A 1 177 ? -9.719 22.781 14.398 1 95.88 177 ALA A C 1
ATOM 1300 O O . ALA A 1 177 ? -9.336 23.531 15.289 1 95.88 177 ALA A O 1
ATOM 1301 N N . ASP A 1 178 ? -10.883 22.859 13.875 1 93.44 178 ASP A N 1
ATOM 1302 C CA . ASP A 1 178 ? -11.953 23.547 14.594 1 93.44 178 ASP A CA 1
ATOM 1303 C C . ASP A 1 178 ? -12.758 22.562 15.445 1 93.44 178 ASP A C 1
ATOM 1305 O O . ASP A 1 178 ? -12.641 21.344 15.273 1 93.44 178 ASP A O 1
ATOM 1309 N N . ASP A 1 179 ? -13.602 23.031 16.281 1 93.12 179 ASP A N 1
ATOM 1310 C CA . ASP A 1 179 ? -14.219 22.203 17.312 1 93.12 179 ASP A CA 1
ATOM 1311 C C . ASP A 1 179 ? -15.234 21.234 16.719 1 93.12 179 ASP A C 1
ATOM 1313 O O . ASP A 1 179 ? -15.641 20.266 17.359 1 93.12 179 ASP A O 1
ATOM 1317 N N . THR A 1 180 ? -15.695 21.422 15.414 1 93.69 180 THR A N 1
ATOM 1318 C CA . THR A 1 180 ? -16.625 20.5 14.766 1 93.69 180 THR A CA 1
ATOM 1319 C C . THR A 1 180 ? -15.953 19.172 14.445 1 93.69 180 THR A C 1
ATOM 1321 O O . THR A 1 180 ? -16.625 18.188 14.117 1 93.69 180 THR A O 1
ATOM 1324 N N . LYS A 1 181 ? -14.602 19.078 14.57 1 96.44 181 LYS A N 1
ATOM 1325 C CA . LYS A 1 181 ? -13.852 17.875 14.219 1 96.44 181 LYS A CA 1
ATOM 1326 C C . LYS A 1 181 ? -13.711 16.938 15.414 1 96.44 181 LYS A C 1
ATOM 1328 O O . LYS A 1 181 ? -13.211 15.812 15.273 1 96.44 181 LYS A O 1
ATOM 1333 N N . LEU A 1 182 ? -14.156 17.406 16.562 1 97.31 182 LEU A N 1
ATOM 1334 C CA . LEU A 1 182 ? -14.031 16.594 17.766 1 97.31 182 LEU A CA 1
ATOM 1335 C C . LEU A 1 182 ? -15.109 15.508 17.797 1 97.31 182 LEU A C 1
ATOM 1337 O O . LEU A 1 182 ? -16.281 15.789 17.531 1 97.31 182 LEU A O 1
ATOM 1341 N N . VAL A 1 183 ? -14.664 14.305 18.047 1 98.56 183 VAL A N 1
ATOM 1342 C CA . VAL A 1 183 ? -15.578 13.172 18.172 1 98.56 183 VAL A CA 1
ATOM 1343 C C . VAL A 1 183 ? -15.25 12.383 19.438 1 98.56 183 VAL A C 1
ATOM 1345 O O . VAL A 1 183 ? -14.117 12.438 19.938 1 98.56 183 VAL A O 1
ATOM 1348 N N . ASP A 1 184 ? -16.203 11.578 19.922 1 97.81 184 ASP A N 1
ATOM 1349 C CA . ASP A 1 184 ? -15.977 10.727 21.078 1 97.81 184 ASP A CA 1
ATOM 1350 C C . ASP A 1 184 ? -15.195 9.477 20.703 1 97.81 184 ASP A C 1
ATOM 1352 O O . ASP A 1 184 ? -14.469 8.914 21.516 1 97.81 184 ASP A O 1
ATOM 1356 N N . GLY A 1 185 ? -15.375 9.023 19.484 1 98.44 185 GLY A N 1
ATOM 1357 C CA . GLY A 1 185 ? -14.688 7.91 18.844 1 98.44 185 GLY A CA 1
ATOM 1358 C C . GLY A 1 185 ? -14.547 8.078 17.344 1 98.44 185 GLY A C 1
ATOM 1359 O O . GLY A 1 185 ? -15.43 8.625 16.688 1 98.44 185 GLY A O 1
ATOM 1360 N N . LEU A 1 186 ? -13.523 7.574 16.844 1 98.75 186 LEU A N 1
ATOM 1361 C CA . LEU A 1 186 ? -13.289 7.742 15.422 1 98.75 186 LEU A CA 1
ATOM 1362 C C . LEU A 1 186 ? -14.422 7.117 14.609 1 98.75 186 LEU A C 1
ATOM 1364 O O . LEU A 1 186 ? -14.93 6.051 14.961 1 98.75 186 LEU A O 1
ATOM 1368 N N . GLY A 1 187 ? -14.719 7.715 13.547 1 98.44 187 GLY A N 1
ATOM 1369 C CA . GLY A 1 187 ? -15.898 7.34 12.789 1 98.44 187 GLY A CA 1
ATOM 1370 C C . GLY A 1 187 ? -17.172 7.949 13.328 1 98.44 187 GLY A C 1
ATOM 1371 O O . GLY A 1 187 ? -18.25 7.785 12.734 1 98.44 187 GLY A O 1
ATOM 1372 N N . GLY A 1 188 ? -17.094 8.75 14.328 1 98.25 188 GLY A N 1
ATOM 1373 C CA . GLY A 1 188 ? -18.266 9.25 15.031 1 98.25 188 GLY A CA 1
ATOM 1374 C C . GLY A 1 188 ? -18.953 10.398 14.312 1 98.25 188 GLY A C 1
ATOM 1375 O O . GLY A 1 188 ? -20.109 10.727 14.609 1 98.25 188 GLY A O 1
ATOM 1376 N N . SER A 1 189 ? -18.312 11.062 13.438 1 98.06 189 SER A N 1
ATOM 1377 C CA . SER A 1 189 ? -18.922 12.141 12.672 1 98.06 189 SER A CA 1
ATOM 1378 C C . SER A 1 189 ? -19.906 11.609 11.633 1 98.06 189 SER A C 1
ATOM 1380 O O . SER A 1 189 ? -20.703 12.367 11.07 1 98.06 189 SER A O 1
ATOM 1382 N N . LYS A 1 190 ? -19.75 10.305 11.312 1 98.06 190 LYS A N 1
ATOM 1383 C CA . LYS A 1 190 ? -20.547 9.609 10.297 1 98.06 190 LYS A CA 1
ATOM 1384 C C . LYS A 1 190 ? -20.125 10.031 8.891 1 98.06 190 LYS A C 1
ATOM 1386 O O . LYS A 1 190 ? -20.797 9.68 7.91 1 98.06 190 LYS A O 1
ATOM 1391 N N . LEU A 1 191 ? -19.125 10.797 8.82 1 98.44 191 LEU A N 1
ATOM 1392 C CA . LEU A 1 191 ? -18.531 11.148 7.531 1 98.44 191 LEU A CA 1
ATOM 1393 C C . LEU A 1 191 ? -17.422 10.188 7.156 1 98.44 191 LEU A C 1
ATOM 1395 O O . LEU A 1 191 ? -17.141 9.242 7.895 1 98.44 191 LEU A O 1
ATOM 1399 N N . ALA A 1 192 ? -16.781 10.398 6.066 1 98.69 192 ALA A N 1
ATOM 1400 C CA . ALA A 1 192 ? -15.914 9.414 5.406 1 98.69 192 ALA A CA 1
ATOM 1401 C C . ALA A 1 192 ? -14.656 9.148 6.223 1 98.69 192 ALA A C 1
ATOM 1403 O O . ALA A 1 192 ? -14 10.078 6.684 1 98.69 192 ALA A O 1
ATOM 1404 N N . MET A 1 193 ? -14.359 7.941 6.477 1 98.88 193 MET A N 1
ATOM 1405 C CA . MET A 1 193 ? -13.023 7.438 6.793 1 98.88 193 MET A CA 1
ATOM 1406 C C . MET A 1 193 ? -12.398 6.762 5.578 1 98.88 193 MET A C 1
ATOM 1408 O O . MET A 1 193 ? -12.812 5.672 5.18 1 98.88 193 MET A O 1
ATOM 1412 N N . PRO A 1 194 ? -11.43 7.395 4.961 1 98.94 194 PRO A N 1
ATOM 1413 C CA . PRO A 1 194 ? -10.945 6.93 3.66 1 98.94 194 PRO A CA 1
ATOM 1414 C C . PRO A 1 194 ? -9.953 5.777 3.775 1 98.94 194 PRO A C 1
ATOM 1416 O O . PRO A 1 194 ? -9.141 5.746 4.703 1 98.94 194 PRO A O 1
ATOM 1419 N N . VAL A 1 195 ? -10.039 4.879 2.877 1 98.94 195 VAL A N 1
ATOM 1420 C CA . VAL A 1 195 ? -9.055 3.826 2.646 1 98.94 195 VAL A CA 1
ATOM 1421 C C . VAL A 1 195 ? -8.57 3.881 1.199 1 98.94 195 VAL A C 1
ATOM 1423 O O . VAL A 1 195 ? -9.367 3.781 0.266 1 98.94 195 VAL A O 1
ATOM 1426 N N . GLU A 1 196 ? -7.297 4.137 1.046 1 98.94 196 GLU A N 1
ATOM 1427 C CA . GLU A 1 196 ? -6.691 4.16 -0.282 1 98.94 196 GLU A CA 1
ATOM 1428 C C . GLU A 1 196 ? -6.367 2.752 -0.764 1 98.94 196 GLU A C 1
ATOM 1430 O O . GLU A 1 196 ? -5.703 1.987 -0.06 1 98.94 196 GLU A O 1
ATOM 1435 N N . VAL A 1 197 ? -6.852 2.375 -1.974 1 98.88 197 VAL A N 1
ATOM 1436 C CA . VAL A 1 197 ? -6.684 1.035 -2.525 1 98.88 197 VAL A CA 1
ATOM 1437 C C . VAL A 1 197 ? -6.184 1.127 -3.965 1 98.88 197 VAL A C 1
ATOM 1439 O O . VAL A 1 197 ? -6.457 2.105 -4.664 1 98.88 197 VAL A O 1
ATOM 1442 N N . VAL A 1 198 ? -5.398 0.129 -4.379 1 98.69 198 VAL A N 1
ATOM 1443 C CA . VAL A 1 198 ? -5.02 0.078 -5.785 1 98.69 198 VAL A CA 1
ATOM 1444 C C . VAL A 1 198 ? -6.27 -0.052 -6.652 1 98.69 198 VAL A C 1
ATOM 1446 O O . VAL A 1 198 ? -7.316 -0.507 -6.184 1 98.69 198 VAL A O 1
ATOM 1449 N N . GLN A 1 199 ? -6.18 0.356 -7.93 1 98.31 199 GLN A N 1
ATOM 1450 C CA . GLN A 1 199 ? -7.309 0.287 -8.852 1 98.31 199 GLN A CA 1
ATOM 1451 C C . GLN A 1 199 ? -7.676 -1.161 -9.164 1 98.31 199 GLN A C 1
ATOM 1453 O O . GLN A 1 199 ? -8.852 -1.492 -9.297 1 98.31 199 GLN A O 1
ATOM 1458 N N . PHE A 1 200 ? -6.691 -2.039 -9.25 1 96.81 200 PHE A N 1
ATOM 1459 C CA . PHE A 1 200 ? -6.895 -3.447 -9.562 1 96.81 200 PHE A CA 1
ATOM 1460 C C . PHE A 1 200 ? -7.789 -4.109 -8.523 1 96.81 200 PHE A C 1
ATOM 1462 O O . PHE A 1 200 ? -7.449 -4.145 -7.336 1 96.81 200 PHE A O 1
ATOM 1469 N N . CYS A 1 201 ? -8.969 -4.52 -8.961 1 96.31 201 CYS A N 1
ATOM 1470 C CA . CYS A 1 201 ? -9.93 -5.258 -8.148 1 96.31 201 CYS A CA 1
ATOM 1471 C C . CYS A 1 201 ? -10.281 -4.484 -6.883 1 96.31 201 CYS A C 1
ATOM 1473 O O . CYS A 1 201 ? -10.266 -5.035 -5.781 1 96.31 201 CYS A O 1
ATOM 1475 N N . TRP A 1 202 ? -10.539 -3.195 -7.055 1 98.31 202 TRP A N 1
ATOM 1476 C CA . TRP A 1 202 ? -10.898 -2.316 -5.949 1 98.31 202 TRP A CA 1
ATOM 1477 C C . TRP A 1 202 ? -12.211 -2.754 -5.309 1 98.31 202 TRP A C 1
ATOM 1479 O O . TRP A 1 202 ? -12.398 -2.615 -4.098 1 98.31 202 TRP A O 1
ATOM 1489 N N . LYS A 1 203 ? -13.148 -3.242 -6.098 1 98.44 203 LYS A N 1
ATOM 1490 C CA . LYS A 1 203 ? -14.438 -3.676 -5.566 1 98.44 203 LYS A CA 1
ATOM 1491 C C . LYS A 1 203 ? -14.266 -4.836 -4.59 1 98.44 203 LYS A C 1
ATOM 1493 O O . LYS A 1 203 ? -15 -4.941 -3.605 1 98.44 203 LYS A O 1
ATOM 1498 N N . TYR A 1 204 ? -13.352 -5.656 -4.871 1 98.38 204 TYR A N 1
ATOM 1499 C CA . TYR A 1 204 ? -13.016 -6.758 -3.979 1 98.38 204 TYR A CA 1
ATOM 1500 C C . TYR A 1 204 ? -12.664 -6.25 -2.586 1 98.38 204 TYR A C 1
ATOM 1502 O O . TYR A 1 204 ? -13.164 -6.773 -1.585 1 98.38 204 TYR A O 1
ATOM 1510 N N . ASN A 1 205 ? -11.844 -5.234 -2.465 1 98.75 205 ASN A N 1
ATOM 1511 C CA . ASN A 1 205 ? -11.461 -4.664 -1.178 1 98.75 205 ASN A CA 1
ATOM 1512 C C . ASN A 1 205 ? -12.609 -3.879 -0.55 1 98.75 205 ASN A C 1
ATOM 1514 O O . ASN A 1 205 ? -12.75 -3.854 0.673 1 98.75 205 ASN A O 1
ATOM 1518 N N . LEU A 1 206 ? -13.445 -3.225 -1.425 1 98.81 206 LEU A N 1
ATOM 1519 C CA . LEU A 1 206 ? -14.625 -2.549 -0.897 1 98.81 206 LEU A CA 1
ATOM 1520 C C . LEU A 1 206 ? -15.516 -3.525 -0.13 1 98.81 206 LEU A C 1
ATOM 1522 O O . LEU A 1 206 ? -15.93 -3.24 0.996 1 98.81 206 LEU A O 1
ATOM 1526 N N . VAL A 1 207 ? -15.758 -4.688 -0.702 1 98.56 207 VAL A N 1
ATOM 1527 C CA . VAL A 1 207 ? -16.625 -5.691 -0.092 1 98.56 207 VAL A CA 1
ATOM 1528 C C . VAL A 1 207 ? -15.984 -6.215 1.192 1 98.56 207 VAL A C 1
ATOM 1530 O O . VAL A 1 207 ? -16.656 -6.375 2.209 1 98.56 207 VAL A O 1
ATOM 1533 N N . ARG A 1 208 ? -14.719 -6.453 1.167 1 98.31 208 ARG A N 1
ATOM 1534 C CA . ARG A 1 208 ? -14.008 -6.957 2.34 1 98.31 208 ARG A CA 1
ATOM 1535 C C . ARG A 1 208 ? -14.055 -5.941 3.48 1 98.31 208 ARG A C 1
ATOM 1537 O O . ARG A 1 208 ? -14.234 -6.316 4.641 1 98.31 208 ARG A O 1
ATOM 1544 N N . LEU A 1 209 ? -13.867 -4.652 3.166 1 98.81 209 LEU A N 1
ATOM 1545 C CA . LEU A 1 209 ? -13.938 -3.592 4.164 1 98.81 209 LEU A CA 1
ATOM 1546 C C . LEU A 1 209 ? -15.344 -3.492 4.754 1 98.81 209 LEU A C 1
ATOM 1548 O O . LEU A 1 209 ? -15.5 -3.316 5.965 1 98.81 209 LEU A O 1
ATOM 1552 N N . GLN A 1 210 ? -16.328 -3.594 3.855 1 98.56 210 GLN A N 1
ATOM 1553 C CA . GLN A 1 210 ? -17.719 -3.586 4.301 1 98.56 210 GLN A CA 1
ATOM 1554 C C . GLN A 1 210 ? -17.984 -4.723 5.281 1 98.56 210 GLN A C 1
ATOM 1556 O O . GLN A 1 210 ? -18.625 -4.52 6.316 1 98.56 210 GLN A O 1
ATOM 1561 N N . GLU A 1 211 ? -17.516 -5.867 4.98 1 98.44 211 GLU A N 1
ATOM 1562 C CA . GLU A 1 211 ? -17.703 -7.027 5.844 1 98.44 211 GLU A CA 1
ATOM 1563 C C . GLU A 1 211 ? -16.953 -6.875 7.16 1 98.44 211 GLU A C 1
ATOM 1565 O O . GLU A 1 211 ? -17.484 -7.184 8.227 1 98.44 211 GLU A O 1
ATOM 1570 N N . MET A 1 212 ? -15.773 -6.363 7.141 1 98.12 212 MET A N 1
ATOM 1571 C CA . MET A 1 212 ? -14.906 -6.203 8.297 1 98.12 212 MET A CA 1
ATOM 1572 C C . MET A 1 212 ? -15.57 -5.34 9.367 1 98.12 212 MET A C 1
ATOM 1574 O O . MET A 1 212 ? -15.43 -5.602 10.562 1 98.12 212 MET A O 1
ATOM 1578 N N . PHE A 1 213 ? -16.328 -4.391 8.914 1 98.5 213 PHE A N 1
ATOM 1579 C CA . PHE A 1 213 ? -16.875 -3.412 9.844 1 98.5 213 PHE A CA 1
ATOM 1580 C C . PHE A 1 213 ? -18.406 -3.471 9.867 1 98.5 213 PHE A C 1
ATOM 1582 O O . PHE A 1 213 ? -19.062 -2.477 10.172 1 98.5 213 PHE A O 1
ATOM 1589 N N . LYS A 1 214 ? -18.984 -4.574 9.531 1 98.31 214 LYS A N 1
ATOM 1590 C CA . LYS A 1 214 ? -20.422 -4.73 9.445 1 98.31 214 LYS A CA 1
ATOM 1591 C C . LYS A 1 214 ? -21.094 -4.414 10.773 1 98.31 214 LYS A C 1
ATOM 1593 O O . LYS A 1 214 ? -22.188 -3.836 10.805 1 98.31 214 LYS A O 1
ATOM 1598 N N . ASP A 1 215 ? -20.422 -4.711 11.898 1 97.88 215 ASP A N 1
ATOM 1599 C CA . ASP A 1 215 ? -21.016 -4.527 13.219 1 97.88 215 ASP A CA 1
ATOM 1600 C C . ASP A 1 215 ? -21.078 -3.045 13.586 1 97.88 215 ASP A C 1
ATOM 1602 O O . ASP A 1 215 ? -21.828 -2.656 14.484 1 97.88 215 ASP A O 1
ATOM 1606 N N . GLU A 1 216 ? -20.312 -2.217 12.922 1 98 216 GLU A N 1
ATOM 1607 C CA . GLU A 1 216 ? -20.328 -0.778 13.164 1 98 216 GLU A CA 1
ATOM 1608 C C . GLU A 1 216 ? -21.312 -0.077 12.242 1 98 216 GLU A C 1
ATOM 1610 O O . GLU A 1 216 ? -21.438 1.15 12.258 1 98 216 GLU A O 1
ATOM 1615 N N . GLY A 1 217 ? -22.078 -0.868 11.43 1 98.38 217 GLY A N 1
ATOM 1616 C CA . GLY A 1 217 ? -23.031 -0.273 10.5 1 98.38 217 GLY A CA 1
ATOM 1617 C C . GLY A 1 217 ? -22.359 0.522 9.391 1 98.38 217 GLY A C 1
ATOM 1618 O O . GLY A 1 217 ? -22.797 1.632 9.07 1 98.38 217 GLY A O 1
ATOM 1619 N N . VAL A 1 218 ? -21.328 -0.061 8.82 1 98.69 218 VAL A N 1
ATOM 1620 C CA . VAL A 1 218 ? -20.516 0.671 7.859 1 98.69 218 VAL A CA 1
ATOM 1621 C C . VAL A 1 218 ? -21.156 0.606 6.48 1 98.69 218 VAL A C 1
ATOM 1623 O O . VAL A 1 218 ? -21.75 -0.415 6.105 1 98.69 218 VAL A O 1
ATOM 1626 N N . GLU A 1 219 ? -21.141 1.697 5.828 1 98.81 219 GLU A N 1
ATOM 1627 C CA . GLU A 1 219 ? -21.344 1.738 4.383 1 98.81 219 GLU A CA 1
ATOM 1628 C C . GLU A 1 219 ? -20.062 2.104 3.643 1 98.81 219 GLU A C 1
ATOM 1630 O O . GLU A 1 219 ? -19.469 3.146 3.908 1 98.81 219 GLU A O 1
ATOM 1635 N N . ALA A 1 220 ? -19.641 1.238 2.76 1 98.81 220 ALA A N 1
ATOM 1636 C CA . ALA A 1 220 ? -18.453 1.477 1.948 1 98.81 220 ALA A CA 1
ATOM 1637 C C . ALA A 1 220 ? -18.828 1.974 0.556 1 98.81 220 ALA A C 1
ATOM 1639 O O . ALA A 1 220 ? -19.719 1.418 -0.088 1 98.81 220 ALA A O 1
ATOM 1640 N N . LYS A 1 221 ? -18.109 3.049 0.127 1 98.81 221 LYS A N 1
ATOM 1641 C CA . LYS A 1 221 ? -18.391 3.611 -1.192 1 98.81 221 LYS A CA 1
ATOM 1642 C C . LYS A 1 221 ? -17.094 3.992 -1.904 1 98.81 221 LYS A C 1
ATOM 1644 O O . LYS A 1 221 ? -16.172 4.527 -1.283 1 98.81 221 LYS A O 1
ATOM 1649 N N . LEU A 1 222 ? -17.047 3.66 -3.188 1 98.81 222 LEU A N 1
ATOM 1650 C CA . LEU A 1 222 ? -15.953 4.195 -3.998 1 98.81 222 LEU A CA 1
ATOM 1651 C C . LEU A 1 222 ? -16.094 5.707 -4.16 1 98.81 222 LEU A C 1
ATOM 1653 O O . LEU A 1 222 ? -17.141 6.199 -4.574 1 98.81 222 LEU A O 1
ATOM 1657 N N . ARG A 1 223 ? -15.055 6.418 -3.775 1 98.81 223 ARG A N 1
ATOM 1658 C CA . ARG A 1 223 ? -15.094 7.871 -3.922 1 98.81 223 ARG A CA 1
ATOM 1659 C C . ARG A 1 223 ? -15.156 8.273 -5.391 1 98.81 223 ARG A C 1
ATOM 1661 O O . ARG A 1 223 ? -14.375 7.777 -6.207 1 98.81 223 ARG A O 1
ATOM 1668 N N . ALA A 1 224 ? -16.062 9.148 -5.688 1 98.19 224 ALA A N 1
ATOM 1669 C CA . ALA A 1 224 ? -16.172 9.688 -7.043 1 98.19 224 ALA A CA 1
ATOM 1670 C C . ALA A 1 224 ? -15.531 11.062 -7.145 1 98.19 224 ALA A C 1
ATOM 1672 O O . ALA A 1 224 ? -15.617 11.867 -6.215 1 98.19 224 ALA A O 1
ATOM 1673 N N . GLY A 1 225 ? -14.914 11.273 -8.305 1 95.94 225 GLY A N 1
ATOM 1674 C CA . GLY A 1 225 ? -14.438 12.609 -8.617 1 95.94 225 GLY A CA 1
ATOM 1675 C C . GLY A 1 225 ? -15.531 13.531 -9.117 1 95.94 225 GLY A C 1
ATOM 1676 O O . GLY A 1 225 ? -16.703 13.148 -9.164 1 95.94 225 GLY A O 1
ATOM 1677 N N . GLU A 1 226 ? -15.164 14.703 -9.414 1 92.88 226 GLU A N 1
ATOM 1678 C CA . GLU A 1 226 ? -16.094 15.711 -9.914 1 92.88 226 GLU A CA 1
ATOM 1679 C C . GLU A 1 226 ? -16.734 15.273 -11.227 1 92.88 226 GLU A C 1
ATOM 1681 O O . GLU A 1 226 ? -17.891 15.633 -11.516 1 92.88 226 GLU A O 1
ATOM 1686 N N . ASP A 1 227 ? -16.125 14.469 -11.953 1 94.75 227 ASP A N 1
ATOM 1687 C CA . ASP A 1 227 ? -16.609 14.031 -13.258 1 94.75 227 ASP A CA 1
ATOM 1688 C C . ASP A 1 227 ? -17.469 12.766 -13.133 1 94.75 227 ASP A C 1
ATOM 1690 O O . ASP A 1 227 ? -17.906 12.211 -14.141 1 94.75 227 ASP A O 1
ATOM 1694 N N . GLY A 1 228 ? -17.594 12.312 -11.961 1 95.44 228 GLY A N 1
ATOM 1695 C CA . GLY A 1 228 ? -18.406 11.133 -11.742 1 95.44 228 GLY A CA 1
ATOM 1696 C C . GLY A 1 228 ? -17.625 9.836 -11.836 1 95.44 228 GLY A C 1
ATOM 1697 O O . GLY A 1 228 ? -18.141 8.766 -11.508 1 95.44 228 GLY A O 1
ATOM 1698 N N . LYS A 1 229 ? -16.422 9.961 -12.266 1 97.94 229 LYS A N 1
ATOM 1699 C CA . LYS A 1 229 ? -15.531 8.805 -12.312 1 97.94 229 LYS A CA 1
ATOM 1700 C C . LYS A 1 229 ? -14.828 8.609 -10.977 1 97.94 229 LYS A C 1
ATOM 1702 O O . LYS A 1 229 ? -14.82 9.5 -10.133 1 97.94 229 LYS A O 1
ATOM 1707 N N . PRO A 1 230 ? -14.297 7.441 -10.82 1 98.44 230 PRO A N 1
ATOM 1708 C CA . PRO A 1 230 ? -13.586 7.238 -9.555 1 98.44 230 PRO A CA 1
ATOM 1709 C C . PRO A 1 230 ? -12.5 8.281 -9.32 1 98.44 230 PRO A C 1
ATOM 1711 O O . PRO A 1 230 ? -11.766 8.641 -10.25 1 98.44 230 PRO A O 1
ATOM 1714 N N . TYR A 1 231 ? -12.508 8.836 -8.141 1 98.56 231 TYR A N 1
ATOM 1715 C CA . TYR A 1 231 ? -11.445 9.75 -7.738 1 98.56 231 TYR A CA 1
ATOM 1716 C C . TYR A 1 231 ? -10.086 9.062 -7.789 1 98.56 231 TYR A C 1
ATOM 1718 O O . TYR A 1 231 ? -9.93 7.957 -7.266 1 98.56 231 TYR A O 1
ATOM 1726 N N . VAL A 1 232 ? -9.125 9.641 -8.438 1 98.5 232 VAL A N 1
ATOM 1727 C CA . VAL A 1 232 ? -7.773 9.102 -8.523 1 98.5 232 VAL A CA 1
ATOM 1728 C C . VAL A 1 232 ? -6.824 9.961 -7.695 1 98.5 232 VAL A C 1
ATOM 1730 O O . VAL A 1 232 ? -6.734 11.172 -7.902 1 98.5 232 VAL A O 1
ATOM 1733 N N . THR A 1 233 ? -6.137 9.375 -6.699 1 98.19 233 THR A N 1
ATOM 1734 C CA . THR A 1 233 ? -5.219 10.094 -5.82 1 98.19 233 THR A CA 1
ATOM 1735 C C . THR A 1 233 ? -3.953 10.492 -6.574 1 98.19 233 THR A C 1
ATOM 1737 O O . THR A 1 233 ? -3.742 10.062 -7.715 1 98.19 233 THR A O 1
ATOM 1740 N N . ASP A 1 234 ? -3.092 11.266 -5.91 1 97.44 234 ASP A N 1
ATOM 1741 C CA . ASP A 1 234 ? -1.804 11.664 -6.473 1 97.44 234 ASP A CA 1
ATOM 1742 C C . ASP A 1 234 ? -0.905 10.445 -6.691 1 97.44 234 ASP A C 1
ATOM 1744 O O . ASP A 1 234 ? 0.111 10.539 -7.387 1 97.44 234 ASP A O 1
ATOM 1748 N N . ASN A 1 235 ? -1.273 9.297 -6.164 1 98.12 235 ASN A N 1
ATOM 1749 C CA . ASN A 1 235 ? -0.497 8.07 -6.273 1 98.12 235 ASN A CA 1
ATOM 1750 C C . ASN A 1 235 ? -1.161 7.066 -7.211 1 98.12 235 ASN A C 1
ATOM 1752 O O . ASN A 1 235 ? -0.836 5.879 -7.188 1 98.12 235 ASN A O 1
ATOM 1756 N N . PHE A 1 236 ? -2.17 7.52 -7.953 1 98 236 PHE A N 1
ATOM 1757 C CA . PHE A 1 236 ? -2.861 6.762 -8.992 1 98 236 PHE A CA 1
ATOM 1758 C C . PHE A 1 236 ? -3.707 5.652 -8.383 1 98 236 PHE A C 1
ATOM 1760 O O . PHE A 1 236 ? -3.951 4.629 -9.023 1 98 236 PHE A O 1
ATOM 1767 N N . ASN A 1 237 ? -4.062 5.789 -7.16 1 98.69 237 ASN A N 1
ATOM 1768 C CA . ASN A 1 237 ? -4.938 4.844 -6.477 1 98.69 237 ASN A CA 1
ATOM 1769 C C . ASN A 1 237 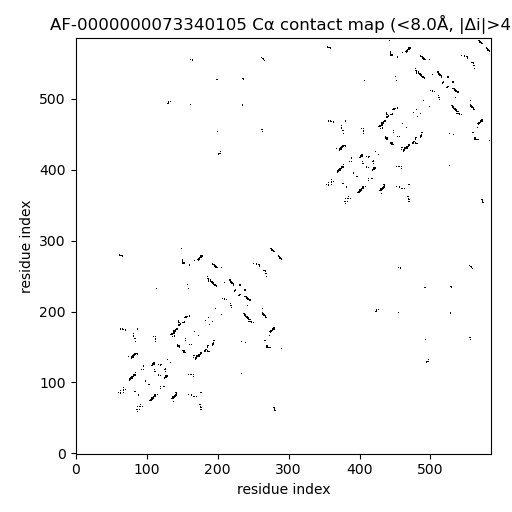? -6.363 5.371 -6.371 1 98.69 237 ASN A C 1
ATOM 1771 O O . ASN A 1 237 ? -6.641 6.508 -6.762 1 98.69 237 ASN A O 1
ATOM 1775 N N . TYR A 1 238 ? -7.262 4.516 -5.973 1 98.88 238 TYR A N 1
ATOM 1776 C CA . TYR A 1 238 ? -8.633 4.887 -5.637 1 98.88 238 TYR A CA 1
ATOM 1777 C C . TYR A 1 238 ? -8.805 5.031 -4.129 1 98.88 238 TYR A C 1
ATOM 1779 O O . TYR A 1 238 ? -7.887 4.742 -3.361 1 98.88 238 TYR A O 1
ATOM 1787 N N . ILE A 1 239 ? -9.953 5.547 -3.74 1 98.94 239 ILE A N 1
ATOM 1788 C CA . ILE A 1 239 ? -10.297 5.625 -2.324 1 98.94 239 ILE A CA 1
ATOM 1789 C C . ILE A 1 239 ? -11.664 4.98 -2.086 1 98.94 239 ILE A C 1
ATOM 1791 O O . ILE A 1 239 ? -12.625 5.262 -2.805 1 98.94 239 ILE A O 1
ATOM 1795 N N . VAL A 1 240 ? -11.734 4.074 -1.164 1 98.94 240 VAL A N 1
ATOM 1796 C CA . VAL A 1 240 ? -12.984 3.586 -0.593 1 98.94 240 VAL A CA 1
ATOM 1797 C C . VAL A 1 240 ? -13.297 4.34 0.699 1 98.94 240 VAL A C 1
ATOM 1799 O O . VAL A 1 240 ? -12.539 4.258 1.668 1 98.94 240 VAL A O 1
ATOM 1802 N N . ASP A 1 241 ? -14.398 5.066 0.689 1 98.94 241 ASP A N 1
ATOM 1803 C CA . ASP A 1 241 ? -14.836 5.789 1.879 1 98.94 241 ASP A CA 1
ATOM 1804 C C . ASP A 1 241 ? -15.734 4.918 2.754 1 98.94 241 ASP A C 1
ATOM 1806 O O . ASP A 1 241 ? -16.719 4.348 2.273 1 98.94 241 ASP A O 1
ATOM 1810 N N . LEU A 1 242 ? -15.406 4.816 3.99 1 98.94 242 LEU A N 1
ATOM 1811 C CA . LEU A 1 242 ? -16.203 4.094 4.977 1 98.94 242 LEU A CA 1
ATOM 1812 C C . LEU A 1 242 ? -17.016 5.059 5.836 1 98.94 242 LEU A C 1
ATOM 1814 O O . LEU A 1 242 ? -16.438 5.945 6.48 1 98.94 242 LEU A O 1
ATOM 1818 N N . TYR A 1 243 ? -18.234 4.934 5.789 1 98.88 243 TYR A N 1
ATOM 1819 C CA . TYR A 1 243 ? -19.156 5.699 6.625 1 98.88 243 TYR A CA 1
ATOM 1820 C C . TYR A 1 243 ? -19.719 4.84 7.75 1 98.88 243 TYR A C 1
ATOM 1822 O O . TYR A 1 243 ? -20.453 3.881 7.504 1 98.88 243 TYR A O 1
ATOM 1830 N N . PHE A 1 244 ? -19.422 5.234 8.969 1 98.81 244 PHE A N 1
ATOM 1831 C CA . PHE A 1 244 ? -19.797 4.422 10.125 1 98.81 244 PHE A CA 1
ATOM 1832 C C . PHE A 1 244 ? -21.062 4.965 10.781 1 98.81 244 PHE A C 1
ATOM 1834 O O . PHE A 1 244 ? -21.172 6.172 11 1 98.81 244 PHE A O 1
ATOM 1841 N N . GLU A 1 245 ? -21.969 4.105 11.086 1 98.62 245 GLU A N 1
ATOM 1842 C CA . GLU A 1 245 ? -23.109 4.48 11.922 1 98.62 245 GLU A CA 1
ATOM 1843 C C . GLU A 1 245 ? -22.703 4.613 13.383 1 98.62 245 GLU A C 1
ATOM 1845 O O . GLU A 1 245 ? -23.188 5.5 14.094 1 98.62 245 GLU A O 1
ATOM 1850 N N . ASN A 1 246 ? -21.891 3.693 13.805 1 98.5 246 ASN A N 1
ATOM 1851 C CA . ASN A 1 246 ? -21.312 3.709 15.141 1 98.5 246 ASN A CA 1
ATOM 1852 C C . ASN A 1 246 ? -19.781 3.836 15.086 1 98.5 246 ASN A C 1
ATOM 1854 O O . ASN A 1 246 ? -19.141 3.271 14.195 1 98.5 246 ASN A O 1
ATOM 1858 N N . PRO A 1 247 ? -19.234 4.52 16.016 1 98.56 247 PRO A N 1
ATOM 1859 C CA . PRO A 1 247 ? -17.781 4.688 15.992 1 98.56 247 PRO A CA 1
ATOM 1860 C C . PRO A 1 247 ? -17.031 3.354 16 1 98.56 247 PRO A C 1
ATOM 1862 O O . PRO A 1 247 ? -17.562 2.346 16.469 1 98.56 247 PRO A O 1
ATOM 1865 N N . ILE A 1 248 ? -15.852 3.418 15.438 1 98.44 248 ILE A N 1
ATOM 1866 C CA . ILE A 1 248 ? -14.961 2.266 15.453 1 98.44 248 ILE A CA 1
ATOM 1867 C C . ILE A 1 248 ? -14.641 1.887 16.906 1 98.44 248 ILE A C 1
ATOM 1869 O O . ILE A 1 248 ? -14.219 2.732 17.688 1 98.44 248 ILE A O 1
ATOM 1873 N N . LYS A 1 249 ? -14.797 0.686 17.25 1 96.81 249 LYS A N 1
ATOM 1874 C CA . LYS A 1 249 ? -14.641 0.228 18.641 1 96.81 249 LYS A CA 1
ATOM 1875 C C . LYS A 1 249 ? -13.18 0.255 19.062 1 96.81 249 LYS A C 1
ATOM 1877 O O . LYS A 1 249 ? -12.859 0.71 20.172 1 96.81 249 LYS A O 1
ATOM 1882 N N . ASP A 1 250 ? -12.328 -0.254 18.234 1 97.56 250 ASP A N 1
ATOM 1883 C CA . ASP A 1 250 ? -10.883 -0.328 18.469 1 97.56 250 ASP A CA 1
ATOM 1884 C C . ASP A 1 250 ? -10.102 0.172 17.266 1 97.56 250 ASP A C 1
ATOM 1886 O O . ASP A 1 250 ? -9.883 -0.575 16.312 1 97.56 250 ASP A O 1
ATOM 1890 N N . GLY A 1 251 ? -9.664 1.427 17.406 1 97.81 251 GLY A N 1
ATOM 1891 C CA . GLY A 1 251 ? -8.984 2.051 16.297 1 97.81 251 GLY A CA 1
ATOM 1892 C C . GLY A 1 251 ? -7.691 1.351 15.914 1 97.81 251 GLY A C 1
ATOM 1893 O O . GLY A 1 251 ? -7.352 1.26 14.734 1 97.81 251 GLY A O 1
ATOM 1894 N N . TYR A 1 252 ? -6.984 0.835 16.875 1 97.88 252 TYR A N 1
ATOM 1895 C CA . TYR A 1 252 ? -5.707 0.166 16.641 1 97.88 252 TYR A CA 1
ATOM 1896 C C . TYR A 1 252 ? -5.914 -1.162 15.93 1 97.88 252 TYR A C 1
ATOM 1898 O O . TYR A 1 252 ? -5.234 -1.453 14.938 1 97.88 252 TYR A O 1
ATOM 1906 N N . ALA A 1 253 ? -6.855 -1.935 16.406 1 98.12 253 ALA A N 1
ATOM 1907 C CA . ALA A 1 253 ? -7.172 -3.195 15.75 1 98.12 253 ALA A CA 1
ATOM 1908 C C . ALA A 1 253 ? -7.676 -2.957 14.328 1 98.12 253 ALA A C 1
ATOM 1910 O O . ALA A 1 253 ? -7.301 -3.676 13.398 1 98.12 253 ALA A O 1
ATOM 1911 N N . ALA A 1 254 ? -8.5 -1.947 14.211 1 98.5 254 ALA A N 1
ATOM 1912 C CA . ALA A 1 254 ? -9.031 -1.599 12.898 1 98.5 254 ALA A CA 1
ATOM 1913 C C . ALA A 1 254 ? -7.906 -1.241 11.93 1 98.5 254 ALA A C 1
ATOM 1915 O O . ALA A 1 254 ? -7.871 -1.737 10.805 1 98.5 254 ALA A O 1
ATOM 1916 N N . GLY A 1 255 ? -7.004 -0.39 12.352 1 98.31 255 GLY A N 1
ATOM 1917 C CA . GLY A 1 255 ? -5.879 -0.015 11.516 1 98.31 255 GLY A CA 1
ATOM 1918 C C . GLY A 1 255 ? -5.059 -1.203 11.055 1 98.31 255 GLY A C 1
ATOM 1919 O O . GLY A 1 255 ? -4.699 -1.298 9.875 1 98.31 255 GLY A O 1
ATOM 1920 N N . LYS A 1 256 ? -4.781 -2.062 11.961 1 97.25 256 LYS A N 1
ATOM 1921 C CA . LYS A 1 256 ? -3.996 -3.258 11.664 1 97.25 256 LYS A CA 1
ATOM 1922 C C . LYS A 1 256 ? -4.727 -4.16 10.672 1 97.25 256 LYS A C 1
ATOM 1924 O O . LYS A 1 256 ? -4.125 -4.66 9.719 1 97.25 256 LYS A O 1
ATOM 1929 N N . GLU A 1 257 ? -5.977 -4.352 10.914 1 97.75 257 GLU A N 1
ATOM 1930 C CA . GLU A 1 257 ? -6.762 -5.23 10.055 1 97.75 257 GLU A CA 1
ATOM 1931 C C . GLU A 1 257 ? -6.871 -4.668 8.641 1 97.75 257 GLU A C 1
ATOM 1933 O O . GLU A 1 257 ? -6.711 -5.402 7.656 1 97.75 257 GLU A O 1
ATOM 1938 N N . ILE A 1 258 ? -7.121 -3.385 8.539 1 98.69 258 ILE A N 1
ATOM 1939 C CA . ILE A 1 258 ? -7.227 -2.752 7.234 1 98.69 258 ILE A CA 1
ATOM 1940 C C . ILE A 1 258 ? -5.898 -2.883 6.484 1 98.69 258 ILE A C 1
ATOM 1942 O O . ILE A 1 258 ? -5.879 -3.248 5.309 1 98.69 258 ILE A O 1
ATOM 1946 N N . SER A 1 259 ? -4.797 -2.688 7.223 1 97.88 259 SER A N 1
ATOM 1947 C CA . SER A 1 259 ? -3.467 -2.719 6.621 1 97.88 259 SER A CA 1
ATOM 1948 C C . SER A 1 259 ? -3.102 -4.125 6.156 1 97.88 259 SER A C 1
ATOM 1950 O O . SER A 1 259 ? -2.227 -4.297 5.305 1 97.88 259 SER A O 1
ATOM 1952 N N . GLY A 1 260 ? -3.777 -5.078 6.691 1 96.62 260 GLY A N 1
ATOM 1953 C CA . GLY A 1 260 ? -3.48 -6.461 6.348 1 96.62 260 GLY A CA 1
ATOM 1954 C C . GLY A 1 260 ? -4.129 -6.906 5.051 1 96.62 260 GLY A C 1
ATOM 1955 O O . GLY A 1 260 ? -3.814 -7.977 4.531 1 96.62 260 GLY A O 1
ATOM 1956 N N . LEU A 1 261 ? -4.961 -6.109 4.508 1 97.75 261 LEU A N 1
ATOM 1957 C CA . LEU A 1 261 ? -5.641 -6.461 3.264 1 97.75 261 LEU A CA 1
ATOM 1958 C C . LEU A 1 261 ? -4.754 -6.168 2.059 1 97.75 261 LEU A C 1
ATOM 1960 O O . LEU A 1 261 ? -4.363 -5.02 1.834 1 97.75 261 LEU A O 1
ATOM 1964 N N . GLU A 1 262 ? -4.422 -7.246 1.255 1 97.44 262 GLU A N 1
ATOM 1965 C CA . GLU A 1 262 ? -3.711 -7.012 0.001 1 97.44 262 GLU A CA 1
ATOM 1966 C C . GLU A 1 262 ? -4.477 -6.043 -0.895 1 97.44 262 GLU A C 1
ATOM 1968 O O . GLU A 1 262 ? -5.695 -6.16 -1.049 1 97.44 262 GLU A O 1
ATOM 1973 N N . GLY A 1 263 ? -3.793 -5.074 -1.431 1 98.31 263 GLY A N 1
ATOM 1974 C CA . GLY A 1 263 ? -4.414 -4.09 -2.301 1 98.31 263 GLY A CA 1
ATOM 1975 C C . GLY A 1 263 ? -4.75 -2.793 -1.589 1 98.31 263 GLY A C 1
ATOM 1976 O O . GLY A 1 263 ? -5.047 -1.784 -2.232 1 98.31 263 GLY A O 1
ATOM 1977 N N . VAL A 1 264 ? -4.762 -2.855 -0.278 1 98.75 264 VAL A N 1
ATOM 1978 C CA . VAL A 1 264 ? -4.852 -1.613 0.483 1 98.75 264 VAL A CA 1
ATOM 1979 C C . VAL A 1 264 ? -3.482 -0.941 0.537 1 98.75 264 VAL A C 1
ATOM 1981 O O . VAL A 1 264 ? -2.479 -1.588 0.843 1 98.75 264 VAL A O 1
ATOM 1984 N N . VAL A 1 265 ? -3.482 0.33 0.229 1 98.62 265 VAL A N 1
ATOM 1985 C CA . VAL A 1 265 ? -2.234 1.089 0.198 1 98.62 265 VAL A CA 1
ATOM 1986 C C . VAL A 1 265 ? -2.051 1.834 1.518 1 98.62 265 VAL A C 1
ATOM 1988 O O . VAL A 1 265 ? -0.949 1.868 2.07 1 98.62 265 VAL A O 1
ATOM 1991 N N . GLU A 1 266 ? -3.107 2.461 1.933 1 98.62 266 GLU A N 1
ATOM 1992 C CA . GLU A 1 266 ? -3.092 3.197 3.193 1 98.62 266 GLU A CA 1
ATOM 1993 C C . GLU A 1 266 ? -4.508 3.48 3.686 1 98.62 266 GLU A C 1
ATOM 1995 O O . GLU A 1 266 ? -5.469 3.357 2.924 1 98.62 266 GLU A O 1
ATOM 2000 N N . HIS A 1 267 ? -4.648 3.828 4.984 1 98.88 267 HIS A N 1
ATOM 2001 C CA . HIS A 1 267 ? -5.949 4.188 5.543 1 98.88 267 HIS A CA 1
ATOM 2002 C C . HIS A 1 267 ? -5.875 5.5 6.312 1 98.88 267 HIS A C 1
ATOM 2004 O O . HIS A 1 267 ? -4.785 5.953 6.676 1 98.88 267 HIS A O 1
ATOM 2010 N N . GLY A 1 268 ? -7.039 6.035 6.582 1 98.88 268 GLY A N 1
ATOM 2011 C CA . GLY A 1 268 ? -7.141 7.383 7.121 1 98.88 268 GLY A CA 1
ATOM 2012 C C . GLY A 1 268 ? -7.07 7.426 8.641 1 98.88 268 GLY A C 1
ATOM 2013 O O . GLY A 1 268 ? -7.301 8.469 9.25 1 98.88 268 GLY A O 1
ATOM 2014 N N . LEU A 1 269 ? -6.832 6.348 9.328 1 98.88 269 LEU A N 1
ATOM 2015 C CA . LEU A 1 269 ? -6.613 6.344 10.773 1 98.88 269 LEU A CA 1
ATOM 2016 C C . LEU A 1 269 ? -5.168 6.707 11.102 1 98.88 269 LEU A C 1
ATOM 2018 O O . LEU A 1 269 ? -4.246 5.961 10.773 1 98.88 269 LEU A O 1
ATOM 2022 N N . PHE A 1 270 ? -4.984 7.844 11.641 1 98.81 270 PHE A N 1
ATOM 2023 C CA . PHE A 1 270 ? -3.691 8.297 12.141 1 98.81 270 PHE A CA 1
ATOM 2024 C C . PHE A 1 270 ? -3.611 8.125 13.656 1 98.81 270 PHE A C 1
ATOM 2026 O O . PHE A 1 270 ? -4.109 8.961 14.406 1 98.81 270 PHE A O 1
ATOM 2033 N N . LEU A 1 271 ? -2.965 7.066 14.102 1 98.38 271 LEU A N 1
ATOM 2034 C CA . LEU A 1 271 ? -2.99 6.617 15.492 1 98.38 271 LEU A CA 1
ATOM 2035 C C . LEU A 1 271 ? -1.653 6.883 16.172 1 98.38 271 LEU A C 1
ATOM 2037 O O . LEU A 1 271 ? -0.6 6.523 15.641 1 98.38 271 LEU A O 1
ATOM 2041 N N . ASP A 1 272 ? -1.696 7.578 17.281 1 97.62 272 ASP A N 1
ATOM 2042 C CA . ASP A 1 272 ? -0.539 7.883 18.125 1 97.62 272 ASP A CA 1
ATOM 2043 C C . ASP A 1 272 ? 0.486 8.719 17.359 1 97.62 272 ASP A C 1
ATOM 2045 O O . ASP A 1 272 ? 1.692 8.516 17.5 1 97.62 272 ASP A O 1
ATOM 2049 N N . MET A 1 273 ? 0.035 9.633 16.578 1 98.12 273 MET A N 1
ATOM 2050 C CA . MET A 1 273 ? 0.969 10.406 15.758 1 98.12 273 MET A CA 1
ATOM 2051 C C . MET A 1 273 ? 1.024 11.859 16.219 1 98.12 273 MET A C 1
ATOM 2053 O O . MET A 1 273 ? 2.096 12.469 16.234 1 98.12 273 MET A O 1
ATOM 2057 N N . ALA A 1 274 ? -0.108 12.375 16.625 1 98.56 274 ALA A N 1
ATOM 2058 C CA . ALA A 1 274 ? -0.192 13.797 16.953 1 98.56 274 ALA A CA 1
ATOM 2059 C C . ALA A 1 274 ? 0.555 14.109 18.25 1 98.56 274 ALA A C 1
ATOM 2061 O O . ALA A 1 274 ? 0.346 13.438 19.266 1 98.56 274 ALA A O 1
ATOM 2062 N N . THR A 1 275 ? 1.408 15.078 18.172 1 97.81 275 THR A N 1
ATOM 2063 C CA . THR A 1 275 ? 2.059 15.602 19.359 1 97.81 275 THR A CA 1
ATOM 2064 C C . THR A 1 275 ? 1.131 16.562 20.109 1 97.81 275 THR A C 1
ATOM 2066 O O . THR A 1 275 ? 1.077 16.547 21.344 1 97.81 275 THR A O 1
ATOM 2069 N N . ALA A 1 276 ? 0.417 17.375 19.391 1 97.81 276 ALA A N 1
ATOM 2070 C CA . ALA A 1 276 ? -0.54 18.344 19.922 1 97.81 276 ALA A CA 1
ATOM 2071 C C . ALA A 1 276 ? -1.663 18.609 18.922 1 97.81 276 ALA A C 1
ATOM 2073 O O . ALA A 1 276 ? -1.486 18.422 17.719 1 97.81 276 ALA A O 1
ATOM 2074 N N . VAL A 1 277 ? -2.773 18.984 19.484 1 98.38 277 VAL A N 1
ATOM 2075 C CA . VAL A 1 277 ? -3.912 19.422 18.688 1 98.38 277 VAL A CA 1
ATOM 2076 C C . VAL A 1 277 ? -4.363 20.812 19.109 1 98.38 277 VAL A C 1
ATOM 2078 O O . VAL A 1 277 ? -4.648 21.031 20.297 1 98.38 277 VAL A O 1
ATOM 2081 N N . ILE A 1 278 ? -4.371 21.656 18.172 1 98.12 278 ILE A N 1
ATOM 2082 C CA . ILE A 1 278 ? -4.879 23.016 18.359 1 98.12 278 ILE A CA 1
ATOM 2083 C C . ILE A 1 278 ? -6.328 23.094 17.891 1 98.12 278 ILE A C 1
ATOM 2085 O O . ILE A 1 278 ? -6.613 22.922 16.703 1 98.12 278 ILE A O 1
ATOM 2089 N N . ILE A 1 279 ? -7.184 23.422 18.812 1 97 279 ILE A N 1
ATOM 2090 C CA . ILE A 1 279 ? -8.617 23.438 18.531 1 97 279 ILE A CA 1
ATOM 2091 C C . ILE A 1 279 ? -9.141 24.875 18.656 1 97 279 ILE A C 1
ATOM 2093 O O . ILE A 1 279 ? -9.047 25.484 19.719 1 97 279 ILE A O 1
ATOM 2097 N N . ALA A 1 280 ? -9.648 25.344 17.547 1 95.38 280 ALA A N 1
ATOM 2098 C CA . ALA A 1 280 ? -10.297 26.641 17.578 1 95.38 280 ALA A CA 1
ATOM 2099 C C . ALA A 1 280 ? -11.812 26.5 17.734 1 95.38 280 ALA A C 1
ATOM 2101 O O . ALA A 1 280 ? -12.438 25.75 17 1 95.38 280 ALA A O 1
ATOM 2102 N N . GLY A 1 281 ? -12.344 27.203 18.703 1 91.75 281 GLY A N 1
ATOM 2103 C CA . GLY A 1 281 ? -13.781 27.266 18.922 1 91.75 281 GLY A CA 1
ATOM 2104 C C . GLY A 1 281 ? -14.289 28.672 19.156 1 91.75 281 GLY A C 1
ATOM 2105 O O . GLY A 1 281 ? -13.555 29.641 18.953 1 91.75 281 GLY A O 1
ATOM 2106 N N . LYS A 1 282 ? -15.562 28.719 19.531 1 86.25 282 LYS A N 1
ATOM 2107 C CA . LYS A 1 282 ? -16.219 30.016 19.719 1 86.25 282 LYS A CA 1
ATOM 2108 C C . LYS A 1 282 ? -15.594 30.781 20.875 1 86.25 282 LYS A C 1
ATOM 2110 O O . LYS A 1 282 ? -15.594 32.031 20.875 1 86.25 282 LYS A O 1
ATOM 2115 N N . THR A 1 283 ? -15.023 30.031 21.766 1 87.38 283 THR A N 1
ATOM 2116 C CA . THR A 1 283 ? -14.484 30.672 22.953 1 87.38 283 THR A CA 1
ATOM 2117 C C . THR A 1 283 ? -12.992 30.922 22.812 1 87.38 283 THR A C 1
ATOM 2119 O O . THR A 1 283 ? -12.336 31.391 23.75 1 87.38 283 THR A O 1
ATOM 2122 N N . GLY A 1 284 ? -12.523 30.562 21.719 1 90.94 284 GLY A N 1
ATOM 2123 C CA . GLY A 1 284 ? -11.094 30.781 21.516 1 90.94 284 GLY A CA 1
ATOM 2124 C C . GLY A 1 284 ? -10.359 29.531 21.078 1 90.94 284 GLY A C 1
ATOM 2125 O O . GLY A 1 284 ? -10.93 28.672 20.391 1 90.94 284 GLY A O 1
ATOM 2126 N N . VAL A 1 285 ? -9.016 29.531 21.344 1 94.88 285 VAL A N 1
ATOM 2127 C CA . VAL A 1 285 ? -8.148 28.453 20.906 1 94.88 285 VAL A CA 1
ATOM 2128 C C . VAL A 1 285 ? -7.676 27.625 22.094 1 94.88 285 VAL A C 1
ATOM 2130 O O . VAL A 1 285 ? -7.297 28.188 23.125 1 94.88 285 VAL A O 1
ATOM 2133 N N . GLU A 1 286 ? -7.844 26.359 22.016 1 95.38 286 GLU A N 1
ATOM 2134 C CA . GLU A 1 286 ? -7.34 25.422 23.016 1 95.38 286 GLU A CA 1
ATOM 2135 C C . GLU A 1 286 ? -6.289 24.5 22.406 1 95.38 286 GLU A C 1
ATOM 2137 O O . GLU A 1 286 ? -6.422 24.047 21.266 1 95.38 286 GLU A O 1
ATOM 2142 N N . VAL A 1 287 ? -5.227 24.203 23.234 1 96.62 287 VAL A N 1
ATOM 2143 C CA . VAL A 1 287 ? -4.191 23.266 22.812 1 96.62 287 VAL A CA 1
ATOM 2144 C C . VAL A 1 287 ? -4.23 22.016 23.703 1 96.62 287 VAL A C 1
ATOM 2146 O O . VAL A 1 287 ? -4.184 22.125 24.922 1 96.62 287 VAL A O 1
ATOM 2149 N N . LYS A 1 288 ? -4.379 20.891 23.047 1 96.44 288 LYS A N 1
ATOM 2150 C CA . LYS A 1 288 ? -4.297 19.609 23.734 1 96.44 288 LYS A CA 1
ATOM 2151 C C . LYS A 1 288 ? -3.027 18.844 23.344 1 96.44 288 LYS A C 1
ATOM 2153 O O . LYS A 1 288 ? -2.656 18.812 22.172 1 96.44 288 LYS A O 1
ATOM 2158 N N . SER A 1 289 ? -2.252 18.328 24.344 1 94.38 289 SER A N 1
ATOM 2159 C CA . SER A 1 289 ? -1.046 17.562 24.062 1 94.38 289 SER A CA 1
ATOM 2160 C C . SER A 1 289 ? -1.065 16.219 24.781 1 94.38 289 SER A C 1
ATOM 2162 O O . SER A 1 289 ? -1.781 16.047 25.781 1 94.38 289 SER A O 1
ATOM 2164 N N . LYS A 1 290 ? -0.436 15.203 24 1 81.56 290 LYS A N 1
ATOM 2165 C CA . LYS A 1 290 ? -0.295 13.922 24.672 1 81.56 290 LYS A CA 1
ATOM 2166 C C . LYS A 1 290 ? 0.648 14.023 25.875 1 81.56 290 LYS A C 1
ATOM 2168 O O . LYS A 1 290 ? 1.632 14.766 25.828 1 81.56 290 LYS A O 1
ATOM 2173 N N . LYS A 1 291 ? 0.098 13.852 27.078 1 59.81 291 LYS A N 1
ATOM 2174 C CA . LYS A 1 291 ? 0.952 13.867 28.266 1 59.81 291 LYS A CA 1
ATOM 2175 C C . LYS A 1 291 ? 2.109 12.883 28.125 1 59.81 291 LYS A C 1
ATOM 2177 O O . LYS A 1 291 ? 1.909 11.734 27.703 1 59.81 291 LYS A O 1
ATOM 2182 N N . ARG A 1 292 ? 3.254 13.398 27.734 1 50.81 292 ARG A N 1
ATOM 2183 C CA . ARG A 1 292 ? 4.434 12.539 27.797 1 50.81 292 ARG A CA 1
ATOM 2184 C C . ARG A 1 292 ? 4.402 11.648 29.031 1 50.81 292 ARG A C 1
ATOM 2186 O O . ARG A 1 292 ? 4.207 12.141 30.141 1 50.81 292 ARG A O 1
ATOM 2193 N N . SER A 1 293 ? 3.754 10.43 28.812 1 37.91 293 SER A N 1
ATOM 2194 C CA . SER A 1 293 ? 4.023 9.594 29.969 1 37.91 293 SER A CA 1
ATOM 2195 C C . SER A 1 293 ? 5.523 9.453 30.219 1 37.91 293 SER A C 1
ATOM 2197 O O . SER A 1 293 ? 6.316 9.453 29.281 1 37.91 293 SER A O 1
ATOM 2199 N N . MET B 1 1 ? 74.5 3.771 -5.203 1 17.33 1 MET B N 1
ATOM 2200 C CA . MET B 1 1 ? 75.938 3.348 -4.996 1 17.33 1 MET B CA 1
ATOM 2201 C C . MET B 1 1 ? 76.125 1.888 -5.398 1 17.33 1 MET B C 1
ATOM 2203 O O . MET B 1 1 ? 75.125 1.105 -5.375 1 17.33 1 MET B O 1
ATOM 2207 N N . ALA B 1 2 ? 77.312 1.265 -5.453 1 17.05 2 ALA B N 1
ATOM 2208 C CA . ALA B 1 2 ? 78.375 0.631 -6.234 1 17.05 2 ALA B CA 1
ATOM 2209 C C . ALA B 1 2 ? 78.312 -0.889 -6.121 1 17.05 2 ALA B C 1
ATOM 2211 O O . ALA B 1 2 ? 77.625 -1.421 -5.23 1 17.05 2 ALA B O 1
ATOM 2212 N N . SER B 1 3 ? 79.25 -1.885 -5.973 1 15.98 3 SER B N 1
ATOM 2213 C CA . SER B 1 3 ? 80 -2.197 -7.18 1 15.98 3 SER B CA 1
ATOM 2214 C C . SER B 1 3 ? 79.625 -3.578 -7.719 1 15.98 3 SER B C 1
ATOM 2216 O O . SER B 1 3 ? 79.312 -3.732 -8.906 1 15.98 3 SER B O 1
ATOM 2218 N N . LEU B 1 4 ? 79.75 -4.859 -7.066 1 16.3 4 LEU B N 1
ATOM 2219 C CA . LEU B 1 4 ? 80.938 -5.754 -6.984 1 16.3 4 LEU B CA 1
ATOM 2220 C C . LEU B 1 4 ? 80.5 -7.199 -7.25 1 16.3 4 LEU B C 1
ATOM 2222 O O . LEU B 1 4 ? 80.312 -7.973 -6.312 1 16.3 4 LEU B O 1
ATOM 2226 N N . SER B 1 5 ? 79.5 -7.48 -8.242 1 18.98 5 SER B N 1
ATOM 2227 C CA . SER B 1 5 ? 79.188 -8.906 -8.328 1 18.98 5 SER B CA 1
ATOM 2228 C C . SER B 1 5 ? 80.375 -9.68 -8.922 1 18.98 5 SER B C 1
ATOM 2230 O O . SER B 1 5 ? 80.625 -9.578 -10.117 1 18.98 5 SER B O 1
ATOM 2232 N N . LEU B 1 6 ? 81.312 -10.039 -8.07 1 16.7 6 LEU B N 1
ATOM 2233 C CA . LEU B 1 6 ? 82.625 -10.602 -8.18 1 16.7 6 LEU B CA 1
ATOM 2234 C C . LEU B 1 6 ? 82.562 -12 -8.789 1 16.7 6 LEU B C 1
ATOM 2236 O O . LEU B 1 6 ? 81.5 -12.625 -8.828 1 16.7 6 LEU B O 1
ATOM 2240 N N . LEU B 1 7 ? 83.25 -13.156 -8.281 1 16.03 7 LEU B N 1
ATOM 2241 C CA . LEU B 1 7 ? 84.5 -13.68 -8.672 1 16.03 7 LEU B CA 1
ATOM 2242 C C . LEU B 1 7 ? 84.375 -15.102 -9.203 1 16.03 7 LEU B C 1
ATOM 2244 O O . LEU B 1 7 ? 84.938 -15.414 -10.273 1 16.03 7 LEU B O 1
ATOM 2248 N N . PRO B 1 8 ? 84 -16.328 -8.422 1 17.55 8 PRO B N 1
ATOM 2249 C CA . PRO B 1 8 ? 85.188 -17.188 -8.32 1 17.55 8 PRO B CA 1
ATOM 2250 C C . PRO B 1 8 ? 85.312 -18.188 -9.469 1 17.55 8 PRO B C 1
ATOM 2252 O O . PRO B 1 8 ? 84.312 -18.453 -10.148 1 17.55 8 PRO B O 1
ATOM 2255 N N . SER B 1 9 ? 86.375 -19.016 -9.609 1 16.88 9 SER B N 1
ATOM 2256 C CA . SER B 1 9 ? 87.5 -19.562 -10.375 1 16.88 9 SER B CA 1
ATOM 2257 C C . SER B 1 9 ? 87.188 -20.953 -10.906 1 16.88 9 SER B C 1
ATOM 2259 O O . SER B 1 9 ? 86.25 -21.609 -10.43 1 16.88 9 SER B O 1
ATOM 2261 N N . PRO B 1 10 ? 88.188 -21.906 -11.258 1 18.67 10 PRO B N 1
ATOM 2262 C CA . PRO B 1 10 ? 88.688 -22.547 -12.453 1 18.67 10 PRO B CA 1
ATOM 2263 C C . PRO B 1 10 ? 88.562 -24.078 -12.406 1 18.67 10 PRO B C 1
ATOM 2265 O O . PRO B 1 10 ? 89.125 -24.766 -13.258 1 18.67 10 PRO B O 1
ATOM 2268 N N . SER B 1 11 ? 87.438 -24.766 -11.883 1 17.45 11 SER B N 1
ATOM 2269 C CA . SER B 1 11 ? 87.75 -26.156 -11.547 1 17.45 11 SER B CA 1
ATOM 2270 C C . SER B 1 11 ? 88.188 -26.938 -12.781 1 17.45 11 SER B C 1
ATOM 2272 O O . SER B 1 11 ? 87.438 -27.031 -13.758 1 17.45 11 SER B O 1
ATOM 2274 N N . SER B 1 12 ? 89.438 -27.125 -13 1 16.23 12 SER B N 1
ATOM 2275 C CA . SER B 1 12 ? 90.375 -27.594 -14.047 1 16.23 12 SER B CA 1
ATOM 2276 C C . SER B 1 12 ? 90 -29.031 -14.445 1 16.23 12 SER B C 1
ATOM 2278 O O . SER B 1 12 ? 89.875 -29.328 -15.625 1 16.23 12 SER B O 1
ATOM 2280 N N . SER B 1 13 ? 90.438 -30.125 -13.594 1 17.3 13 SER B N 1
ATOM 2281 C CA . SER B 1 13 ? 91.5 -30.984 -14.062 1 17.3 13 SER B CA 1
ATOM 2282 C C . SER B 1 13 ? 90.938 -32.156 -14.883 1 17.3 13 SER B C 1
ATOM 2284 O O . SER B 1 13 ? 89.75 -32.469 -14.805 1 17.3 13 SER B O 1
ATOM 2286 N N . SER B 1 14 ? 91.812 -33.094 -15.398 1 17.55 14 SER B N 1
ATOM 2287 C CA . SER B 1 14 ? 92.312 -33.656 -16.641 1 17.55 14 SER B CA 1
ATOM 2288 C C . SER B 1 14 ? 91.875 -35.125 -16.828 1 17.55 14 SER B C 1
ATOM 2290 O O . SER B 1 14 ? 92.188 -35.75 -17.844 1 17.55 14 SER B O 1
ATOM 2292 N N . SER B 1 15 ? 91.062 -35.781 -15.883 1 17.5 15 SER B N 1
ATOM 2293 C CA . SER B 1 15 ? 91.625 -37.125 -15.82 1 17.5 15 SER B CA 1
ATOM 2294 C C . SER B 1 15 ? 91.312 -37.906 -17.094 1 17.5 15 SER B C 1
ATOM 2296 O O . SER B 1 15 ? 90.25 -37.781 -17.656 1 17.5 15 SER B O 1
ATOM 2298 N N . SER B 1 16 ? 92.188 -38.531 -17.734 1 18.56 16 SER B N 1
ATOM 2299 C CA . SER B 1 16 ? 92.688 -39.094 -19 1 18.56 16 SER B CA 1
ATOM 2300 C C . SER B 1 16 ? 92.062 -40.438 -19.312 1 18.56 16 SER B C 1
ATOM 2302 O O . SER B 1 16 ? 92.438 -41.094 -20.281 1 18.56 16 SER B O 1
ATOM 2304 N N . SER B 1 17 ? 90.938 -40.844 -18.453 1 15.83 17 SER B N 1
ATOM 2305 C CA . SER B 1 17 ? 91.125 -42.312 -18.359 1 15.83 17 SER B CA 1
ATOM 2306 C C . SER B 1 17 ? 90.938 -42.969 -19.719 1 15.83 17 SER B C 1
ATOM 2308 O O . SER B 1 17 ? 91.812 -43.75 -20.141 1 15.83 17 SER B O 1
ATOM 2310 N N . LEU B 1 18 ? 89.625 -43.531 -20.094 1 16.8 18 LEU B N 1
ATOM 2311 C CA . LEU B 1 18 ? 89.375 -44.969 -20.078 1 16.8 18 LEU B CA 1
ATOM 2312 C C . LEU B 1 18 ? 89.25 -45.531 -21.5 1 16.8 18 LEU B C 1
ATOM 2314 O O . LEU B 1 18 ? 88.375 -46.344 -21.797 1 16.8 18 LEU B O 1
ATOM 2318 N N . SER B 1 19 ? 89.938 -45.062 -22.484 1 16.31 19 SER B N 1
ATOM 2319 C CA . SER B 1 19 ? 89.375 -45.25 -23.812 1 16.31 19 SER B CA 1
ATOM 2320 C C . SER B 1 19 ? 89.125 -46.719 -24.094 1 16.31 19 SER B C 1
ATOM 2322 O O . SER B 1 19 ? 89.75 -47.594 -23.484 1 16.31 19 SER B O 1
ATOM 2324 N N . SER B 1 20 ? 88.125 -47.031 -24.938 1 18.48 20 SER B N 1
ATOM 2325 C CA . SER B 1 20 ? 87 -47.781 -25.516 1 18.48 20 SER B CA 1
ATOM 2326 C C . SER B 1 20 ? 87.5 -48.812 -26.516 1 18.48 20 SER B C 1
ATOM 2328 O O . SER B 1 20 ? 86.812 -49.188 -27.453 1 18.48 20 SER B O 1
ATOM 2330 N N . LEU B 1 21 ? 88.5 -49.562 -26.125 1 17.52 21 LEU B N 1
ATOM 2331 C CA . LEU B 1 21 ? 89.188 -50.188 -27.234 1 17.52 21 LEU B CA 1
ATOM 2332 C C . LEU B 1 21 ? 88.25 -51 -28.094 1 17.52 21 LEU B C 1
ATOM 2334 O O . LEU B 1 21 ? 88.312 -50.969 -29.328 1 17.52 21 LEU B O 1
ATOM 2338 N N . HIS B 1 22 ? 87.375 -51.969 -27.547 1 19.17 22 HIS B N 1
ATOM 2339 C CA . HIS B 1 22 ? 87.625 -53.281 -28.109 1 19.17 22 HIS B CA 1
ATOM 2340 C C . HIS B 1 22 ? 86.938 -53.469 -29.438 1 19.17 22 HIS B C 1
ATOM 2342 O O . HIS B 1 22 ? 85.812 -52.969 -29.641 1 19.17 22 HIS B O 1
ATOM 2348 N N . HIS B 1 23 ? 87.438 -54.125 -30.391 1 17.64 23 HIS B N 1
ATOM 2349 C CA . HIS B 1 23 ? 87.5 -54.281 -31.844 1 17.64 23 HIS B CA 1
ATOM 2350 C C . HIS B 1 23 ? 86.25 -54.938 -32.406 1 17.64 23 HIS B C 1
ATOM 2352 O O . HIS B 1 23 ? 85.438 -55.469 -31.641 1 17.64 23 HIS B O 1
ATOM 2358 N N . THR B 1 24 ? 86.312 -55.906 -33.375 1 17.97 24 THR B N 1
ATOM 2359 C CA . THR B 1 24 ? 86.062 -55.969 -34.812 1 17.97 24 THR B CA 1
ATOM 2360 C C . THR B 1 24 ? 84.812 -56.719 -35.125 1 17.97 24 THR B C 1
ATOM 2362 O O . THR B 1 24 ? 83.938 -56.219 -35.844 1 17.97 24 THR B O 1
ATOM 2365 N N . THR B 1 25 ? 84.688 -58.062 -35.312 1 18.05 25 THR B N 1
ATOM 2366 C CA . THR B 1 25 ? 84.438 -58.531 -36.656 1 18.05 25 THR B CA 1
ATOM 2367 C C . THR B 1 25 ? 83 -58.844 -36.844 1 18.05 25 THR B C 1
ATOM 2369 O O . THR B 1 25 ? 82.375 -58.375 -37.812 1 18.05 25 THR B O 1
ATOM 2372 N N . PRO B 1 26 ? 82.25 -60.188 -36.781 1 23.8 26 PRO B N 1
ATOM 2373 C CA . PRO B 1 26 ? 82 -60.781 -38.094 1 23.8 26 PRO B CA 1
ATOM 2374 C C . PRO B 1 26 ? 80.562 -60.688 -38.5 1 23.8 26 PRO B C 1
ATOM 2376 O O . PRO B 1 26 ? 79.688 -61.125 -37.781 1 23.8 26 PRO B O 1
ATOM 2379 N N . SER B 1 27 ? 79.75 -59.812 -39 1 20.66 27 SER B N 1
ATOM 2380 C CA . SER B 1 27 ? 78.312 -59.594 -38.781 1 20.66 27 SER B CA 1
ATOM 2381 C C . SER B 1 27 ? 77.5 -60.406 -39.781 1 20.66 27 SER B C 1
ATOM 2383 O O . SER B 1 27 ? 77.562 -60.156 -40.969 1 20.66 27 SER B O 1
ATOM 2385 N N . SER B 1 28 ? 77.375 -61.719 -39.656 1 22.12 28 SER B N 1
ATOM 2386 C CA . SER B 1 28 ? 76.75 -62.438 -40.75 1 22.12 28 SER B CA 1
ATOM 2387 C C . SER B 1 28 ? 75.312 -61.969 -41 1 22.12 28 SER B C 1
ATOM 2389 O O . SER B 1 28 ? 74.688 -61.438 -40.094 1 22.12 28 SER B O 1
ATOM 2391 N N . SER B 1 29 ? 74.688 -62.094 -42.312 1 20.58 29 SER B N 1
ATOM 2392 C CA . SER B 1 29 ? 73.688 -61.469 -43.125 1 20.58 29 SER B CA 1
ATOM 2393 C C . SER B 1 29 ? 72.25 -62 -42.781 1 20.58 29 SER B C 1
ATOM 2395 O O . SER B 1 29 ? 72 -63.188 -42.812 1 20.58 29 SER B O 1
ATOM 2397 N N . ARG B 1 30 ? 71.5 -61.5 -41.781 1 20.75 30 ARG B N 1
ATOM 2398 C CA . ARG B 1 30 ? 70.188 -61.844 -41.312 1 20.75 30 ARG B CA 1
ATOM 2399 C C . ARG B 1 30 ? 69.188 -61.75 -42.438 1 20.75 30 ARG B C 1
ATOM 2401 O O . ARG B 1 30 ? 68.938 -60.688 -43.031 1 20.75 30 ARG B O 1
ATOM 2408 N N . LEU B 1 31 ? 68.875 -62.781 -43.156 1 24.52 31 LEU B N 1
ATOM 2409 C CA . LEU B 1 31 ? 68 -63.031 -44.281 1 24.52 31 LEU B CA 1
ATOM 2410 C C . LEU B 1 31 ? 66.562 -62.625 -43.906 1 24.52 31 LEU B C 1
ATOM 2412 O O . LEU B 1 31 ? 65.938 -63.312 -43.125 1 24.52 31 LEU B O 1
ATOM 2416 N N . THR B 1 32 ? 66.188 -61.562 -43.406 1 22.86 32 THR B N 1
ATOM 2417 C CA . THR B 1 32 ? 64.875 -61.406 -42.875 1 22.86 32 THR B CA 1
ATOM 2418 C C . THR B 1 32 ? 63.844 -61.375 -44.031 1 22.86 32 THR B C 1
ATOM 2420 O O . THR B 1 32 ? 63.969 -60.594 -44.969 1 22.86 32 THR B O 1
ATOM 2423 N N . LEU B 1 33 ? 63.281 -62.562 -44.281 1 25.98 33 LEU B N 1
ATOM 2424 C CA . LEU B 1 33 ? 62.188 -62.812 -45.219 1 25.98 33 LEU B CA 1
ATOM 2425 C C . LEU B 1 33 ? 61.094 -61.781 -45.062 1 25.98 33 LEU B C 1
ATOM 2427 O O . LEU B 1 33 ? 60.719 -61.406 -43.969 1 25.98 33 LEU B O 1
ATOM 2431 N N . CYS B 1 34 ? 60.719 -61.031 -46.125 1 25.56 34 CYS B N 1
ATOM 2432 C CA . CYS B 1 34 ? 59.844 -59.906 -46.344 1 25.56 34 CYS B CA 1
ATOM 2433 C C . CYS B 1 34 ? 58.375 -60.281 -46.188 1 25.56 34 CYS B C 1
ATOM 2435 O O . CYS B 1 34 ? 57.781 -60.875 -47.094 1 25.56 34 CYS B O 1
ATOM 2437 N N . THR B 1 35 ? 58.062 -61.25 -45.25 1 27.09 35 THR B N 1
ATOM 2438 C CA . THR B 1 35 ? 56.656 -61.594 -45.469 1 27.09 35 THR B CA 1
ATOM 2439 C C . THR B 1 35 ? 55.781 -60.344 -45.469 1 27.09 35 THR B C 1
ATOM 2441 O O . THR B 1 35 ? 55.906 -59.469 -44.594 1 27.09 35 THR B O 1
ATOM 2444 N N . PRO B 1 36 ? 55.188 -59.969 -46.625 1 27.88 36 PRO B N 1
ATOM 2445 C CA . PRO B 1 36 ? 54.344 -58.781 -46.812 1 27.88 36 PRO B CA 1
ATOM 2446 C C . PRO B 1 36 ? 53.188 -58.719 -45.844 1 27.88 36 PRO B C 1
ATOM 2448 O O . PRO B 1 36 ? 52.469 -59.719 -45.656 1 27.88 36 PRO B O 1
ATOM 2451 N N . SER B 1 37 ? 53.438 -58.406 -44.5 1 26.02 37 SER B N 1
ATOM 2452 C CA . SER B 1 37 ? 52.312 -58.375 -43.531 1 26.02 37 SER B CA 1
ATOM 2453 C C . SER B 1 37 ? 51.156 -57.531 -44.062 1 26.02 37 SER B C 1
ATOM 2455 O O . SER B 1 37 ? 51.344 -56.344 -44.344 1 26.02 37 SER B O 1
ATOM 2457 N N . LEU B 1 38 ? 50.281 -58.156 -44.906 1 31.33 38 LEU B N 1
ATOM 2458 C CA . LEU B 1 38 ? 49.031 -57.531 -45.344 1 31.33 38 LEU B CA 1
ATOM 2459 C C . LEU B 1 38 ? 48.25 -57 -44.156 1 31.33 38 LEU B C 1
ATOM 2461 O O . LEU B 1 38 ? 47.75 -57.75 -43.344 1 31.33 38 LEU B O 1
ATOM 2465 N N . ASN B 1 39 ? 48.781 -56.062 -43.375 1 25.03 39 ASN B N 1
ATOM 2466 C CA . ASN B 1 39 ? 48.094 -55.469 -42.281 1 25.03 39 ASN B CA 1
ATOM 2467 C C . ASN B 1 39 ? 46.781 -54.844 -42.688 1 25.03 39 ASN B C 1
ATOM 2469 O O . ASN B 1 39 ? 46.719 -53.719 -43.219 1 25.03 39 ASN B O 1
ATOM 2473 N N . LEU B 1 40 ? 46 -55.656 -43.406 1 28.33 40 LEU B N 1
ATOM 2474 C CA . LEU B 1 40 ? 44.688 -55.062 -43.719 1 28.33 40 LEU B CA 1
ATOM 2475 C C . LEU B 1 40 ? 43.969 -54.656 -42.469 1 28.33 40 LEU B C 1
ATOM 2477 O O . LEU B 1 40 ? 43.406 -55.5 -41.75 1 28.33 40 LEU B O 1
ATOM 2481 N N . ARG B 1 41 ? 44.625 -53.938 -41.5 1 26.94 41 ARG B N 1
ATOM 2482 C CA . ARG B 1 41 ? 43.844 -53.469 -40.344 1 26.94 41 ARG B CA 1
ATOM 2483 C C . ARG B 1 41 ? 42.625 -52.656 -40.812 1 26.94 41 ARG B C 1
ATOM 2485 O O . ARG B 1 41 ? 42.781 -51.531 -41.312 1 26.94 41 ARG B O 1
ATOM 2492 N N . THR B 1 42 ? 41.844 -53.406 -41.625 1 26.08 42 THR B N 1
ATOM 2493 C CA . THR B 1 42 ? 40.656 -52.594 -41.812 1 26.08 42 THR B CA 1
ATOM 2494 C C . THR B 1 42 ? 40.094 -52.125 -40.469 1 26.08 42 THR B C 1
ATOM 2496 O O . THR B 1 42 ? 39.719 -52.969 -39.625 1 26.08 42 THR B O 1
ATOM 2499 N N . ARG B 1 43 ? 40.75 -51.125 -39.844 1 29.62 43 ARG B N 1
ATOM 2500 C CA . ARG B 1 43 ? 40.219 -50.5 -38.656 1 29.62 43 ARG B CA 1
ATOM 2501 C C . ARG B 1 43 ? 38.719 -50.281 -38.812 1 29.62 43 ARG B C 1
ATOM 2503 O O . ARG B 1 43 ? 38.25 -49.562 -39.688 1 29.62 43 ARG B O 1
ATOM 2510 N N . THR B 1 44 ? 38.125 -51.438 -38.656 1 26.3 44 THR B N 1
ATOM 2511 C CA . THR B 1 44 ? 36.688 -51.125 -38.531 1 26.3 44 THR B CA 1
ATOM 2512 C C . THR B 1 44 ? 36.469 -49.938 -37.594 1 26.3 44 THR B C 1
ATOM 2514 O O . THR B 1 44 ? 36.938 -49.938 -36.438 1 26.3 44 THR B O 1
ATOM 2517 N N . LYS B 1 45 ? 36.562 -48.75 -38.156 1 31.83 45 LYS B N 1
ATOM 2518 C CA . LYS B 1 45 ? 36.062 -47.562 -37.469 1 31.83 45 LYS B CA 1
ATOM 2519 C C . LYS B 1 45 ? 34.812 -47.875 -36.625 1 31.83 45 LYS B C 1
ATOM 2521 O O . LYS B 1 45 ? 33.781 -48.219 -37.188 1 31.83 45 LYS B O 1
ATOM 2526 N N . ILE B 1 46 ? 35.156 -48.75 -35.625 1 31.28 46 ILE B N 1
ATOM 2527 C CA . ILE B 1 46 ? 34 -48.781 -34.75 1 31.28 46 ILE B CA 1
ATOM 2528 C C . ILE B 1 46 ? 33.438 -47.375 -34.625 1 31.28 46 ILE B C 1
ATOM 2530 O O . ILE B 1 46 ? 34.156 -46.438 -34.219 1 31.28 46 ILE B O 1
ATOM 2534 N N . SER B 1 47 ? 32.719 -47.062 -35.562 1 34.41 47 SER B N 1
ATOM 2535 C CA . SER B 1 47 ? 31.891 -45.875 -35.406 1 34.41 47 SER B CA 1
ATOM 2536 C C . SER B 1 47 ? 31.359 -45.75 -33.969 1 34.41 47 SER B C 1
ATOM 2538 O O . SER B 1 47 ? 30.719 -46.688 -33.469 1 34.41 47 SER B O 1
ATOM 2540 N N . SER B 1 48 ? 32.312 -45.312 -33.125 1 35.62 48 SER B N 1
ATOM 2541 C CA . SER B 1 48 ? 31.812 -44.938 -31.797 1 35.62 48 SER B CA 1
ATOM 2542 C C . SER B 1 48 ? 30.422 -44.312 -31.875 1 35.62 48 SER B C 1
ATOM 2544 O O . SER B 1 48 ? 30.203 -43.344 -32.594 1 35.62 48 SER B O 1
ATOM 2546 N N . ILE B 1 49 ? 29.484 -45.062 -31.969 1 32.34 49 ILE B N 1
ATOM 2547 C CA . ILE B 1 49 ? 28.188 -44.469 -31.734 1 32.34 49 ILE B CA 1
ATOM 2548 C C . ILE B 1 49 ? 28.266 -43.469 -30.578 1 32.34 49 ILE B C 1
ATOM 2550 O O . ILE B 1 49 ? 28.625 -43.844 -29.453 1 32.34 49 ILE B O 1
ATOM 2554 N N . LYS B 1 50 ? 28.734 -42.281 -30.875 1 35.47 50 LYS B N 1
ATOM 2555 C CA . LYS B 1 50 ? 28.5 -41.219 -29.891 1 35.47 50 LYS B CA 1
ATOM 2556 C C . LYS B 1 50 ? 27.234 -41.531 -29.078 1 35.47 50 LYS B C 1
ATOM 2558 O O . LYS B 1 50 ? 26.156 -41.688 -29.641 1 35.47 50 LYS B O 1
ATOM 2563 N N . ALA B 1 51 ? 27.422 -42.281 -28.078 1 39.16 51 ALA B N 1
ATOM 2564 C CA . ALA B 1 51 ? 26.297 -42.344 -27.156 1 39.16 51 ALA B CA 1
ATOM 2565 C C . ALA B 1 51 ? 25.422 -41.094 -27.266 1 39.16 51 ALA B C 1
ATOM 2567 O O . ALA B 1 51 ? 25.891 -39.969 -27.031 1 39.16 51 ALA B O 1
ATOM 2568 N N . GLN B 1 52 ? 24.5 -41.094 -28.156 1 36.25 52 GLN B N 1
ATOM 2569 C CA . GLN B 1 52 ? 23.531 -40 -28.047 1 36.25 52 GLN B CA 1
ATOM 2570 C C . GLN B 1 52 ? 23.094 -39.812 -26.594 1 36.25 52 GLN B C 1
ATOM 2572 O O . GLN B 1 52 ? 22.453 -40.688 -26 1 36.25 52 GLN B O 1
ATOM 2577 N N . SER B 1 53 ? 23.859 -39.25 -25.719 1 41.56 53 SER B N 1
ATOM 2578 C CA . SER B 1 53 ? 23.5 -38.875 -24.359 1 41.56 53 SER B CA 1
ATOM 2579 C C . SER B 1 53 ? 22.047 -38.406 -24.266 1 41.56 53 SER B C 1
ATOM 2581 O O . SER B 1 53 ? 21.531 -37.781 -25.203 1 41.56 53 SER B O 1
ATOM 2583 N N . ALA B 1 54 ? 21.234 -39.031 -23.594 1 49.56 54 ALA B N 1
ATOM 2584 C CA . ALA B 1 54 ? 19.875 -38.562 -23.328 1 49.56 54 ALA B CA 1
ATOM 2585 C C . ALA B 1 54 ? 19.828 -37.031 -23.172 1 49.56 54 ALA B C 1
ATOM 2587 O O . ALA B 1 54 ? 20.688 -36.438 -22.531 1 49.56 54 ALA B O 1
ATOM 2588 N N . PRO B 1 55 ? 19.156 -36.375 -23.969 1 53.19 55 PRO B N 1
ATOM 2589 C CA . PRO B 1 55 ? 19.172 -34.906 -23.969 1 53.19 55 PRO B CA 1
ATOM 2590 C C . PRO B 1 55 ? 18.969 -34.312 -22.578 1 53.19 55 PRO B C 1
ATOM 2592 O O . PRO B 1 55 ? 18.125 -34.781 -21.812 1 53.19 55 PRO B O 1
ATOM 2595 N N . VAL B 1 56 ? 20 -33.844 -21.984 1 66.5 56 VAL B N 1
ATOM 2596 C CA . VAL B 1 56 ? 19.953 -33.062 -20.75 1 66.5 56 VAL B CA 1
ATOM 2597 C C . VAL B 1 56 ? 18.781 -32.094 -20.812 1 66.5 56 VAL B C 1
ATOM 2599 O O . VAL B 1 56 ? 18.656 -31.312 -21.75 1 66.5 56 VAL B O 1
ATOM 2602 N N . LEU B 1 57 ? 17.688 -32.375 -20.031 1 76.56 57 LEU B N 1
ATOM 2603 C CA . LEU B 1 57 ? 16.531 -31.516 -19.984 1 76.56 57 LEU B CA 1
ATOM 2604 C C . LEU B 1 57 ? 16.938 -30.062 -19.766 1 76.56 57 LEU B C 1
ATOM 2606 O O . LEU B 1 57 ? 17.734 -29.766 -18.875 1 76.56 57 LEU B O 1
ATOM 2610 N N . THR B 1 58 ? 16.484 -29.188 -20.688 1 86.88 58 THR B N 1
ATOM 2611 C CA . THR B 1 58 ? 16.703 -27.75 -20.547 1 86.88 58 THR B CA 1
ATOM 2612 C C . THR B 1 58 ? 15.836 -27.188 -19.406 1 86.88 58 THR B C 1
ATOM 2614 O O . THR B 1 58 ? 14.977 -27.891 -18.875 1 86.88 58 THR B O 1
ATOM 2617 N N . GLN B 1 59 ? 16.141 -26.016 -19 1 86.75 59 GLN B N 1
ATOM 2618 C CA . GLN B 1 59 ? 15.336 -25.359 -17.984 1 86.75 59 GLN B CA 1
ATOM 2619 C C . GLN B 1 59 ? 13.875 -25.266 -18.422 1 86.75 59 GLN B C 1
ATOM 2621 O O . GLN B 1 59 ? 12.969 -25.453 -17.609 1 86.75 59 GLN B O 1
ATOM 2626 N N . ASP B 1 60 ? 13.648 -25 -19.625 1 89.38 60 ASP B N 1
ATOM 2627 C CA . ASP B 1 60 ? 12.289 -24.922 -20.141 1 89.38 60 ASP B CA 1
ATOM 2628 C C . ASP B 1 60 ? 11.602 -26.281 -20.094 1 89.38 60 ASP B C 1
ATOM 2630 O O . ASP B 1 60 ? 10.398 -26.375 -19.859 1 89.38 60 ASP B O 1
ATOM 2634 N N . ASP B 1 61 ? 12.359 -27.297 -20.359 1 91.25 61 ASP B N 1
ATOM 2635 C CA . ASP B 1 61 ? 11.797 -28.641 -20.25 1 91.25 61 ASP B CA 1
ATOM 2636 C C . ASP B 1 61 ? 11.336 -28.922 -18.828 1 91.25 61 ASP B C 1
ATOM 2638 O O . ASP B 1 61 ? 10.266 -29.5 -18.625 1 91.25 61 ASP B O 1
ATOM 2642 N N . LEU B 1 62 ? 12.148 -28.5 -17.953 1 91.06 62 LEU B N 1
ATOM 2643 C CA . LEU B 1 62 ? 11.797 -28.703 -16.547 1 91.06 62 LEU B CA 1
ATOM 2644 C C . LEU B 1 62 ? 10.539 -27.922 -16.188 1 91.06 62 LEU B C 1
ATOM 2646 O O . LEU B 1 62 ? 9.656 -28.438 -15.5 1 91.06 62 LEU B O 1
ATOM 2650 N N . LYS B 1 63 ? 10.445 -26.688 -16.656 1 90.5 63 LYS B N 1
ATOM 2651 C CA . LYS B 1 63 ? 9.258 -25.875 -16.422 1 90.5 63 LYS B CA 1
ATOM 2652 C C . LYS B 1 63 ? 8.008 -26.516 -17 1 90.5 63 LYS B C 1
ATOM 2654 O O . LYS B 1 63 ? 6.949 -26.516 -16.375 1 90.5 63 LYS B O 1
ATOM 2659 N N . LYS B 1 64 ? 8.203 -27.062 -18.109 1 93.19 64 LYS B N 1
ATOM 2660 C CA . LYS B 1 64 ? 7.078 -27.734 -18.766 1 93.19 64 LYS B CA 1
ATOM 2661 C C . LYS B 1 64 ? 6.621 -28.938 -17.969 1 93.19 64 LYS B C 1
ATOM 2663 O O . LYS B 1 64 ? 5.422 -29.172 -17.797 1 93.19 64 LYS B O 1
ATOM 2668 N N . LEU B 1 65 ? 7.582 -29.719 -17.531 1 93.25 65 LEU B N 1
ATOM 2669 C CA . LEU B 1 65 ? 7.27 -30.891 -16.703 1 93.25 65 LEU B CA 1
ATOM 2670 C C . LEU B 1 65 ? 6.5 -30.484 -15.453 1 93.25 65 LEU B C 1
ATOM 2672 O O . LEU B 1 65 ? 5.5 -31.125 -15.102 1 93.25 65 LEU B O 1
ATOM 2676 N N . ALA B 1 66 ? 6.996 -29.469 -14.836 1 93.62 66 ALA B N 1
ATOM 2677 C CA . ALA B 1 66 ? 6.328 -28.969 -13.641 1 93.62 66 ALA B CA 1
ATOM 2678 C C . ALA B 1 66 ? 4.922 -28.469 -13.961 1 93.62 66 ALA B C 1
ATOM 2680 O O . ALA B 1 66 ? 3.979 -28.719 -13.203 1 93.62 66 ALA B O 1
ATOM 2681 N N . ALA B 1 67 ? 4.766 -27.797 -15.031 1 94.5 67 ALA B N 1
ATOM 2682 C CA . ALA B 1 67 ? 3.475 -27.281 -15.477 1 94.5 67 ALA B CA 1
ATOM 2683 C C . ALA B 1 67 ? 2.48 -28.406 -15.734 1 94.5 67 ALA B C 1
ATOM 2685 O O . ALA B 1 67 ? 1.316 -28.312 -15.336 1 94.5 67 ALA B O 1
ATOM 2686 N N . ASP B 1 68 ? 2.996 -29.438 -16.406 1 95.5 68 ASP B N 1
ATOM 2687 C CA . ASP B 1 68 ? 2.15 -30.594 -16.688 1 95.5 68 ASP B CA 1
ATOM 2688 C C . ASP B 1 68 ? 1.624 -31.219 -15.398 1 95.5 68 ASP B C 1
ATOM 2690 O O . ASP B 1 68 ? 0.452 -31.594 -15.32 1 95.5 68 ASP B O 1
ATOM 2694 N N . LYS B 1 69 ? 2.482 -31.312 -14.469 1 96.31 69 LYS B N 1
ATOM 2695 C CA . LYS B 1 69 ? 2.068 -31.859 -13.188 1 96.31 69 LYS B CA 1
ATOM 2696 C C . LYS B 1 69 ? 1.061 -30.938 -12.492 1 96.31 69 LYS B C 1
ATOM 2698 O O . LYS B 1 69 ? 0.092 -31.422 -11.898 1 96.31 69 LYS B O 1
ATOM 2703 N N . ALA B 1 70 ? 1.226 -29.703 -12.578 1 97.56 70 ALA B N 1
ATOM 2704 C CA . ALA B 1 70 ? 0.382 -28.719 -11.906 1 97.56 70 ALA B CA 1
ATOM 2705 C C . ALA B 1 70 ? -1.045 -28.75 -12.445 1 97.56 70 ALA B C 1
ATOM 2707 O O . ALA B 1 70 ? -2.008 -28.625 -11.688 1 97.56 70 ALA B O 1
ATOM 2708 N N . VAL B 1 71 ? -1.233 -28.938 -13.695 1 97.69 71 VAL B N 1
ATOM 2709 C CA . VAL B 1 71 ? -2.557 -28.859 -14.305 1 97.69 71 VAL B CA 1
ATOM 2710 C C . VAL B 1 71 ? -3.387 -30.062 -13.875 1 97.69 71 VAL B C 1
ATOM 2712 O O . VAL B 1 71 ? -4.609 -30.094 -14.055 1 97.69 71 VAL B O 1
ATOM 2715 N N . GLU B 1 72 ? -2.715 -31.094 -13.344 1 97.12 72 GLU B N 1
ATOM 2716 C CA . GLU B 1 72 ? -3.447 -32.219 -12.805 1 97.12 72 GLU B CA 1
ATOM 2717 C C . GLU B 1 72 ? -4.336 -31.812 -11.641 1 97.12 72 GLU B C 1
ATOM 2719 O O . GLU B 1 72 ? -5.293 -32.531 -11.297 1 97.12 72 GLU B O 1
ATOM 2724 N N . TYR B 1 73 ? -4.055 -30.703 -10.992 1 97.56 73 TYR B N 1
ATOM 2725 C CA . TYR B 1 73 ? -4.848 -30.203 -9.883 1 97.56 73 TYR B CA 1
ATOM 2726 C C . TYR B 1 73 ? -6.117 -29.516 -10.383 1 97.56 73 TYR B C 1
ATOM 2728 O O . TYR B 1 73 ? -7.035 -29.25 -9.609 1 97.56 73 TYR B O 1
ATOM 2736 N N . VAL B 1 74 ? -6.215 -29.234 -11.695 1 98.62 74 VAL B N 1
ATOM 2737 C CA . VAL B 1 74 ? -7.301 -28.438 -12.25 1 98.62 74 VAL B CA 1
ATOM 2738 C C . VAL B 1 74 ? -8.477 -29.344 -12.617 1 98.62 74 VAL B C 1
ATOM 2740 O O . VAL B 1 74 ? -8.289 -30.406 -13.219 1 98.62 74 VAL B O 1
ATOM 2743 N N . LYS B 1 75 ? -9.633 -28.922 -12.258 1 98.5 75 LYS B N 1
ATOM 2744 C CA . LYS B 1 75 ? -10.875 -29.594 -12.633 1 98.5 75 LYS B CA 1
ATOM 2745 C C . LYS B 1 75 ? -11.812 -28.656 -13.375 1 98.5 75 LYS B C 1
ATOM 2747 O O . LYS B 1 75 ? -11.797 -27.438 -13.133 1 98.5 75 LYS B O 1
ATOM 2752 N N . SER B 1 76 ? -12.641 -29.297 -14.18 1 98.69 76 SER B N 1
ATOM 2753 C CA . SER B 1 76 ? -13.648 -28.516 -14.891 1 98.69 76 SER B CA 1
ATOM 2754 C C . SER B 1 76 ? -14.539 -27.75 -13.922 1 98.69 76 SER B C 1
ATOM 2756 O O . SER B 1 76 ? -14.891 -28.25 -12.852 1 98.69 76 SER B O 1
ATOM 2758 N N . GLY B 1 77 ? -14.836 -26.5 -14.258 1 98.5 77 GLY B N 1
ATOM 2759 C CA . GLY B 1 77 ? -15.742 -25.688 -13.453 1 98.5 77 GLY B CA 1
ATOM 2760 C C . GLY B 1 77 ? -15.016 -24.797 -12.461 1 98.5 77 GLY B C 1
ATOM 2761 O O . GLY B 1 77 ? -15.633 -23.938 -11.828 1 98.5 77 GLY B O 1
ATOM 2762 N N . MET B 1 78 ? -13.711 -24.922 -12.367 1 98.75 78 MET B N 1
ATOM 2763 C CA . MET B 1 78 ? -12.945 -24.172 -11.359 1 98.75 78 MET B CA 1
ATOM 2764 C C . MET B 1 78 ? -12.734 -22.734 -11.789 1 98.75 78 MET B C 1
ATOM 2766 O O . MET B 1 78 ? -12.586 -22.453 -12.984 1 98.75 78 MET B O 1
ATOM 2770 N N . VAL B 1 79 ? -12.727 -21.859 -10.805 1 98.81 79 VAL B N 1
ATOM 2771 C CA . VAL B 1 79 ? -12.125 -20.531 -10.953 1 98.81 79 VAL B CA 1
ATOM 2772 C C . VAL B 1 79 ? -10.641 -20.609 -10.602 1 98.81 79 VAL B C 1
ATOM 2774 O O . VAL B 1 79 ? -10.273 -21.031 -9.5 1 98.81 79 VAL B O 1
ATOM 2777 N N . LEU B 1 80 ? -9.805 -20.203 -11.586 1 98.88 80 LEU B N 1
ATOM 2778 C CA . LEU B 1 80 ? -8.367 -20.406 -11.461 1 98.88 80 LEU B CA 1
ATOM 2779 C C . LEU B 1 80 ? -7.625 -19.078 -11.398 1 98.88 80 LEU B C 1
ATOM 2781 O O . LEU B 1 80 ? -7.879 -18.188 -12.211 1 98.88 80 LEU B O 1
ATOM 2785 N N . GLY B 1 81 ? -6.77 -18.953 -10.344 1 98.88 81 GLY B N 1
ATOM 2786 C CA . GLY B 1 81 ? -5.758 -17.906 -10.438 1 98.88 81 GLY B CA 1
ATOM 2787 C C . GLY B 1 81 ? -4.625 -18.266 -11.383 1 98.88 81 GLY B C 1
ATOM 2788 O O . GLY B 1 81 ? -3.98 -19.312 -11.219 1 98.88 81 GLY B O 1
ATOM 2789 N N . LEU B 1 82 ? -4.352 -17.406 -12.336 1 98.81 82 LEU B N 1
ATOM 2790 C CA . LEU B 1 82 ? -3.324 -17.656 -13.336 1 98.81 82 LEU B CA 1
ATOM 2791 C C . LEU B 1 82 ? -2.076 -16.828 -13.055 1 98.81 82 LEU B C 1
ATOM 2793 O O . LEU B 1 82 ? -2.098 -15.594 -13.203 1 98.81 82 LEU B O 1
ATOM 2797 N N . GLY B 1 83 ? -1.058 -17.516 -12.758 1 98.38 83 GLY B N 1
ATOM 2798 C CA . GLY B 1 83 ? 0.177 -16.859 -12.352 1 98.38 83 GLY B CA 1
ATOM 2799 C C . GLY B 1 83 ? 0.876 -16.156 -13.5 1 98.38 83 GLY B C 1
ATOM 2800 O O . GLY B 1 83 ? 0.416 -16.203 -14.641 1 98.38 83 GLY B O 1
ATOM 2801 N N . THR B 1 84 ? 1.971 -15.477 -13.125 1 97 84 THR B N 1
ATOM 2802 C CA . THR B 1 84 ? 2.771 -14.688 -14.055 1 97 84 THR B CA 1
ATOM 2803 C C . THR B 1 84 ? 4.203 -15.211 -14.125 1 97 84 THR B C 1
ATOM 2805 O O . THR B 1 84 ? 4.73 -15.719 -13.125 1 97 84 THR B O 1
ATOM 2808 N N . GLY B 1 85 ? 4.812 -15.07 -15.352 1 93.19 85 GLY B N 1
ATOM 2809 C CA . GLY B 1 85 ? 6.203 -15.445 -15.539 1 93.19 85 GLY B CA 1
ATOM 2810 C C . GLY B 1 85 ? 6.379 -16.641 -16.453 1 93.19 85 GLY B C 1
ATOM 2811 O O . GLY B 1 85 ? 5.402 -17.203 -16.953 1 93.19 85 GLY B O 1
ATOM 2812 N N . SER B 1 86 ? 7.621 -17.094 -16.562 1 91.31 86 SER B N 1
ATOM 2813 C CA . SER B 1 86 ? 7.973 -18.078 -17.562 1 91.31 86 SER B CA 1
ATOM 2814 C C . SER B 1 86 ? 7.379 -19.453 -17.234 1 91.31 86 SER B C 1
ATOM 2816 O O . SER B 1 86 ? 6.863 -20.141 -18.125 1 91.31 86 SER B O 1
ATOM 2818 N N . THR B 1 87 ? 7.449 -19.844 -15.992 1 91.12 87 THR B N 1
ATOM 2819 C CA . THR B 1 87 ? 6.902 -21.156 -15.633 1 91.12 87 THR B CA 1
ATOM 2820 C C . THR B 1 87 ? 5.379 -21.141 -15.695 1 91.12 87 THR B C 1
ATOM 2822 O O . THR B 1 87 ? 4.77 -22.062 -16.234 1 91.12 87 THR B O 1
ATOM 2825 N N . ALA B 1 88 ? 4.781 -20.094 -15.203 1 95.94 88 ALA B N 1
ATOM 2826 C CA . ALA B 1 88 ? 3.326 -19.938 -15.234 1 95.94 88 ALA B CA 1
ATOM 2827 C C . ALA B 1 88 ? 2.809 -19.906 -16.672 1 95.94 88 ALA B C 1
ATOM 2829 O O . ALA B 1 88 ? 1.71 -20.391 -16.953 1 95.94 88 ALA B O 1
ATOM 2830 N N . ALA B 1 89 ? 3.633 -19.438 -17.578 1 97.12 89 ALA B N 1
ATOM 2831 C CA . ALA B 1 89 ? 3.242 -19.375 -18.984 1 97.12 89 ALA B CA 1
ATOM 2832 C C . ALA B 1 89 ? 2.994 -20.766 -19.547 1 97.12 89 ALA B C 1
ATOM 2834 O O . ALA B 1 89 ? 2.092 -20.969 -20.359 1 97.12 89 ALA B O 1
ATOM 2835 N N . PHE B 1 90 ? 3.768 -21.719 -19.125 1 96.94 90 PHE B N 1
ATOM 2836 C CA . PHE B 1 90 ? 3.572 -23.094 -19.578 1 96.94 90 PHE B CA 1
ATOM 2837 C C . PHE B 1 90 ? 2.275 -23.656 -19.016 1 96.94 90 PHE B C 1
ATOM 2839 O O . PHE B 1 90 ? 1.597 -24.438 -19.688 1 96.94 90 PHE B O 1
ATOM 2846 N N . VAL B 1 91 ? 1.972 -23.281 -17.781 1 98.31 91 VAL B N 1
ATOM 2847 C CA . VAL B 1 91 ? 0.71 -23.719 -17.188 1 98.31 91 VAL B CA 1
ATOM 2848 C C . VAL B 1 91 ? -0.458 -23.172 -18 1 98.31 91 VAL B C 1
ATOM 2850 O O . VAL B 1 91 ? -1.368 -23.906 -18.391 1 98.31 91 VAL B O 1
ATOM 2853 N N . VAL B 1 92 ? -0.434 -21.906 -18.312 1 98.62 92 VAL B N 1
ATOM 2854 C CA . VAL B 1 92 ? -1.491 -21.234 -19.062 1 98.62 92 VAL B CA 1
ATOM 2855 C C . VAL B 1 92 ? -1.623 -21.875 -20.453 1 98.62 92 VAL B C 1
ATOM 2857 O O . VAL B 1 92 ? -2.734 -22.141 -20.922 1 98.62 92 VAL B O 1
ATOM 2860 N N . ALA B 1 93 ? -0.5 -22.188 -21.078 1 98.31 93 ALA B N 1
ATOM 2861 C CA . ALA B 1 93 ? -0.508 -22.828 -22.391 1 98.31 93 ALA B CA 1
ATOM 2862 C C . ALA B 1 93 ? -1.183 -24.203 -22.312 1 98.31 93 ALA B C 1
ATOM 2864 O O . ALA B 1 93 ? -2.002 -24.547 -23.172 1 98.31 93 ALA B O 1
ATOM 2865 N N . LYS B 1 94 ? -0.821 -24.953 -21.328 1 98.12 94 LYS B N 1
ATOM 2866 C CA . LYS B 1 94 ? -1.389 -26.297 -21.172 1 98.12 94 LYS B CA 1
ATOM 2867 C C . LYS B 1 94 ? -2.893 -26.219 -20.906 1 98.12 94 LYS B C 1
ATOM 2869 O O . LYS B 1 94 ? -3.652 -27.047 -21.438 1 98.12 94 LYS B O 1
ATOM 2874 N N . LEU B 1 95 ? -3.348 -25.281 -20.109 1 98.56 95 LEU B N 1
ATOM 2875 C CA . LEU B 1 95 ? -4.773 -25.078 -19.875 1 98.56 95 LEU B CA 1
ATOM 2876 C C . LEU B 1 95 ? -5.504 -24.797 -21.188 1 98.56 95 LEU B C 1
ATOM 2878 O O . LEU B 1 95 ? -6.578 -25.359 -21.438 1 98.56 95 LEU B O 1
ATOM 2882 N N . GLY B 1 96 ? -4.934 -23.938 -22 1 98.31 96 GLY B N 1
ATOM 2883 C CA . GLY B 1 96 ? -5.504 -23.672 -23.312 1 98.31 96 GLY B CA 1
ATOM 2884 C C . GLY B 1 96 ? -5.676 -24.922 -24.156 1 98.31 96 GLY B C 1
ATOM 2885 O O . GLY B 1 96 ? -6.715 -25.109 -24.797 1 98.31 96 GLY B O 1
ATOM 2886 N N . GLU B 1 97 ? -4.656 -25.75 -24.172 1 98 97 GLU B N 1
ATOM 2887 C CA . GLU B 1 97 ? -4.691 -27 -24.906 1 98 97 GLU B CA 1
ATOM 2888 C C . GLU B 1 97 ? -5.816 -27.906 -24.422 1 98 97 GLU B C 1
ATOM 2890 O O . GLU B 1 97 ? -6.562 -28.469 -25.219 1 98 97 GLU B O 1
ATOM 2895 N N . LEU B 1 98 ? -5.898 -28.016 -23.141 1 98.12 98 LEU B N 1
ATOM 2896 C CA . LEU B 1 98 ? -6.898 -28.891 -22.547 1 98.12 98 LEU B CA 1
ATOM 2897 C C . LEU B 1 98 ? -8.305 -28.375 -22.812 1 98.12 98 LEU B C 1
ATOM 2899 O O . LEU B 1 98 ? -9.234 -29.172 -23 1 98.12 98 LEU B O 1
ATOM 2903 N N . LEU B 1 99 ? -8.5 -27.094 -22.859 1 98.19 99 LEU B N 1
ATOM 2904 C CA . LEU B 1 99 ? -9.789 -26.516 -23.219 1 98.19 99 LEU B CA 1
ATOM 2905 C C . LEU B 1 99 ? -10.125 -26.781 -24.688 1 98.19 99 LEU B C 1
ATOM 2907 O O . LEU B 1 99 ? -11.25 -27.156 -25 1 98.19 99 LEU B O 1
ATOM 2911 N N . LYS B 1 100 ? -9.156 -26.672 -25.484 1 97.69 100 LYS B N 1
ATOM 2912 C CA . LYS B 1 100 ? -9.336 -26.875 -26.922 1 97.69 100 LYS B CA 1
ATOM 2913 C C . LYS B 1 100 ? -9.734 -28.328 -27.219 1 97.69 100 LYS B C 1
ATOM 2915 O O . LYS B 1 100 ? -10.578 -28.562 -28.094 1 97.69 100 LYS B O 1
ATOM 2920 N N . THR B 1 101 ? -9.156 -29.266 -26.484 1 97.56 101 THR B N 1
ATOM 2921 C CA . THR B 1 101 ? -9.414 -30.672 -26.719 1 97.56 101 THR B CA 1
ATOM 2922 C C . THR B 1 101 ? -10.688 -31.125 -26.016 1 97.56 101 THR B C 1
ATOM 2924 O O . THR B 1 101 ? -11.195 -32.219 -26.281 1 97.56 101 THR B O 1
ATOM 2927 N N . GLY B 1 102 ? -11.117 -30.312 -25.031 1 97.56 102 GLY B N 1
ATOM 2928 C CA . GLY B 1 102 ? -12.344 -30.641 -24.312 1 97.56 102 GLY B CA 1
ATOM 2929 C C . GLY B 1 102 ? -12.094 -31.438 -23.031 1 97.56 102 GLY B C 1
ATOM 2930 O O . GLY B 1 102 ? -13.031 -31.797 -22.328 1 97.56 102 GLY B O 1
ATOM 2931 N N . GLU B 1 103 ? -10.844 -31.688 -22.75 1 97.75 103 GLU B N 1
ATOM 2932 C CA . GLU B 1 103 ? -10.5 -32.406 -21.531 1 97.75 103 GLU B CA 1
ATOM 2933 C C . GLU B 1 103 ? -10.805 -31.578 -20.281 1 97.75 103 GLU B C 1
ATOM 2935 O O . GLU B 1 103 ? -11.023 -32.125 -19.203 1 97.75 103 GLU B O 1
ATOM 2940 N N . LEU B 1 104 ? -10.805 -30.281 -20.453 1 97.75 104 LEU B N 1
ATOM 2941 C CA . LEU B 1 104 ? -11.211 -29.328 -19.438 1 97.75 104 LEU B CA 1
ATOM 2942 C C . LEU B 1 104 ? -12.344 -28.438 -19.938 1 97.75 104 LEU B C 1
ATOM 2944 O O . LEU B 1 104 ? -12.344 -28.016 -21.109 1 97.75 104 LEU B O 1
ATOM 2948 N N . LYS B 1 105 ? -13.273 -28.234 -19.078 1 98 105 LYS B N 1
ATOM 2949 C CA . LYS B 1 105 ? -14.414 -27.406 -19.469 1 98 105 LYS B CA 1
ATOM 2950 C C . LYS B 1 105 ? -14.766 -26.406 -18.359 1 98 105 LYS B C 1
ATOM 2952 O O . LYS B 1 105 ? -14.531 -26.672 -17.188 1 98 105 LYS B O 1
ATOM 2957 N N . ASP B 1 106 ? -15.289 -25.281 -18.75 1 98 106 ASP B N 1
ATOM 2958 C CA . ASP B 1 106 ? -15.992 -24.328 -17.891 1 98 106 ASP B CA 1
ATOM 2959 C C . ASP B 1 106 ? -15.07 -23.766 -16.812 1 98 106 ASP B C 1
ATOM 2961 O O . ASP B 1 106 ? -15.492 -23.562 -15.672 1 98 106 ASP B O 1
ATOM 2965 N N . ILE B 1 107 ? -13.844 -23.656 -17.094 1 98.5 107 ILE B N 1
ATOM 2966 C CA . ILE B 1 107 ? -12.977 -22.969 -16.156 1 98.5 107 ILE B CA 1
ATOM 2967 C C . ILE B 1 107 ? -13.031 -21.469 -16.406 1 98.5 107 ILE B C 1
ATOM 2969 O O . ILE B 1 107 ? -13.383 -21.031 -17.516 1 98.5 107 ILE B O 1
ATOM 2973 N N . ILE B 1 108 ? -12.789 -20.688 -15.375 1 98.75 108 ILE B N 1
ATOM 2974 C CA . ILE B 1 108 ? -12.641 -19.234 -15.469 1 98.75 108 ILE B CA 1
ATOM 2975 C C . ILE B 1 108 ? -11.305 -18.812 -14.867 1 98.75 108 ILE B C 1
ATOM 2977 O O . ILE B 1 108 ? -10.984 -19.172 -13.734 1 98.75 108 ILE B O 1
ATOM 2981 N N . GLY B 1 109 ? -10.516 -18.125 -15.672 1 98.81 109 GLY B N 1
ATOM 2982 C CA . GLY B 1 109 ? -9.211 -17.688 -15.203 1 98.81 109 GLY B CA 1
ATOM 2983 C C . GLY B 1 109 ? -9.211 -16.266 -14.672 1 98.81 109 GLY B C 1
ATOM 2984 O O . GLY B 1 109 ? -9.867 -15.391 -15.234 1 98.81 109 GLY B O 1
ATOM 2985 N N . VAL B 1 110 ? -8.508 -16.031 -13.586 1 98.81 110 VAL B N 1
ATOM 2986 C CA . VAL B 1 110 ? -8.203 -14.711 -13.047 1 98.81 110 VAL B CA 1
ATOM 2987 C C . VAL B 1 110 ? -6.699 -14.445 -13.156 1 98.81 110 VAL B C 1
ATOM 2989 O O . VAL B 1 110 ? -5.918 -14.938 -12.336 1 98.81 110 VAL B O 1
ATOM 2992 N N . PRO B 1 111 ? -6.277 -13.672 -14.148 1 98.75 111 PRO B N 1
ATOM 2993 C CA . PRO B 1 111 ? -4.848 -13.461 -14.375 1 98.75 111 PRO B CA 1
ATOM 2994 C C . PRO B 1 111 ? -4.223 -12.508 -13.352 1 98.75 111 PRO B C 1
ATOM 2996 O O . PRO B 1 111 ? -4.879 -11.578 -12.891 1 98.75 111 PRO B O 1
ATOM 2999 N N . THR B 1 112 ? -2.959 -12.695 -13.031 1 98.31 112 THR B N 1
ATOM 3000 C CA . THR B 1 112 ? -2.27 -11.898 -12.023 1 98.31 112 THR B CA 1
ATOM 3001 C C . THR B 1 112 ? -1.438 -10.797 -12.672 1 98.31 112 THR B C 1
ATOM 3003 O O . THR B 1 112 ? -0.718 -10.07 -11.984 1 98.31 112 THR B O 1
ATOM 3006 N N . SER B 1 113 ? -1.425 -10.703 -14 1 97.69 113 SER B N 1
ATOM 3007 C CA . SER B 1 113 ? -0.729 -9.641 -14.719 1 97.69 113 SER B CA 1
ATOM 3008 C C . SER B 1 113 ? -1.378 -9.383 -16.078 1 97.69 113 SER B C 1
ATOM 3010 O O . SER B 1 113 ? -2.162 -10.195 -16.562 1 97.69 113 SER B O 1
ATOM 3012 N N . LYS B 1 114 ? -1.03 -8.242 -16.656 1 96.94 114 LYS B N 1
ATOM 3013 C CA . LYS B 1 114 ? -1.488 -7.953 -18 1 96.94 114 LYS B CA 1
ATOM 3014 C C . LYS B 1 114 ? -0.899 -8.938 -19.016 1 96.94 114 LYS B C 1
ATOM 3016 O O . LYS B 1 114 ? -1.586 -9.367 -19.938 1 96.94 114 LYS B O 1
ATOM 3021 N N . ARG B 1 115 ? 0.331 -9.281 -18.797 1 96.06 115 ARG B N 1
ATOM 3022 C CA . ARG B 1 115 ? 0.992 -10.25 -19.672 1 96.06 115 ARG B CA 1
ATOM 3023 C C . ARG B 1 115 ? 0.259 -11.586 -19.656 1 96.06 115 ARG B C 1
ATOM 3025 O O . ARG B 1 115 ? 0.005 -12.172 -20.719 1 96.06 115 ARG B O 1
ATOM 3032 N N . THR B 1 116 ? -0.034 -12.109 -18.469 1 98.12 116 THR B N 1
ATOM 3033 C CA . THR B 1 116 ? -0.764 -13.367 -18.359 1 98.12 116 THR B CA 1
ATOM 3034 C C . THR B 1 116 ? -2.154 -13.242 -18.969 1 98.12 116 THR B C 1
ATOM 3036 O O . THR B 1 116 ? -2.629 -14.172 -19.641 1 98.12 116 THR B O 1
ATOM 3039 N N . GLU B 1 117 ? -2.791 -12.133 -18.75 1 98.38 117 GLU B N 1
ATOM 3040 C CA . GLU B 1 117 ? -4.105 -11.883 -19.344 1 98.38 117 GLU B CA 1
ATOM 3041 C C . GLU B 1 117 ? -4.066 -11.992 -20.859 1 98.38 117 GLU B C 1
ATOM 3043 O O . GLU B 1 117 ? -4.91 -12.656 -21.469 1 98.38 117 GLU B O 1
ATOM 3048 N N . GLU B 1 118 ? -3.129 -11.352 -21.438 1 98.31 118 GLU B N 1
ATOM 3049 C CA . GLU B 1 118 ? -2.992 -11.359 -22.891 1 98.31 118 GLU B CA 1
ATOM 3050 C C . GLU B 1 118 ? -2.75 -12.773 -23.422 1 98.31 118 GLU B C 1
ATOM 3052 O O . GLU B 1 118 ? -3.361 -13.18 -24.406 1 98.31 118 GLU B O 1
ATOM 3057 N N . GLN B 1 119 ? -1.903 -13.484 -22.781 1 98.31 119 GLN B N 1
ATOM 3058 C CA . GLN B 1 119 ? -1.646 -14.867 -23.188 1 98.31 119 GLN B CA 1
ATOM 3059 C C . GLN B 1 119 ? -2.912 -15.711 -23.094 1 98.31 119 GLN B C 1
ATOM 3061 O O . GLN B 1 119 ? -3.242 -16.438 -24.031 1 98.31 119 GLN B O 1
ATOM 3066 N N . ALA B 1 120 ? -3.537 -15.586 -22 1 98.75 120 ALA B N 1
ATOM 3067 C CA . ALA B 1 120 ? -4.738 -16.391 -21.781 1 98.75 120 ALA B CA 1
ATOM 3068 C C . ALA B 1 120 ? -5.812 -16.062 -22.812 1 98.75 120 ALA B C 1
ATOM 3070 O O . ALA B 1 120 ? -6.465 -16.969 -23.344 1 98.75 120 ALA B O 1
ATOM 3071 N N . ARG B 1 121 ? -6 -14.805 -23.094 1 98.5 121 ARG B N 1
ATOM 3072 C CA . ARG B 1 121 ? -6.957 -14.391 -24.109 1 98.5 121 ARG B CA 1
ATOM 3073 C C . ARG B 1 121 ? -6.613 -14.984 -25.469 1 98.5 121 ARG B C 1
ATOM 3075 O O . ARG B 1 121 ? -7.496 -15.43 -26.203 1 98.5 121 ARG B O 1
ATOM 3082 N N . SER B 1 122 ? -5.395 -14.984 -25.797 1 98.5 122 SER B N 1
ATOM 3083 C CA . SER B 1 122 ? -4.941 -15.5 -27.094 1 98.5 122 SER B CA 1
ATOM 3084 C C . SER B 1 122 ? -5.215 -17 -27.203 1 98.5 122 SER B C 1
ATOM 3086 O O . SER B 1 122 ? -5.27 -17.531 -28.312 1 98.5 122 SER B O 1
ATOM 3088 N N . LEU B 1 123 ? -5.395 -17.641 -26.125 1 98.38 123 LEU B N 1
ATOM 3089 C CA . LEU B 1 123 ? -5.664 -19.062 -26.094 1 98.38 123 LEU B CA 1
ATOM 3090 C C . LEU B 1 123 ? -7.145 -19.344 -25.859 1 98.38 123 LEU B C 1
ATOM 3092 O O . LEU B 1 123 ? -7.539 -20.484 -25.625 1 98.38 123 LEU B O 1
ATOM 3096 N N . ASN B 1 124 ? -7.938 -18.25 -25.781 1 98.12 124 ASN B N 1
ATOM 3097 C CA . ASN B 1 124 ? -9.383 -18.312 -25.625 1 98.12 124 ASN B CA 1
ATOM 3098 C C . ASN B 1 124 ? -9.773 -18.875 -24.266 1 98.12 124 ASN B C 1
ATOM 3100 O O . ASN B 1 124 ? -10.773 -19.594 -24.141 1 98.12 124 ASN B O 1
ATOM 3104 N N . ILE B 1 125 ? -8.977 -18.688 -23.297 1 98.69 125 ILE B N 1
ATOM 3105 C CA . ILE B 1 125 ? -9.336 -19.016 -21.922 1 98.69 125 ILE B CA 1
ATOM 3106 C C . ILE B 1 125 ? -10.305 -17.984 -21.375 1 98.69 125 ILE B C 1
ATOM 3108 O O . ILE B 1 125 ? -10.008 -16.781 -21.391 1 98.69 125 ILE B O 1
ATOM 3112 N N . PRO B 1 126 ? -11.508 -18.391 -20.891 1 98.62 126 PRO B N 1
ATOM 3113 C CA . PRO B 1 126 ? -12.398 -17.406 -20.281 1 98.62 126 PRO B CA 1
ATOM 3114 C C . PRO B 1 126 ? -11.773 -16.719 -19.078 1 98.62 126 PRO B C 1
ATOM 3116 O O . PRO B 1 126 ? -11.141 -17.359 -18.25 1 98.62 126 PRO B O 1
ATOM 3119 N N . LEU B 1 127 ? -11.93 -15.43 -19 1 98.69 127 LEU B N 1
ATOM 3120 C CA . LEU B 1 127 ? -11.25 -14.672 -17.953 1 98.69 127 LEU B CA 1
ATOM 3121 C C . LEU B 1 127 ? -12.25 -13.875 -17.125 1 98.69 127 LEU B C 1
ATOM 3123 O O . LEU B 1 127 ? -13.344 -13.562 -17.594 1 98.69 127 LEU B O 1
ATOM 3127 N N . SER B 1 128 ? -11.875 -13.648 -15.945 1 98.19 128 SER B N 1
ATOM 3128 C CA . SER B 1 128 ? -12.578 -12.805 -14.984 1 98.19 128 SER B CA 1
ATOM 3129 C C . SER B 1 128 ? -11.602 -12.047 -14.094 1 98.19 128 SER B C 1
ATOM 3131 O O . SER B 1 128 ? -10.406 -11.969 -14.391 1 98.19 128 SER B O 1
ATOM 3133 N N . VAL B 1 129 ? -12.141 -11.289 -13.188 1 96.88 129 VAL B N 1
ATOM 3134 C CA . VAL B 1 129 ? -11.367 -10.555 -12.188 1 96.88 129 VAL B CA 1
ATOM 3135 C C . VAL B 1 129 ? -11.914 -10.859 -10.789 1 96.88 129 VAL B C 1
ATOM 3137 O O . VAL B 1 129 ? -13.008 -11.414 -10.648 1 96.88 129 VAL B O 1
ATOM 3140 N N . LEU B 1 130 ? -11.18 -10.531 -9.734 1 95.94 130 LEU B N 1
ATOM 3141 C CA . LEU B 1 130 ? -11.594 -10.773 -8.359 1 95.94 130 LEU B CA 1
ATOM 3142 C C . LEU B 1 130 ? -12.898 -10.047 -8.055 1 95.94 130 LEU B C 1
ATOM 3144 O O . LEU B 1 130 ? -13.711 -10.531 -7.254 1 95.94 130 LEU B O 1
ATOM 3148 N N . ASP B 1 131 ? -13.094 -8.922 -8.703 1 96.38 131 ASP B N 1
ATOM 3149 C CA . ASP B 1 131 ? -14.312 -8.148 -8.477 1 96.38 131 ASP B CA 1
ATOM 3150 C C . ASP B 1 131 ? -15.555 -8.969 -8.812 1 96.38 131 ASP B C 1
ATOM 3152 O O . ASP B 1 131 ? -16.594 -8.836 -8.156 1 96.38 131 ASP B O 1
ATOM 3156 N N . ASP B 1 132 ? -15.406 -9.789 -9.789 1 96.75 132 ASP B N 1
ATOM 3157 C CA . ASP B 1 132 ? -16.547 -10.57 -10.273 1 96.75 132 ASP B CA 1
ATOM 3158 C C . ASP B 1 132 ? -16.5 -11.992 -9.703 1 96.75 132 ASP B C 1
ATOM 3160 O O . ASP B 1 132 ? -17.547 -12.617 -9.516 1 96.75 132 ASP B O 1
ATOM 3164 N N . HIS B 1 133 ? -15.336 -12.477 -9.414 1 97.12 133 HIS B N 1
ATOM 3165 C CA . HIS B 1 133 ? -15.117 -13.789 -8.805 1 97.12 133 HIS B CA 1
ATOM 3166 C C . HIS B 1 133 ? -14.172 -13.688 -7.613 1 97.12 133 HIS B C 1
ATOM 3168 O O . HIS B 1 133 ? -12.992 -14.023 -7.723 1 97.12 133 HIS B O 1
ATOM 3174 N N . PRO B 1 134 ? -14.688 -13.359 -6.492 1 96.25 134 PRO B N 1
ATOM 3175 C CA . PRO B 1 134 ? -13.852 -13.062 -5.328 1 96.25 134 PRO B CA 1
ATOM 3176 C C . PRO B 1 134 ? -13.328 -14.32 -4.637 1 96.25 134 PRO B C 1
ATOM 3178 O O . PRO B 1 134 ? -12.484 -14.234 -3.74 1 96.25 134 PRO B O 1
ATOM 3181 N N . HIS B 1 135 ? -13.82 -15.461 -5.047 1 96.94 135 HIS B N 1
ATOM 3182 C CA . HIS B 1 135 ? -13.359 -16.75 -4.52 1 96.94 135 HIS B CA 1
ATOM 3183 C C . HIS B 1 135 ? -12.719 -17.594 -5.613 1 96.94 135 HIS B C 1
ATOM 3185 O O . HIS B 1 135 ? -13.367 -17.938 -6.605 1 96.94 135 HIS B O 1
ATOM 3191 N N . ILE B 1 136 ? -11.477 -17.922 -5.398 1 98.56 136 ILE B N 1
ATOM 3192 C CA . ILE B 1 136 ? -10.719 -18.703 -6.363 1 98.56 136 ILE B CA 1
ATOM 3193 C C . ILE B 1 136 ? -10.523 -20.125 -5.824 1 98.56 136 ILE B C 1
ATOM 3195 O O . ILE B 1 136 ? -10.164 -20.312 -4.66 1 98.56 136 ILE B O 1
ATOM 3199 N N . ASP B 1 137 ? -10.797 -21.078 -6.672 1 98.81 137 ASP B N 1
ATOM 3200 C CA . ASP B 1 137 ? -10.641 -22.469 -6.25 1 98.81 137 ASP B CA 1
ATOM 3201 C C . ASP B 1 137 ? -9.172 -22.859 -6.133 1 98.81 137 ASP B C 1
ATOM 3203 O O . ASP B 1 137 ? -8.766 -23.5 -5.156 1 98.81 137 ASP B O 1
ATOM 3207 N N . LEU B 1 138 ? -8.398 -22.469 -7.098 1 98.81 138 LEU B N 1
ATOM 3208 C CA . LEU B 1 138 ? -7 -22.875 -7.215 1 98.81 138 LEU B CA 1
ATOM 3209 C C . LEU B 1 138 ? -6.188 -21.812 -7.953 1 98.81 138 LEU B C 1
ATOM 3211 O O . LEU B 1 138 ? -6.598 -21.344 -9.008 1 98.81 138 LEU B O 1
ATOM 3215 N N . ALA B 1 139 ? -5.145 -21.406 -7.32 1 98.88 139 ALA B N 1
ATOM 3216 C CA . ALA B 1 139 ? -4.152 -20.609 -8.039 1 98.88 139 ALA B CA 1
ATOM 3217 C C . ALA B 1 139 ? -2.906 -21.438 -8.352 1 98.88 139 ALA B C 1
ATOM 3219 O O . ALA B 1 139 ? -2.469 -22.25 -7.527 1 98.88 139 ALA B O 1
ATOM 3220 N N . ILE B 1 140 ? -2.348 -21.266 -9.5 1 98.81 140 ILE B N 1
ATOM 3221 C CA . ILE B 1 140 ? -1.086 -21.891 -9.898 1 98.81 140 ILE B CA 1
ATOM 3222 C C . ILE B 1 140 ? -0.117 -20.812 -10.383 1 98.81 140 ILE B C 1
ATOM 3224 O O . ILE B 1 140 ? -0.444 -20.016 -11.273 1 98.81 140 ILE B O 1
ATOM 3228 N N . ASP B 1 141 ? 1.011 -20.75 -9.828 1 98.75 141 ASP B N 1
ATOM 3229 C CA . ASP B 1 141 ? 1.997 -19.719 -10.164 1 98.75 141 ASP B CA 1
ATOM 3230 C C . ASP B 1 141 ? 3.414 -20.203 -9.859 1 98.75 141 ASP B C 1
ATOM 3232 O O . ASP B 1 141 ? 3.6 -21.281 -9.273 1 98.75 141 ASP B O 1
ATOM 3236 N N . GLY B 1 142 ? 4.367 -19.516 -10.391 1 97.62 142 GLY B N 1
ATOM 3237 C CA . GLY B 1 142 ? 5.762 -19.781 -10.086 1 97.62 142 GLY B CA 1
ATOM 3238 C C . GLY B 1 142 ? 6.238 -19.109 -8.82 1 97.62 142 GLY B C 1
ATOM 3239 O O . GLY B 1 142 ? 5.461 -18.453 -8.133 1 97.62 142 GLY B O 1
ATOM 3240 N N . ALA B 1 143 ? 7.516 -19.312 -8.57 1 98.06 143 ALA B N 1
ATOM 3241 C CA . ALA B 1 143 ? 8.211 -18.656 -7.469 1 98.06 143 ALA B CA 1
ATOM 3242 C C . ALA B 1 143 ? 9.664 -18.359 -7.836 1 98.06 143 ALA B C 1
ATOM 3244 O O . ALA B 1 143 ? 10.242 -19.031 -8.695 1 98.06 143 ALA B O 1
ATOM 3245 N N . ASP B 1 144 ? 10.195 -17.391 -7.191 1 98.25 144 ASP B N 1
ATOM 3246 C CA . ASP B 1 144 ? 11.594 -17.047 -7.387 1 98.25 144 ASP B CA 1
ATOM 3247 C C . ASP B 1 144 ? 12.484 -17.797 -6.391 1 98.25 144 ASP B C 1
ATOM 3249 O O . ASP B 1 144 ? 13.656 -18.062 -6.68 1 98.25 144 ASP B O 1
ATOM 3253 N N . GLU B 1 145 ? 11.984 -18.047 -5.227 1 98.75 145 GLU B N 1
ATOM 3254 C CA . GLU B 1 145 ? 12.625 -18.875 -4.203 1 98.75 145 GLU B CA 1
ATOM 3255 C C . GLU B 1 145 ? 11.594 -19.688 -3.432 1 98.75 145 GLU B C 1
ATOM 3257 O O . GLU B 1 145 ? 10.461 -19.25 -3.229 1 98.75 145 GLU B O 1
ATOM 3262 N N . VAL B 1 146 ? 12.016 -20.828 -2.975 1 98.5 146 VAL B N 1
ATOM 3263 C CA . VAL B 1 146 ? 11.25 -21.688 -2.09 1 98.5 146 VAL B CA 1
ATOM 3264 C C . VAL B 1 146 ? 12.133 -22.156 -0.934 1 98.5 146 VAL B C 1
ATOM 3266 O O . VAL B 1 146 ? 13.18 -22.766 -1.153 1 98.5 146 VAL B O 1
ATOM 3269 N N . ASP B 1 147 ? 11.727 -21.875 0.236 1 98.31 147 ASP B N 1
ATOM 3270 C CA . ASP B 1 147 ? 12.492 -22.359 1.379 1 98.31 147 ASP B CA 1
ATOM 3271 C C . ASP B 1 147 ? 11.922 -23.672 1.912 1 98.31 147 ASP B C 1
ATOM 3273 O O . ASP B 1 147 ? 10.938 -24.188 1.381 1 98.31 147 ASP B O 1
ATOM 3277 N N . PRO B 1 148 ? 12.508 -24.312 2.932 1 97 148 PRO B N 1
ATOM 3278 C CA . PRO B 1 148 ? 12.07 -25.641 3.393 1 97 148 PRO B CA 1
ATOM 3279 C C . PRO B 1 148 ? 10.672 -25.609 4.004 1 97 148 PRO B C 1
ATOM 3281 O O . PRO B 1 148 ? 10.031 -26.656 4.117 1 97 148 PRO B O 1
ATOM 3284 N N . LEU B 1 149 ? 10.211 -24.484 4.414 1 96.94 149 LEU B N 1
ATOM 3285 C CA . LEU B 1 149 ? 8.891 -24.375 5.008 1 96.94 149 LEU B CA 1
ATOM 3286 C C . LEU B 1 149 ? 7.852 -24 3.955 1 96.94 149 LEU B C 1
ATOM 3288 O O . LEU B 1 149 ? 6.703 -23.703 4.285 1 96.94 149 LEU B O 1
ATOM 3292 N N . LEU B 1 150 ? 8.266 -23.906 2.674 1 98.19 150 LEU B N 1
ATOM 3293 C CA . LEU B 1 150 ? 7.441 -23.594 1.512 1 98.19 150 LEU B CA 1
ATOM 3294 C C . LEU B 1 150 ? 7.02 -22.125 1.525 1 98.19 150 LEU B C 1
ATOM 3296 O O . LEU B 1 150 ? 5.953 -21.781 1.008 1 98.19 150 LEU B O 1
ATOM 3300 N N . ASN B 1 151 ? 7.801 -21.344 2.195 1 98.69 151 ASN B N 1
ATOM 3301 C CA . ASN B 1 151 ? 7.68 -19.906 1.993 1 98.69 151 ASN B CA 1
ATOM 3302 C C . ASN B 1 151 ? 8.398 -19.453 0.725 1 98.69 151 ASN B C 1
ATOM 3304 O O . ASN B 1 151 ? 9.328 -20.125 0.263 1 98.69 151 ASN B O 1
ATOM 3308 N N . LEU B 1 152 ? 7.961 -18.328 0.227 1 98.81 152 LEU B N 1
ATOM 3309 C CA . LEU B 1 152 ? 8.398 -18.016 -1.125 1 98.81 152 LEU B CA 1
ATOM 3310 C C . LEU B 1 152 ? 8.914 -16.578 -1.2 1 98.81 152 LEU B C 1
ATOM 3312 O O . LEU B 1 152 ? 8.484 -15.711 -0.434 1 98.81 152 LEU B O 1
ATOM 3316 N N . VAL B 1 153 ? 9.867 -16.344 -2.051 1 98.88 153 VAL B N 1
ATOM 3317 C CA . VAL B 1 153 ? 10.062 -15.039 -2.684 1 98.88 153 VAL B CA 1
ATOM 3318 C C . VAL B 1 153 ? 9.406 -15.031 -4.062 1 98.88 153 VAL B C 1
ATOM 3320 O O . VAL B 1 153 ? 9.594 -15.961 -4.848 1 98.88 153 VAL B O 1
ATOM 3323 N N . LYS B 1 154 ? 8.602 -14.055 -4.301 1 98.69 154 LYS B N 1
ATOM 3324 C CA . LYS B 1 154 ? 7.973 -13.859 -5.605 1 98.69 154 LYS B CA 1
ATOM 3325 C C . LYS B 1 154 ? 8.078 -12.406 -6.051 1 98.69 154 LYS B C 1
ATOM 3327 O O . LYS B 1 154 ? 8.383 -11.523 -5.242 1 98.69 154 LYS B O 1
ATOM 3332 N N . GLY B 1 155 ? 7.832 -12.172 -7.41 1 97.88 155 GLY B N 1
ATOM 3333 C CA . GLY B 1 155 ? 7.645 -10.797 -7.859 1 97.88 155 GLY B CA 1
ATOM 3334 C C . GLY B 1 155 ? 8.773 -10.297 -8.742 1 97.88 155 GLY B C 1
ATOM 3335 O O . GLY B 1 155 ? 8.781 -9.133 -9.148 1 97.88 155 GLY B O 1
ATOM 3336 N N . ARG B 1 156 ? 9.75 -11.141 -9.062 1 97.62 156 ARG B N 1
ATOM 3337 C CA . ARG B 1 156 ? 10.828 -10.68 -9.938 1 97.62 156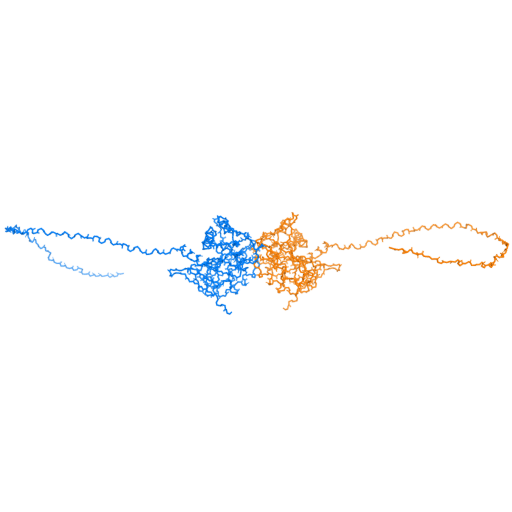 ARG B CA 1
ATOM 3338 C C . ARG B 1 156 ? 10.289 -10.297 -11.312 1 97.62 156 ARG B C 1
ATOM 3340 O O . ARG B 1 156 ? 10.914 -9.508 -12.031 1 97.62 156 ARG B O 1
ATOM 3347 N N . GLY B 1 157 ? 9.164 -10.789 -11.648 1 95.88 157 GLY B N 1
ATOM 3348 C CA . GLY B 1 157 ? 8.523 -10.383 -12.891 1 95.88 157 GLY B CA 1
ATOM 3349 C C . GLY B 1 157 ? 7.758 -9.078 -12.766 1 95.88 157 GLY B C 1
ATOM 3350 O O . GLY B 1 157 ? 7.254 -8.555 -13.758 1 95.88 157 GLY B O 1
ATOM 3351 N N . GLY B 1 158 ? 7.559 -8.602 -11.586 1 97.5 158 GLY B N 1
ATOM 3352 C CA . GLY B 1 158 ? 6.992 -7.281 -11.367 1 97.5 158 GLY B CA 1
ATOM 3353 C C . GLY B 1 158 ? 5.508 -7.312 -11.047 1 97.5 158 GLY B C 1
ATOM 3354 O O . GLY B 1 158 ? 4.863 -6.266 -10.977 1 97.5 158 GLY B O 1
ATOM 3355 N N . ALA B 1 159 ? 4.961 -8.5 -10.805 1 98 159 ALA B N 1
ATOM 3356 C CA . ALA B 1 159 ? 3.514 -8.625 -10.633 1 98 159 ALA B CA 1
ATOM 3357 C C . ALA B 1 159 ? 3.162 -8.992 -9.195 1 98 159 ALA B C 1
ATOM 3359 O O . ALA B 1 159 ? 2.064 -9.484 -8.922 1 98 159 ALA B O 1
ATOM 3360 N N . LEU B 1 160 ? 3.994 -8.797 -8.234 1 98.44 160 LEU B N 1
ATOM 3361 C CA . LEU B 1 160 ? 3.912 -9.359 -6.891 1 98.44 160 LEU B CA 1
ATOM 3362 C C . LEU B 1 160 ? 2.598 -8.977 -6.219 1 98.44 160 LEU B C 1
ATOM 3364 O O . LEU B 1 160 ? 1.949 -9.812 -5.586 1 98.44 160 LEU B O 1
ATOM 3368 N N . LEU B 1 161 ? 2.158 -7.75 -6.414 1 98.69 161 LEU B N 1
ATOM 3369 C CA . LEU B 1 161 ? 0.948 -7.332 -5.715 1 98.69 161 LEU B CA 1
ATOM 3370 C C . LEU B 1 161 ? -0.27 -8.086 -6.242 1 98.69 161 LEU B C 1
ATOM 3372 O O . LEU B 1 161 ? -1.031 -8.664 -5.465 1 98.69 161 LEU B O 1
ATOM 3376 N N . ARG B 1 162 ? -0.469 -8.047 -7.562 1 98.69 162 ARG B N 1
ATOM 3377 C CA . ARG B 1 162 ? -1.623 -8.727 -8.141 1 98.69 162 ARG B CA 1
ATOM 3378 C C . ARG B 1 162 ? -1.566 -10.227 -7.875 1 98.69 162 ARG B C 1
ATOM 3380 O O . ARG B 1 162 ? -2.596 -10.859 -7.625 1 98.69 162 ARG B O 1
ATOM 3387 N N . GLU B 1 163 ? -0.349 -10.773 -7.953 1 98.69 163 GLU B N 1
ATOM 3388 C CA . GLU B 1 163 ? -0.174 -12.18 -7.598 1 98.69 163 GLU B CA 1
ATOM 3389 C C . GLU B 1 163 ? -0.647 -12.453 -6.176 1 98.69 163 GLU B C 1
ATOM 3391 O O . GLU B 1 163 ? -1.432 -13.375 -5.941 1 98.69 163 GLU B O 1
ATOM 3396 N N . LYS B 1 164 ? -0.21 -11.664 -5.27 1 98.69 164 LYS B N 1
ATOM 3397 C CA . LYS B 1 164 ? -0.553 -11.906 -3.869 1 98.69 164 LYS B CA 1
ATOM 3398 C C . LYS B 1 164 ? -2.055 -11.766 -3.639 1 98.69 164 LYS B C 1
ATOM 3400 O O . LYS B 1 164 ? -2.65 -12.547 -2.893 1 98.69 164 LYS B O 1
ATOM 3405 N N . MET B 1 165 ? -2.67 -10.773 -4.266 1 98.62 165 MET B N 1
ATOM 3406 C CA . MET B 1 165 ? -4.109 -10.578 -4.121 1 98.62 165 MET B CA 1
ATOM 3407 C C . MET B 1 165 ? -4.879 -11.797 -4.609 1 98.62 165 MET B C 1
ATOM 3409 O O . MET B 1 165 ? -5.77 -12.297 -3.914 1 98.62 165 MET B O 1
ATOM 3413 N N . VAL B 1 166 ? -4.539 -12.328 -5.75 1 98.69 166 VAL B N 1
ATOM 3414 C CA . VAL B 1 166 ? -5.246 -13.445 -6.359 1 98.69 166 VAL B CA 1
ATOM 3415 C C . VAL B 1 166 ? -4.961 -14.727 -5.578 1 98.69 166 VAL B C 1
ATOM 3417 O O . VAL B 1 166 ? -5.879 -15.484 -5.266 1 98.69 166 VAL B O 1
ATOM 3420 N N . GLU B 1 167 ? -3.717 -14.922 -5.211 1 98.69 167 GLU B N 1
ATOM 3421 C CA . GLU B 1 167 ? -3.309 -16.156 -4.543 1 98.69 167 GLU B CA 1
ATOM 3422 C C . GLU B 1 167 ? -3.834 -16.203 -3.113 1 98.69 167 GLU B C 1
ATOM 3424 O O . GLU B 1 167 ? -4.18 -17.281 -2.613 1 98.69 167 GLU B O 1
ATOM 3429 N N . ALA B 1 168 ? -3.91 -15.094 -2.469 1 98.06 168 ALA B N 1
ATOM 3430 C CA . ALA B 1 168 ? -4.477 -15.031 -1.123 1 98.06 168 ALA B CA 1
ATOM 3431 C C . ALA B 1 168 ? -5.977 -15.305 -1.145 1 98.06 168 ALA B C 1
ATOM 3433 O O . ALA B 1 168 ? -6.539 -15.773 -0.15 1 98.06 168 ALA B O 1
ATOM 3434 N N . ALA B 1 169 ? -6.617 -15.062 -2.236 1 98.06 169 ALA B N 1
ATOM 3435 C CA . ALA B 1 169 ? -8.055 -15.266 -2.383 1 98.06 169 ALA B CA 1
ATOM 3436 C C . ALA B 1 169 ? -8.375 -16.688 -2.84 1 98.06 169 ALA B C 1
ATOM 3438 O O . ALA B 1 169 ? -9.523 -17 -3.156 1 98.06 169 ALA B O 1
ATOM 3439 N N . SER B 1 170 ? -7.402 -17.562 -2.85 1 98.5 170 SER B N 1
ATOM 3440 C CA . SER B 1 170 ? -7.57 -18.906 -3.4 1 98.5 170 SER B CA 1
ATOM 3441 C C . SER B 1 170 ? -7.676 -19.953 -2.293 1 98.5 170 SER B C 1
ATOM 3443 O O . SER B 1 170 ? -6.969 -19.859 -1.287 1 98.5 170 SER B O 1
ATOM 3445 N N . ASP B 1 171 ? -8.508 -20.922 -2.508 1 98.44 171 ASP B N 1
ATOM 3446 C CA . ASP B 1 171 ? -8.602 -22.031 -1.579 1 98.44 171 ASP B CA 1
ATOM 3447 C C . ASP B 1 171 ? -7.289 -22.828 -1.54 1 98.44 171 ASP B C 1
ATOM 3449 O O . ASP B 1 171 ? -6.84 -23.234 -0.47 1 98.44 171 ASP B O 1
ATOM 3453 N N . GLU B 1 172 ? -6.734 -23.016 -2.676 1 98.31 172 GLU B N 1
ATOM 3454 C CA . GLU B 1 172 ? -5.449 -23.688 -2.812 1 98.31 172 GLU B CA 1
ATOM 3455 C C . GLU B 1 172 ? -4.496 -22.891 -3.695 1 98.31 172 GLU B C 1
ATOM 3457 O O . GLU B 1 172 ? -4.922 -22.281 -4.676 1 98.31 172 GLU B O 1
ATOM 3462 N N . PHE B 1 173 ? -3.268 -22.938 -3.311 1 98.75 173 PHE B N 1
ATOM 3463 C CA . PHE B 1 173 ? -2.205 -22.297 -4.078 1 98.75 173 PHE B CA 1
ATOM 3464 C C . PHE B 1 173 ? -1.069 -23.281 -4.348 1 98.75 173 PHE B C 1
ATOM 3466 O O . PHE B 1 173 ? -0.331 -23.641 -3.434 1 98.75 173 PHE B O 1
ATOM 3473 N N . VAL B 1 174 ? -0.948 -23.641 -5.594 1 98.62 174 VAL B N 1
ATOM 3474 C CA . VAL B 1 174 ? 0.088 -24.578 -6.02 1 98.62 174 VAL B CA 1
ATOM 3475 C C . VAL B 1 174 ? 1.214 -23.828 -6.719 1 98.62 174 VAL B C 1
ATOM 3477 O O . VAL B 1 174 ? 0.97 -23.078 -7.664 1 98.62 174 VAL B O 1
ATOM 3480 N N . VAL B 1 175 ? 2.381 -24.062 -6.25 1 98.69 175 VAL B N 1
ATOM 3481 C CA . VAL B 1 175 ? 3.566 -23.406 -6.789 1 98.69 175 VAL B CA 1
ATOM 3482 C C . VAL B 1 175 ?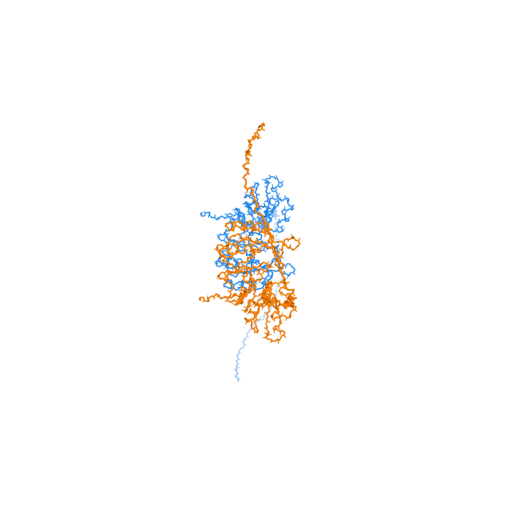 4.32 -24.375 -7.703 1 98.69 175 VAL B C 1
ATOM 3484 O O . VAL B 1 175 ? 4.492 -25.547 -7.371 1 98.69 175 VAL B O 1
ATOM 3487 N N . VAL B 1 176 ? 4.75 -23.859 -8.836 1 98 176 VAL B N 1
ATOM 3488 C CA . VAL B 1 176 ? 5.566 -24.609 -9.789 1 98 176 VAL B CA 1
ATOM 3489 C C . VAL B 1 176 ? 6.957 -23.984 -9.883 1 98 176 VAL B C 1
ATOM 3491 O O . VAL B 1 176 ? 7.09 -22.797 -10.125 1 98 176 VAL B O 1
ATOM 3494 N N . ALA B 1 177 ? 7.941 -24.797 -9.68 1 95.81 177 ALA B N 1
ATOM 3495 C CA . ALA B 1 177 ? 9.312 -24.297 -9.719 1 95.81 177 ALA B CA 1
ATOM 3496 C C . ALA B 1 177 ? 10.273 -25.375 -10.242 1 95.81 177 ALA B C 1
ATOM 3498 O O . ALA B 1 177 ? 9.945 -26.562 -10.242 1 95.81 177 ALA B O 1
ATOM 3499 N N . ASP B 1 178 ? 11.383 -24.953 -10.75 1 93.5 178 ASP B N 1
ATOM 3500 C CA . ASP B 1 178 ? 12.484 -25.891 -10.961 1 93.5 178 ASP B CA 1
ATOM 3501 C C . ASP B 1 178 ? 13.422 -25.906 -9.758 1 93.5 178 ASP B C 1
ATOM 3503 O O . ASP B 1 178 ? 13.359 -25.016 -8.898 1 93.5 178 ASP B O 1
ATOM 3507 N N . ASP B 1 179 ? 14.32 -26.797 -9.695 1 93.12 179 ASP B N 1
ATOM 3508 C CA . ASP B 1 179 ? 15.086 -27.078 -8.484 1 93.12 179 ASP B CA 1
ATOM 3509 C C . ASP B 1 179 ? 16.078 -25.938 -8.203 1 93.12 179 ASP B C 1
ATOM 3511 O O . ASP B 1 179 ? 16.594 -25.828 -7.09 1 93.12 179 ASP B O 1
ATOM 3515 N N . THR B 1 180 ? 16.391 -25.016 -9.188 1 93.69 180 THR B N 1
ATOM 3516 C CA . THR B 1 180 ? 17.281 -23.891 -8.977 1 93.69 180 THR B CA 1
ATOM 3517 C C . THR B 1 180 ? 16.656 -22.844 -8.062 1 93.69 180 THR B C 1
ATOM 3519 O O . THR B 1 180 ? 17.328 -21.953 -7.566 1 93.69 180 THR B O 1
ATOM 3522 N N . LYS B 1 181 ? 15.328 -22.953 -7.754 1 96.38 181 LYS B N 1
ATOM 3523 C CA . LYS B 1 181 ? 14.602 -21.969 -6.957 1 96.38 181 LYS B CA 1
ATOM 3524 C C . LYS B 1 181 ? 14.641 -22.328 -5.473 1 96.38 181 LYS B C 1
ATOM 3526 O O . LYS B 1 181 ? 14.188 -21.547 -4.629 1 96.38 181 LYS B O 1
ATOM 3531 N N . LEU B 1 182 ? 15.18 -23.5 -5.184 1 97.31 182 LEU B N 1
ATOM 3532 C CA . LEU B 1 182 ? 15.227 -23.922 -3.791 1 97.31 182 LEU B CA 1
ATOM 3533 C C . LEU B 1 182 ? 16.359 -23.234 -3.043 1 97.31 182 LEU B C 1
ATOM 3535 O O . LEU B 1 182 ? 17.484 -23.141 -3.541 1 97.31 182 LEU B O 1
ATOM 3539 N N . VAL B 1 183 ? 16 -22.703 -1.903 1 98.56 183 VAL B N 1
ATOM 3540 C CA . VAL B 1 183 ? 16.969 -22.062 -1.036 1 98.56 183 VAL B CA 1
ATOM 3541 C C . VAL B 1 183 ? 16.828 -22.578 0.393 1 98.56 183 VAL B C 1
ATOM 3543 O O . VAL B 1 183 ? 15.75 -23.047 0.775 1 98.56 183 VAL B O 1
ATOM 3546 N N . ASP B 1 184 ? 17.875 -22.406 1.221 1 97.81 184 ASP B N 1
ATOM 3547 C CA . ASP B 1 184 ? 17.812 -22.781 2.627 1 97.81 184 ASP B CA 1
ATOM 3548 C C . ASP B 1 184 ? 17.062 -21.75 3.451 1 97.81 184 ASP B C 1
ATOM 3550 O O . ASP B 1 184 ? 16.453 -22.078 4.469 1 97.81 184 ASP B O 1
ATOM 3554 N N . GLY B 1 185 ? 17.141 -20.516 3.043 1 98.44 185 GLY B N 1
ATOM 3555 C CA . GLY B 1 185 ? 16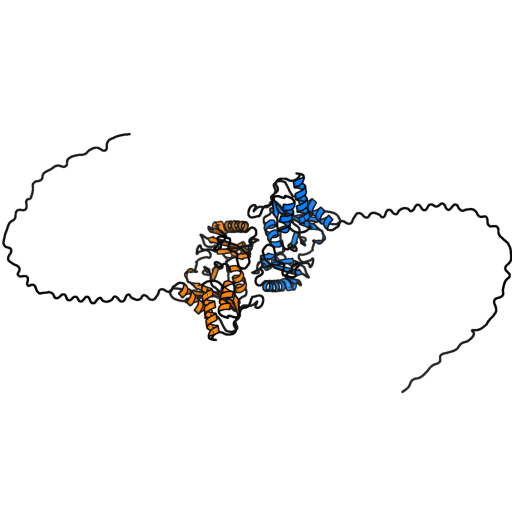.453 -19.359 3.596 1 98.44 185 GLY B CA 1
ATOM 3556 C C . GLY B 1 185 ? 16.141 -18.297 2.557 1 98.44 185 GLY B C 1
ATOM 3557 O O . GLY B 1 185 ? 16.906 -18.078 1.627 1 98.44 185 GLY B O 1
ATOM 3558 N N . LEU B 1 186 ? 15.094 -17.656 2.756 1 98.75 186 LEU B N 1
ATOM 3559 C CA . LEU B 1 186 ? 14.703 -16.641 1.771 1 98.75 186 LEU B CA 1
ATOM 3560 C C . LEU B 1 186 ? 15.773 -15.57 1.64 1 98.75 186 LEU B C 1
ATOM 3562 O O . LEU B 1 186 ? 16.375 -15.164 2.635 1 98.75 186 LEU B O 1
ATOM 3566 N N . GLY B 1 187 ? 15.922 -15.086 0.483 1 98.44 187 GLY B N 1
ATOM 3567 C CA . GLY B 1 187 ? 17.031 -14.195 0.182 1 98.44 187 GLY B CA 1
ATOM 3568 C C . GLY B 1 187 ? 18.328 -14.938 -0.097 1 98.44 187 GLY B C 1
ATOM 3569 O O . GLY B 1 187 ? 19.328 -14.32 -0.448 1 98.44 187 GLY B O 1
ATOM 3570 N N . GLY B 1 188 ? 18.312 -16.219 -0.09 1 98.25 188 GLY B N 1
ATOM 3571 C CA . GLY B 1 188 ? 19.531 -17.016 -0.174 1 98.25 188 GLY B CA 1
ATOM 3572 C C . GLY B 1 188 ? 20.062 -17.141 -1.587 1 98.25 188 GLY B C 1
ATOM 3573 O O . GLY B 1 188 ? 21.219 -17.516 -1.785 1 98.25 188 GLY B O 1
ATOM 3574 N N . SER B 1 189 ? 19.312 -16.891 -2.566 1 98.06 189 SER B N 1
ATOM 3575 C CA . SER B 1 189 ? 19.781 -16.938 -3.947 1 98.06 189 SER B CA 1
ATOM 3576 C C . SER B 1 189 ? 20.672 -15.75 -4.273 1 98.06 189 SER B C 1
ATOM 3578 O O . SER B 1 189 ? 21.359 -15.742 -5.297 1 98.06 189 SER B O 1
ATOM 3580 N N . LYS B 1 190 ? 20.547 -14.688 -3.443 1 98.06 190 LYS B N 1
ATOM 3581 C CA . LYS B 1 190 ? 21.266 -13.422 -3.605 1 98.06 190 LYS B CA 1
ATOM 3582 C C . LYS B 1 190 ? 20.688 -12.609 -4.762 1 98.06 190 LYS B C 1
ATOM 3584 O O . LYS B 1 190 ? 21.25 -11.586 -5.152 1 98.06 190 LYS B O 1
ATOM 3589 N N . LEU B 1 191 ? 19.641 -13.086 -5.293 1 98.5 191 LEU B N 1
ATOM 3590 C CA . LEU B 1 191 ? 18.906 -12.328 -6.305 1 98.5 191 LEU B CA 1
ATOM 3591 C C . LEU B 1 191 ? 17.797 -11.492 -5.66 1 98.5 191 LEU B C 1
ATOM 3593 O O . LEU B 1 191 ? 17.656 -11.492 -4.438 1 98.5 191 LEU B O 1
ATOM 3597 N N . ALA B 1 192 ? 17.031 -10.797 -6.426 1 98.69 192 ALA B N 1
ATOM 3598 C CA . ALA B 1 192 ? 16.172 -9.719 -5.973 1 98.69 192 ALA B CA 1
ATOM 3599 C C . ALA B 1 192 ? 15.016 -10.258 -5.129 1 98.69 192 ALA B C 1
ATOM 3601 O O . ALA B 1 192 ? 14.359 -11.227 -5.508 1 98.69 192 ALA B O 1
ATOM 3602 N N . MET B 1 193 ? 14.805 -9.727 -4 1 98.88 193 MET B N 1
ATOM 3603 C CA . MET B 1 193 ? 13.547 -9.727 -3.27 1 98.88 193 MET B CA 1
ATOM 3604 C C . MET B 1 193 ? 12.828 -8.391 -3.42 1 98.88 193 MET B C 1
ATOM 3606 O O . MET B 1 193 ? 13.258 -7.379 -2.861 1 98.88 193 MET B O 1
ATOM 3610 N N . PRO B 1 194 ? 11.766 -8.352 -4.176 1 98.94 194 PRO B N 1
ATOM 3611 C CA . PRO B 1 194 ? 11.18 -7.066 -4.562 1 98.94 194 PRO B CA 1
ATOM 3612 C C . PRO B 1 194 ? 10.258 -6.492 -3.486 1 98.94 194 PRO B C 1
ATOM 3614 O O . PRO B 1 194 ? 9.555 -7.242 -2.807 1 98.94 194 PRO B O 1
ATOM 3617 N N . VAL B 1 195 ? 10.297 -5.227 -3.357 1 98.94 195 VAL B N 1
ATOM 3618 C CA . VAL B 1 195 ? 9.344 -4.445 -2.574 1 98.94 195 VAL B CA 1
ATOM 3619 C C . VAL B 1 195 ? 8.711 -3.371 -3.455 1 98.94 195 VAL B C 1
ATOM 3621 O O . VAL B 1 195 ? 9.406 -2.539 -4.035 1 98.94 195 VAL B O 1
ATOM 3624 N N . GLU B 1 196 ? 7.418 -3.471 -3.611 1 98.94 196 GLU B N 1
ATOM 3625 C CA . GLU B 1 196 ? 6.672 -2.48 -4.383 1 98.94 196 GLU B CA 1
ATOM 3626 C C . GLU B 1 196 ? 6.367 -1.243 -3.541 1 98.94 196 GLU B C 1
ATOM 3628 O O . GLU B 1 196 ? 5.816 -1.354 -2.443 1 98.94 196 GLU B O 1
ATOM 3633 N N . VAL B 1 197 ? 6.742 -0.041 -4.039 1 98.88 197 VAL B N 1
ATOM 3634 C CA . VAL B 1 197 ? 6.586 1.214 -3.311 1 98.88 197 VAL B CA 1
ATOM 3635 C C . VAL B 1 197 ? 5.934 2.258 -4.215 1 98.88 197 VAL B C 1
ATOM 3637 O O . VAL B 1 197 ? 6.082 2.209 -5.438 1 98.88 197 VAL B O 1
ATOM 3640 N N . VAL B 1 198 ? 5.164 3.164 -3.604 1 98.69 198 VAL B N 1
ATOM 3641 C CA . VAL B 1 198 ? 4.641 4.277 -4.391 1 98.69 198 VAL B CA 1
ATOM 3642 C C . VAL B 1 198 ? 5.797 5.102 -4.953 1 98.69 198 VAL B C 1
ATOM 3644 O O . VAL B 1 198 ? 6.906 5.07 -4.418 1 98.69 198 VAL B O 1
ATOM 3647 N N . GLN B 1 199 ? 5.547 5.844 -6.043 1 98.31 199 GLN B N 1
ATOM 3648 C CA . GLN B 1 199 ? 6.574 6.664 -6.676 1 98.31 199 GLN B CA 1
ATOM 3649 C C . GLN B 1 199 ? 6.98 7.828 -5.773 1 98.31 199 GLN B C 1
ATOM 3651 O O . GLN B 1 199 ? 8.156 8.203 -5.727 1 98.31 199 GLN B O 1
ATOM 3656 N N . PHE B 1 200 ? 6.047 8.391 -5.039 1 96.88 200 PHE B N 1
ATOM 3657 C CA . PHE B 1 200 ? 6.285 9.523 -4.152 1 96.88 200 PHE B CA 1
ATOM 3658 C C . PHE B 1 200 ? 7.32 9.172 -3.09 1 96.88 200 PHE B C 1
ATOM 3660 O O . PHE B 1 200 ? 7.109 8.25 -2.293 1 96.88 200 PHE B O 1
ATOM 3667 N N . CYS B 1 201 ? 8.461 9.82 -3.168 1 96.38 201 CYS B N 1
ATOM 3668 C CA . CYS B 1 201 ? 9.539 9.695 -2.193 1 96.38 201 CYS B CA 1
ATOM 3669 C C . CYS B 1 201 ? 9.984 8.242 -2.062 1 96.38 201 CYS B C 1
ATOM 3671 O O . CYS B 1 201 ? 10.109 7.723 -0.95 1 96.38 201 CYS B O 1
ATOM 3673 N N . TRP B 1 202 ? 10.148 7.598 -3.201 1 98.38 202 TRP B N 1
ATOM 3674 C CA . TRP B 1 202 ? 10.578 6.199 -3.242 1 98.38 202 TRP B CA 1
ATOM 3675 C C . TRP B 1 202 ? 11.969 6.039 -2.646 1 98.38 202 TRP B C 1
ATOM 3677 O O . TRP B 1 202 ? 12.273 5.016 -2.027 1 98.38 202 TRP B O 1
ATOM 3687 N N . LYS B 1 203 ? 12.844 7.008 -2.848 1 98.44 203 LYS B N 1
ATOM 3688 C CA . LYS B 1 203 ? 14.203 6.922 -2.318 1 98.44 203 LYS B CA 1
ATOM 3689 C C . LYS B 1 203 ? 14.195 6.875 -0.793 1 98.44 203 LYS B C 1
ATOM 3691 O O . LYS B 1 203 ? 15.039 6.207 -0.185 1 98.44 203 LYS B O 1
ATOM 3696 N N . TYR B 1 204 ? 13.297 7.547 -0.227 1 98.38 204 TYR B N 1
ATOM 3697 C CA . TYR B 1 204 ? 13.117 7.52 1.22 1 98.38 204 TYR B CA 1
ATOM 3698 C C . TYR B 1 204 ? 12.891 6.098 1.714 1 98.38 204 TYR B C 1
ATOM 3700 O O . TYR B 1 204 ? 13.516 5.664 2.684 1 98.38 204 TYR B O 1
ATOM 3708 N N . ASN B 1 205 ? 12.039 5.332 1.08 1 98.75 205 ASN B N 1
ATOM 3709 C CA . ASN B 1 205 ? 11.766 3.951 1.464 1 98.75 205 ASN B CA 1
ATOM 3710 C C . ASN B 1 205 ? 12.938 3.033 1.112 1 98.75 205 ASN B C 1
ATOM 3712 O O . ASN B 1 205 ? 13.203 2.066 1.828 1 98.75 205 ASN B O 1
ATOM 3716 N N . LEU B 1 206 ? 13.641 3.35 -0.024 1 98.81 206 LEU B N 1
ATOM 3717 C CA . LEU B 1 206 ? 14.836 2.58 -0.352 1 98.81 206 LEU B CA 1
ATOM 3718 C C . LEU B 1 206 ? 15.844 2.635 0.789 1 98.81 206 LEU B C 1
ATOM 3720 O O . LEU B 1 206 ? 16.359 1.6 1.215 1 98.81 206 LEU B O 1
ATOM 3724 N N . VAL B 1 207 ? 16.078 3.814 1.323 1 98.62 207 VAL B N 1
ATOM 3725 C CA . VAL B 1 207 ? 17.047 4.008 2.393 1 98.62 207 VAL B CA 1
ATOM 3726 C C . VAL B 1 207 ? 16.578 3.295 3.658 1 98.62 207 VAL B C 1
ATOM 3728 O O . VAL B 1 207 ? 17.375 2.635 4.336 1 98.62 207 VAL B O 1
ATOM 3731 N N . ARG B 1 208 ? 15.336 3.395 3.963 1 98.38 208 ARG B N 1
ATOM 3732 C CA . ARG B 1 208 ? 14.789 2.75 5.152 1 98.38 208 ARG B CA 1
ATOM 3733 C C . ARG B 1 208 ? 14.898 1.232 5.055 1 98.38 208 ARG B C 1
ATOM 3735 O O . ARG B 1 208 ? 15.227 0.565 6.039 1 98.38 208 ARG B O 1
ATOM 3742 N N . LEU B 1 209 ? 14.609 0.677 3.871 1 98.81 209 LEU B N 1
ATOM 3743 C CA . LEU B 1 209 ? 14.734 -0.759 3.646 1 98.81 209 LEU B CA 1
ATOM 3744 C C . LEU B 1 209 ? 16.188 -1.209 3.781 1 98.81 209 LEU B C 1
ATOM 3746 O O . LEU B 1 209 ? 16.469 -2.258 4.367 1 98.81 209 LEU B O 1
ATOM 3750 N N . GLN B 1 210 ? 17.078 -0.399 3.203 1 98.62 210 GLN B N 1
ATOM 3751 C CA . GLN B 1 210 ? 18.516 -0.679 3.322 1 98.62 210 GLN B CA 1
ATOM 3752 C C . GLN B 1 210 ? 18.938 -0.729 4.785 1 98.62 210 GLN B C 1
ATOM 3754 O O . GLN B 1 210 ? 19.672 -1.633 5.191 1 98.62 210 GLN B O 1
ATOM 3759 N N . GLU B 1 211 ? 18.484 0.195 5.547 1 98.44 211 GLU B N 1
ATOM 3760 C CA . GLU B 1 211 ? 18.828 0.253 6.965 1 98.44 211 GLU B CA 1
ATOM 3761 C C . GLU B 1 211 ? 18.219 -0.911 7.734 1 98.44 211 GLU B C 1
ATOM 3763 O O . GLU B 1 211 ? 18.875 -1.526 8.57 1 98.44 211 GLU B O 1
ATOM 3768 N N . MET B 1 212 ? 17.031 -1.275 7.438 1 98.12 212 MET B N 1
ATOM 3769 C CA . MET B 1 212 ? 16.281 -2.328 8.117 1 98.12 212 MET B CA 1
ATOM 3770 C C . MET B 1 212 ? 17 -3.664 8.023 1 98.12 212 MET B C 1
ATOM 3772 O O . MET B 1 212 ? 17 -4.445 8.977 1 98.12 212 MET B O 1
ATOM 3776 N N . PHE B 1 213 ? 17.656 -3.867 6.93 1 98.5 213 PHE B N 1
ATOM 3777 C CA . PHE B 1 213 ? 18.234 -5.18 6.68 1 98.5 213 PHE B CA 1
ATOM 3778 C C . PHE B 1 213 ? 19.75 -5.078 6.574 1 98.5 213 PHE B C 1
ATOM 3780 O O . PHE B 1 213 ? 20.391 -5.898 5.91 1 98.5 213 PHE B O 1
ATOM 3787 N N . LYS B 1 214 ? 20.344 -4.102 7.184 1 98.31 214 LYS B N 1
ATOM 3788 C CA . LYS B 1 214 ? 21.781 -3.861 7.098 1 98.31 214 LYS B CA 1
ATOM 3789 C C . LYS B 1 214 ? 22.578 -5.07 7.598 1 98.31 214 LYS B C 1
ATOM 3791 O O . LYS B 1 214 ? 23.625 -5.398 7.051 1 98.31 214 LYS B O 1
ATOM 3796 N N . ASP B 1 215 ? 22.047 -5.797 8.586 1 97.81 215 ASP B N 1
ATOM 3797 C CA . ASP B 1 215 ? 22.766 -6.914 9.188 1 97.81 215 ASP B CA 1
ATOM 3798 C C . ASP B 1 215 ? 22.797 -8.117 8.25 1 97.81 215 ASP B C 1
ATOM 3800 O O . ASP B 1 215 ? 23.625 -9.016 8.414 1 97.81 215 ASP B O 1
ATOM 3804 N N . GLU B 1 216 ? 21.922 -8.148 7.273 1 98 216 GLU B N 1
ATOM 3805 C CA . GLU B 1 216 ? 21.891 -9.234 6.297 1 98 216 GLU B CA 1
ATOM 3806 C C . GLU B 1 216 ? 22.734 -8.891 5.074 1 98 216 GLU B C 1
ATOM 3808 O O . GLU B 1 216 ? 22.797 -9.672 4.117 1 98 216 GLU B O 1
ATOM 3813 N N . GLY B 1 217 ? 23.453 -7.727 5.113 1 98.31 217 GLY B N 1
ATOM 3814 C CA . GLY B 1 217 ? 24.266 -7.32 3.977 1 98.31 217 GLY B CA 1
ATOM 3815 C C . GLY B 1 217 ? 23.438 -6.984 2.746 1 98.31 217 GLY B C 1
ATOM 3816 O O . GLY B 1 217 ? 23.781 -7.398 1.636 1 98.31 217 GLY B O 1
ATOM 3817 N N . VAL B 1 218 ? 22.391 -6.234 2.961 1 98.62 218 VAL B N 1
ATOM 3818 C CA . VAL B 1 218 ? 21.438 -5.977 1.885 1 98.62 218 VAL B CA 1
ATOM 3819 C C . VAL B 1 218 ? 21.938 -4.828 1.017 1 98.62 218 VAL B C 1
ATOM 3821 O O . VAL B 1 218 ? 22.531 -3.873 1.522 1 98.62 218 VAL B O 1
ATOM 3824 N N . GLU B 1 219 ? 21.781 -4.988 -0.228 1 98.81 219 GLU B N 1
ATOM 3825 C CA . GLU B 1 219 ? 21.844 -3.875 -1.17 1 98.81 219 GLU B CA 1
ATOM 3826 C C . GLU B 1 219 ? 20.484 -3.586 -1.773 1 98.81 219 GLU B C 1
ATOM 3828 O O . GLU B 1 219 ? 19.859 -4.473 -2.359 1 98.81 219 GLU B O 1
ATOM 3833 N N . ALA B 1 220 ? 20.016 -2.381 -1.592 1 98.81 220 ALA B N 1
ATOM 3834 C CA . ALA B 1 220 ? 18.734 -1.956 -2.152 1 98.81 220 ALA B CA 1
ATOM 3835 C C . ALA B 1 220 ? 18.922 -1.156 -3.436 1 98.81 220 ALA B C 1
ATOM 3837 O O . ALA B 1 220 ? 19.781 -0.263 -3.492 1 98.81 220 ALA B O 1
ATOM 3838 N N . LYS B 1 221 ? 18.125 -1.519 -4.465 1 98.81 221 LYS B N 1
ATOM 3839 C CA . LYS B 1 221 ? 18.219 -0.822 -5.746 1 98.81 221 LYS B CA 1
ATOM 3840 C C . LYS B 1 221 ? 16.844 -0.568 -6.344 1 98.81 221 LYS B C 1
ATOM 3842 O O . LYS B 1 221 ? 15.961 -1.434 -6.285 1 98.81 221 LYS B O 1
ATOM 3847 N N . LEU B 1 222 ? 16.688 0.632 -6.875 1 98.81 222 LEU B N 1
ATOM 3848 C CA . LEU B 1 222 ? 15.484 0.879 -7.676 1 98.81 222 LEU B CA 1
ATOM 3849 C C . LEU B 1 222 ? 15.523 0.076 -8.969 1 98.81 222 LEU B C 1
ATOM 3851 O O . LEU B 1 222 ? 16.5 0.146 -9.727 1 98.81 222 LEU B O 1
ATOM 3855 N N . ARG B 1 223 ? 14.492 -0.716 -9.172 1 98.81 223 ARG B N 1
ATOM 3856 C CA . ARG B 1 223 ? 14.445 -1.501 -10.398 1 98.81 223 ARG B CA 1
ATOM 3857 C C . ARG B 1 223 ? 14.328 -0.597 -11.625 1 98.81 223 ARG B C 1
ATOM 3859 O O . ARG B 1 223 ? 13.492 0.307 -11.656 1 98.81 223 ARG B O 1
ATOM 3866 N N . ALA B 1 224 ? 15.141 -0.869 -12.594 1 98.19 224 ALA B N 1
ATOM 3867 C CA . ALA B 1 224 ? 15.086 -0.137 -13.859 1 98.19 224 ALA B CA 1
ATOM 3868 C C . ALA B 1 224 ? 14.367 -0.945 -14.93 1 98.19 224 ALA B C 1
ATOM 3870 O O . ALA B 1 224 ? 14.508 -2.168 -15 1 98.19 224 ALA B O 1
ATOM 3871 N N . GLY B 1 225 ? 13.617 -0.193 -15.742 1 95.94 225 GLY B N 1
ATOM 3872 C CA . GLY B 1 225 ? 13.047 -0.811 -16.922 1 95.94 225 GLY B CA 1
ATOM 3873 C C . GLY B 1 225 ? 14.031 -0.938 -18.062 1 95.94 225 GLY B C 1
ATOM 3874 O O . GLY B 1 225 ? 15.211 -0.604 -17.922 1 95.94 225 GLY B O 1
ATOM 3875 N N . GLU B 1 226 ? 13.57 -1.451 -19.125 1 92.88 226 GLU B N 1
ATOM 3876 C CA . GLU B 1 226 ? 14.398 -1.645 -20.312 1 92.88 226 GLU B CA 1
ATOM 3877 C C . GLU B 1 226 ? 14.922 -0.314 -20.844 1 92.88 226 GLU B C 1
ATOM 3879 O O . GLU B 1 226 ? 16 -0.257 -21.438 1 92.88 226 GLU B O 1
ATOM 3884 N N . ASP B 1 227 ? 14.281 0.728 -20.594 1 94.75 227 ASP B N 1
ATOM 3885 C CA . ASP B 1 227 ? 14.648 2.045 -21.109 1 94.75 227 ASP B CA 1
ATOM 3886 C C . ASP B 1 227 ? 15.578 2.771 -20.141 1 94.75 227 ASP B C 1
ATOM 3888 O O . ASP B 1 227 ? 15.945 3.924 -20.359 1 94.75 227 ASP B O 1
ATOM 3892 N N . GLY B 1 228 ? 15.844 2.145 -19.078 1 95.5 228 GLY B N 1
ATOM 3893 C CA . GLY B 1 228 ? 16.734 2.746 -18.109 1 95.5 228 GLY B CA 1
ATOM 3894 C C . GLY B 1 228 ? 16.016 3.59 -17.078 1 95.5 228 GLY B C 1
ATOM 3895 O O . GLY B 1 228 ? 16.609 4.023 -16.078 1 95.5 228 GLY B O 1
ATOM 3896 N N . LYS B 1 229 ? 14.781 3.783 -17.312 1 97.94 229 LYS B N 1
ATOM 3897 C CA . LYS B 1 229 ? 13.945 4.492 -16.344 1 97.94 229 LYS B CA 1
ATOM 3898 C C . LYS B 1 229 ? 13.398 3.539 -15.281 1 97.94 229 LYS B C 1
ATOM 3900 O O . LYS B 1 229 ? 13.43 2.318 -15.461 1 97.94 229 LYS B O 1
ATOM 3905 N N . PRO B 1 230 ? 12.938 4.113 -14.227 1 98.5 230 PRO B N 1
ATOM 3906 C CA . PRO B 1 230 ? 12.375 3.217 -13.219 1 98.5 230 PRO B CA 1
ATOM 3907 C C . PRO B 1 230 ? 11.266 2.326 -13.773 1 98.5 230 PRO B C 1
ATOM 3909 O O . PRO B 1 230 ? 10.422 2.791 -14.539 1 98.5 230 PRO B O 1
ATOM 3912 N N . TYR B 1 231 ? 11.375 1.068 -13.484 1 98.56 231 TYR B N 1
ATOM 3913 C CA . TYR B 1 231 ? 10.312 0.133 -13.836 1 98.56 231 TYR B CA 1
ATOM 3914 C C . TYR B 1 231 ? 9 0.53 -13.18 1 98.56 231 TYR B C 1
ATOM 3916 O O . TYR B 1 231 ? 8.953 0.804 -11.984 1 98.56 231 TYR B O 1
ATOM 3924 N N . VAL B 1 232 ? 7.949 0.625 -13.93 1 98.5 232 VAL B N 1
ATOM 3925 C CA . VAL B 1 232 ? 6.625 0.958 -13.422 1 98.5 232 VAL B CA 1
ATOM 3926 C C . VAL B 1 232 ? 5.723 -0.271 -13.484 1 98.5 232 VAL B C 1
ATOM 3928 O O . VAL B 1 232 ? 5.547 -0.866 -14.555 1 98.5 232 VAL B O 1
ATOM 3931 N N . THR B 1 233 ? 5.168 -0.726 -12.344 1 98.19 233 THR B N 1
ATOM 3932 C CA . THR B 1 233 ? 4.316 -1.905 -12.273 1 98.19 233 THR B CA 1
ATOM 3933 C C . THR B 1 233 ? 2.957 -1.63 -12.914 1 98.19 233 THR B C 1
ATOM 3935 O O . THR B 1 233 ? 2.648 -0.487 -13.258 1 98.19 233 THR B O 1
ATOM 3938 N N . ASP B 1 234 ? 2.137 -2.678 -13.016 1 97.38 234 ASP B N 1
ATOM 3939 C CA . ASP B 1 234 ? 0.779 -2.551 -13.531 1 97.38 234 ASP B CA 1
ATOM 3940 C C . ASP B 1 234 ? -0.077 -1.672 -12.625 1 97.38 234 ASP B C 1
ATOM 3942 O O . ASP B 1 234 ? -1.166 -1.244 -13.008 1 97.38 234 ASP B O 1
ATOM 3946 N N . ASN B 1 235 ? 0.406 -1.347 -11.445 1 98.06 235 ASN B N 1
ATOM 3947 C CA . ASN B 1 235 ? -0.316 -0.54 -10.469 1 98.06 235 ASN B CA 1
ATOM 3948 C C . ASN B 1 235 ? 0.294 0.852 -10.328 1 98.06 235 ASN B C 1
ATOM 3950 O O . ASN B 1 235 ? 0.032 1.555 -9.352 1 98.06 235 ASN B O 1
ATOM 3954 N N . PHE B 1 236 ? 1.201 1.204 -11.234 1 98.06 236 PHE B N 1
ATOM 3955 C CA . PHE B 1 236 ? 1.813 2.521 -11.359 1 98.06 236 PHE B CA 1
ATOM 3956 C C . PHE B 1 236 ? 2.773 2.779 -10.203 1 98.06 236 PHE B C 1
ATOM 3958 O O . PHE B 1 236 ? 2.994 3.928 -9.812 1 98.06 236 PHE B O 1
ATOM 3965 N N . ASN B 1 237 ? 3.25 1.754 -9.602 1 98.75 237 ASN B N 1
ATOM 3966 C CA . ASN B 1 237 ? 4.238 1.854 -8.531 1 98.75 237 ASN B CA 1
ATOM 3967 C C . ASN B 1 237 ? 5.641 1.512 -9.031 1 98.75 237 ASN B C 1
ATOM 3969 O O . ASN B 1 237 ? 5.816 1.127 -10.188 1 98.75 237 ASN B O 1
ATOM 3973 N N . TYR B 1 238 ? 6.621 1.775 -8.211 1 98.88 238 TYR B N 1
ATOM 3974 C CA . TYR B 1 238 ? 7.996 1.353 -8.445 1 98.88 238 TYR B CA 1
ATOM 3975 C C . TYR B 1 238 ? 8.32 0.093 -7.648 1 98.88 238 TYR B C 1
ATOM 3977 O O . TYR B 1 238 ? 7.5 -0.377 -6.855 1 98.88 238 TYR B O 1
ATOM 3985 N N . ILE B 1 239 ? 9.469 -0.474 -7.938 1 98.94 239 ILE B N 1
ATOM 3986 C CA . ILE B 1 239 ? 9.961 -1.612 -7.164 1 98.94 239 ILE B CA 1
ATOM 3987 C C . ILE B 1 239 ? 11.375 -1.326 -6.66 1 98.94 239 ILE B C 1
ATOM 3989 O O . ILE B 1 239 ? 12.234 -0.891 -7.426 1 98.94 239 ILE B O 1
ATOM 3993 N N . VAL B 1 240 ? 11.586 -1.481 -5.387 1 98.94 240 VAL B N 1
ATOM 3994 C CA . VAL B 1 240 ? 12.914 -1.562 -4.789 1 98.94 240 VAL B CA 1
ATOM 3995 C C . VAL B 1 240 ? 13.32 -3.023 -4.617 1 98.94 240 VAL B C 1
ATOM 3997 O O . VAL B 1 240 ? 12.672 -3.77 -3.879 1 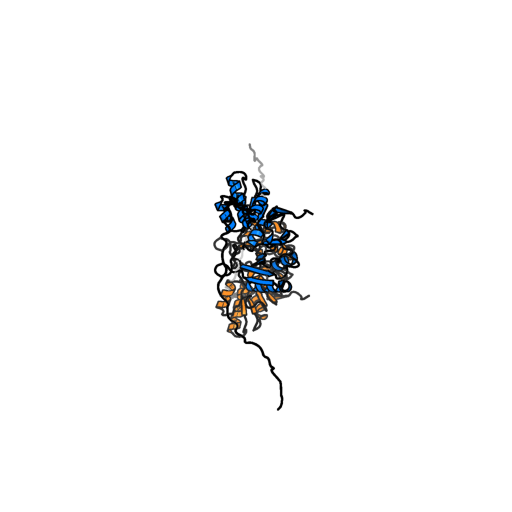98.94 240 VAL B O 1
ATOM 4000 N N . ASP B 1 241 ? 14.383 -3.406 -5.316 1 98.94 241 ASP B N 1
ATOM 4001 C CA . ASP B 1 241 ? 14.906 -4.762 -5.199 1 98.94 241 ASP B CA 1
ATOM 4002 C C . ASP B 1 241 ? 15.93 -4.859 -4.074 1 98.94 241 ASP B C 1
ATOM 4004 O O . ASP B 1 241 ? 16.891 -4.082 -4.023 1 98.94 241 ASP B O 1
ATOM 4008 N N . LEU B 1 242 ? 15.742 -5.789 -3.195 1 98.94 242 LEU B N 1
ATOM 4009 C CA . LEU B 1 242 ? 16.672 -6.07 -2.109 1 98.94 242 LEU B CA 1
ATOM 4010 C C . LEU B 1 242 ? 17.516 -7.305 -2.424 1 98.94 242 LEU B C 1
ATOM 4012 O O . LEU B 1 242 ? 16.969 -8.383 -2.662 1 98.94 242 LEU B O 1
ATOM 4016 N N . TYR B 1 243 ? 18.734 -7.113 -2.484 1 98.88 243 TYR B N 1
ATOM 4017 C CA . TYR B 1 243 ? 19.703 -8.195 -2.668 1 98.88 243 TYR B CA 1
ATOM 4018 C C . TYR B 1 243 ? 20.422 -8.516 -1.363 1 98.88 243 TYR B C 1
ATOM 4020 O O . TYR B 1 243 ? 21.172 -7.688 -0.844 1 98.88 243 TYR B O 1
ATOM 4028 N N . PHE B 1 244 ? 20.234 -9.734 -0.882 1 98.81 244 PHE B N 1
ATOM 4029 C CA . PHE B 1 244 ? 20.781 -10.109 0.42 1 98.81 244 PHE B CA 1
ATOM 4030 C C . PHE B 1 244 ? 22.078 -10.898 0.263 1 98.81 244 PHE B C 1
ATOM 4032 O O . PHE B 1 244 ? 22.141 -11.82 -0.556 1 98.81 244 PHE B O 1
ATOM 4039 N N . GLU B 1 245 ? 23.062 -10.555 1.026 1 98.62 245 GLU B N 1
ATOM 4040 C CA . GLU B 1 245 ? 24.266 -11.383 1.123 1 98.62 245 GLU B CA 1
ATOM 4041 C C . GLU B 1 245 ? 24 -12.625 1.965 1 98.62 245 GLU B C 1
ATOM 4043 O O . GLU B 1 245 ? 24.5 -13.711 1.652 1 98.62 245 GLU B O 1
ATOM 4048 N N . ASN B 1 246 ? 23.297 -12.43 3.027 1 98.56 246 ASN B N 1
ATOM 4049 C CA . ASN B 1 246 ? 22.844 -13.516 3.9 1 98.56 246 ASN B CA 1
ATOM 4050 C C . ASN B 1 246 ? 21.328 -13.625 3.922 1 98.56 246 ASN B C 1
ATOM 4052 O O . ASN B 1 246 ? 20.625 -12.617 3.885 1 98.56 246 ASN B O 1
ATOM 4056 N N . PRO B 1 247 ? 20.844 -14.812 4.027 1 98.56 247 PRO B N 1
ATOM 4057 C CA . PRO B 1 247 ? 19.391 -14.969 4.035 1 98.56 247 PRO B CA 1
ATOM 4058 C C . PRO B 1 247 ? 18.719 -14.18 5.16 1 98.56 247 PRO B C 1
ATOM 4060 O O . PRO B 1 247 ? 19.344 -13.891 6.18 1 98.56 247 PRO B O 1
ATOM 4063 N N . ILE B 1 248 ? 17.469 -13.844 4.891 1 98.44 248 ILE B N 1
ATOM 4064 C CA . ILE B 1 248 ? 16.641 -13.188 5.898 1 98.44 248 ILE B CA 1
ATOM 4065 C C . ILE B 1 248 ? 16.5 -14.102 7.117 1 98.44 248 ILE B C 1
ATOM 4067 O O . ILE B 1 248 ? 16.125 -15.266 6.984 1 98.44 248 ILE B O 1
ATOM 4071 N N . LYS B 1 249 ? 16.766 -13.617 8.258 1 96.81 249 LYS B N 1
ATOM 4072 C CA . LYS B 1 249 ? 16.781 -14.422 9.477 1 96.81 249 LYS B CA 1
ATOM 4073 C C . LYS B 1 249 ? 15.367 -14.844 9.875 1 96.81 249 LYS B C 1
ATOM 4075 O O . LYS B 1 249 ? 15.141 -16 10.227 1 96.81 249 LYS B O 1
ATOM 4080 N N . ASP B 1 250 ? 14.453 -13.93 9.852 1 97.56 250 ASP B N 1
ATOM 4081 C CA . ASP B 1 250 ? 13.055 -14.141 10.211 1 97.56 250 ASP B CA 1
ATOM 4082 C C . ASP B 1 250 ? 12.125 -13.547 9.156 1 97.56 250 ASP B C 1
ATOM 4084 O O . ASP B 1 250 ? 11.844 -12.352 9.172 1 97.56 250 ASP B O 1
ATOM 4088 N N . GLY B 1 251 ? 11.641 -14.469 8.312 1 97.81 251 GLY B N 1
ATOM 4089 C CA . GLY B 1 251 ? 10.812 -14.016 7.207 1 97.81 251 GLY B CA 1
ATOM 4090 C C . GLY B 1 251 ? 9.523 -13.352 7.66 1 97.81 251 GLY B C 1
ATOM 4091 O O . GLY B 1 251 ? 9.062 -12.391 7.043 1 97.81 251 GLY B O 1
ATOM 4092 N N . TYR B 1 252 ? 8.953 -13.82 8.734 1 97.88 252 TYR B N 1
ATOM 4093 C CA . TYR B 1 252 ? 7.695 -13.289 9.25 1 97.88 252 TYR B CA 1
ATOM 4094 C C . TYR B 1 252 ? 7.891 -11.891 9.82 1 97.88 252 TYR B C 1
ATOM 4096 O O . TYR B 1 252 ? 7.121 -10.977 9.523 1 97.88 252 TYR B O 1
ATOM 4104 N N . ALA B 1 253 ? 8.914 -11.742 10.625 1 98.12 253 ALA B N 1
ATOM 4105 C CA . ALA B 1 253 ? 9.227 -10.43 11.172 1 98.12 253 ALA B CA 1
ATOM 4106 C C . ALA B 1 253 ? 9.562 -9.438 10.062 1 98.12 253 ALA B C 1
ATOM 4108 O O . ALA B 1 253 ? 9.125 -8.281 10.094 1 98.12 253 ALA B O 1
ATOM 4109 N N . ALA B 1 254 ? 10.312 -9.93 9.109 1 98.5 254 ALA B N 1
ATOM 4110 C CA . ALA B 1 254 ? 10.688 -9.094 7.969 1 98.5 254 ALA B CA 1
ATOM 4111 C C . ALA B 1 254 ? 9.445 -8.617 7.215 1 98.5 254 ALA B C 1
ATOM 4113 O O . ALA B 1 254 ? 9.32 -7.426 6.914 1 98.5 254 ALA B O 1
ATOM 4114 N N . GLY B 1 255 ? 8.547 -9.523 6.914 1 98.31 255 GLY B N 1
ATOM 4115 C CA . GLY B 1 255 ? 7.324 -9.156 6.223 1 98.31 255 GLY B CA 1
ATOM 4116 C C . GLY B 1 255 ? 6.52 -8.102 6.957 1 98.31 255 GLY B C 1
ATOM 4117 O O . GLY B 1 255 ? 6.043 -7.141 6.348 1 98.31 255 GLY B O 1
ATOM 4118 N N . LYS B 1 256 ? 6.391 -8.289 8.211 1 97.25 256 LYS B N 1
ATOM 4119 C CA . LYS B 1 256 ? 5.641 -7.355 9.047 1 97.25 256 LYS B CA 1
ATOM 4120 C C . LYS B 1 256 ? 6.305 -5.98 9.07 1 97.25 256 LYS B C 1
ATOM 4122 O O . LYS B 1 256 ? 5.633 -4.957 8.938 1 97.25 256 LYS B O 1
ATOM 4127 N N . GLU B 1 257 ? 7.582 -5.98 9.234 1 97.75 257 GLU B N 1
ATOM 4128 C CA . GLU B 1 257 ? 8.32 -4.723 9.305 1 97.75 257 GLU B CA 1
ATOM 4129 C C . GLU B 1 257 ? 8.242 -3.963 7.984 1 97.75 257 GLU B C 1
ATOM 4131 O O . GLU B 1 257 ? 8.016 -2.75 7.973 1 97.75 257 GLU B O 1
ATOM 4136 N N . ILE B 1 258 ? 8.422 -4.672 6.895 1 98.69 258 ILE B N 1
ATOM 4137 C CA . ILE B 1 258 ? 8.352 -4.039 5.582 1 98.69 258 ILE B CA 1
ATOM 4138 C C . ILE B 1 258 ? 6.961 -3.441 5.367 1 98.69 258 ILE B C 1
ATOM 4140 O O . ILE B 1 258 ? 6.832 -2.295 4.934 1 98.69 258 ILE B O 1
ATOM 4144 N N . SER B 1 259 ? 5.934 -4.191 5.785 1 97.88 259 SER B N 1
ATOM 4145 C CA . SER B 1 259 ? 4.551 -3.77 5.582 1 97.88 259 SER B CA 1
ATOM 4146 C C . SER B 1 259 ? 4.211 -2.553 6.438 1 97.88 259 SER B C 1
ATOM 4148 O O . SER B 1 259 ? 3.262 -1.826 6.141 1 97.88 259 SER B O 1
ATOM 4150 N N . GLY B 1 260 ? 4.992 -2.338 7.438 1 96.62 260 GLY B N 1
ATOM 4151 C CA . GLY B 1 260 ? 4.73 -1.226 8.336 1 96.62 260 GLY B CA 1
ATOM 4152 C C . GLY B 1 260 ? 5.262 0.098 7.82 1 96.62 260 GLY B C 1
ATOM 4153 O O . GLY B 1 260 ? 4.953 1.155 8.375 1 96.62 260 GLY B O 1
ATOM 4154 N N . LEU B 1 261 ? 5.992 0.07 6.781 1 97.75 261 LEU B N 1
ATOM 4155 C CA . LEU B 1 261 ? 6.555 1.295 6.223 1 97.75 261 LEU B CA 1
ATOM 4156 C C . LEU B 1 261 ? 5.535 2.012 5.344 1 97.75 261 LEU B C 1
ATOM 4158 O O . LEU B 1 261 ? 5.066 1.456 4.348 1 97.75 261 LEU B O 1
ATOM 4162 N N . GLU B 1 262 ? 5.18 3.291 5.734 1 97.44 262 GLU B N 1
ATOM 4163 C CA . GLU B 1 262 ? 4.332 4.09 4.855 1 97.44 262 GLU B CA 1
ATOM 4164 C C . GLU B 1 262 ? 4.949 4.23 3.467 1 97.44 262 GLU B C 1
ATOM 4166 O O . GLU B 1 262 ? 6.148 4.488 3.338 1 97.44 262 GLU B O 1
ATOM 4171 N N . GLY B 1 263 ? 4.164 4.02 2.453 1 98.31 263 GLY B N 1
ATOM 4172 C CA . GLY B 1 263 ? 4.641 4.121 1.083 1 98.31 263 GLY B CA 1
ATOM 4173 C C . GLY B 1 263 ? 4.98 2.773 0.471 1 98.31 263 GLY B C 1
ATOM 4174 O O . GLY B 1 263 ? 5.152 2.664 -0.745 1 98.31 263 GLY B O 1
ATOM 4175 N N . VAL B 1 264 ? 5.121 1.782 1.317 1 98.75 264 VAL B N 1
ATOM 4176 C CA . VAL B 1 264 ? 5.223 0.421 0.804 1 98.75 264 VAL B CA 1
ATOM 4177 C C . VAL B 1 264 ? 3.834 -0.106 0.455 1 98.75 264 VAL B C 1
ATOM 4179 O O . VAL B 1 264 ? 2.902 0.009 1.254 1 98.75 264 VAL B O 1
ATOM 4182 N N . VAL B 1 265 ? 3.732 -0.66 -0.729 1 98.69 265 VAL B N 1
ATOM 4183 C CA . VAL B 1 265 ? 2.455 -1.173 -1.209 1 98.69 265 VAL B CA 1
ATOM 4184 C C . VAL B 1 265 ? 2.375 -2.678 -0.96 1 98.69 265 VAL B C 1
ATOM 4186 O O . VAL B 1 265 ? 1.339 -3.188 -0.526 1 98.69 265 VAL B O 1
ATOM 4189 N N . GLU B 1 266 ? 3.432 -3.34 -1.309 1 98.62 266 GLU B N 1
ATOM 4190 C CA . GLU B 1 266 ? 3.512 -4.781 -1.106 1 98.62 266 GLU B CA 1
ATOM 4191 C C . GLU B 1 266 ? 4.953 -5.273 -1.182 1 98.62 266 GLU B C 1
ATOM 4193 O O . GLU B 1 266 ? 5.836 -4.551 -1.649 1 98.62 266 GLU B O 1
ATOM 4198 N N . HIS B 1 267 ? 5.211 -6.496 -0.671 1 98.88 267 HIS B N 1
ATOM 4199 C CA . HIS B 1 267 ? 6.543 -7.09 -0.747 1 98.88 267 HIS B CA 1
ATOM 4200 C C . HIS B 1 267 ? 6.484 -8.516 -1.292 1 98.88 267 HIS B C 1
ATOM 4202 O O . HIS B 1 267 ? 5.418 -9.133 -1.306 1 98.88 267 HIS B O 1
ATOM 4208 N N . GLY B 1 268 ? 7.645 -9 -1.673 1 98.88 268 GLY B N 1
ATOM 4209 C CA . GLY B 1 268 ? 7.734 -10.25 -2.404 1 98.88 268 GLY B CA 1
ATOM 4210 C C . GLY B 1 268 ? 7.824 -11.469 -1.499 1 98.88 268 GLY B C 1
ATOM 4211 O O . GLY B 1 268 ? 8.055 -12.586 -1.968 1 98.88 268 GLY B O 1
ATOM 4212 N N . LEU B 1 269 ? 7.715 -11.352 -0.204 1 98.88 269 LEU B N 1
ATOM 4213 C CA . LEU B 1 269 ? 7.652 -12.484 0.709 1 98.88 269 LEU B CA 1
ATOM 4214 C C . LEU B 1 269 ? 6.234 -13.047 0.786 1 98.88 269 LEU B C 1
ATOM 4216 O O . LEU B 1 269 ? 5.324 -12.367 1.269 1 98.88 269 LEU B O 1
ATOM 4220 N N . PHE B 1 270 ? 6.051 -14.18 0.237 1 98.81 270 PHE B N 1
ATOM 4221 C CA . PHE B 1 270 ? 4.797 -14.914 0.335 1 98.81 270 PHE B CA 1
ATOM 4222 C C . PHE B 1 270 ? 4.887 -16 1.406 1 98.81 270 PHE B C 1
ATOM 4224 O O . PHE B 1 270 ? 5.418 -17.078 1.158 1 98.81 270 PHE B O 1
ATOM 4231 N N . LEU B 1 271 ? 4.348 -15.734 2.578 1 98.38 271 LEU B N 1
ATOM 4232 C CA . LEU B 1 271 ? 4.547 -16.531 3.779 1 98.38 271 LEU B CA 1
ATOM 4233 C C . LEU B 1 271 ? 3.279 -17.297 4.141 1 98.38 271 LEU B C 1
ATOM 4235 O O . LEU B 1 271 ? 2.197 -16.719 4.219 1 98.38 271 LEU B O 1
ATOM 4239 N N . ASP B 1 272 ? 3.4 -18.594 4.27 1 97.56 272 ASP B N 1
ATOM 4240 C CA . ASP B 1 272 ? 2.324 -19.5 4.664 1 97.56 272 ASP B CA 1
ATOM 4241 C C . ASP B 1 272 ? 1.181 -19.469 3.652 1 97.56 272 ASP B C 1
ATOM 4243 O O . ASP B 1 272 ? 0.008 -19.516 4.031 1 97.56 272 ASP B O 1
ATOM 4247 N N . MET B 1 273 ? 1.499 -19.4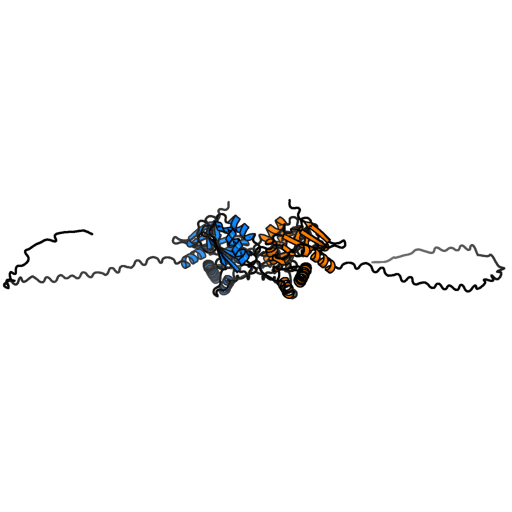06 2.41 1 98.06 273 MET B N 1
ATOM 4248 C CA . MET B 1 273 ? 0.445 -19.297 1.407 1 98.06 273 MET B CA 1
ATOM 4249 C C . MET B 1 273 ? 0.363 -20.562 0.557 1 98.06 273 MET B C 1
ATOM 4251 O O . MET B 1 273 ? -0.73 -21.016 0.205 1 98.06 273 MET B O 1
ATOM 4255 N N . ALA B 1 274 ? 1.503 -21.141 0.281 1 98.5 274 ALA B N 1
ATOM 4256 C CA . ALA B 1 274 ? 1.548 -22.281 -0.636 1 98.5 274 ALA B CA 1
ATOM 4257 C C . ALA B 1 274 ? 0.926 -23.531 -0.002 1 98.5 274 ALA B C 1
ATOM 4259 O O . ALA B 1 274 ? 1.273 -23.891 1.122 1 98.5 274 ALA B O 1
ATOM 4260 N N . THR B 1 275 ? 0.031 -24.109 -0.711 1 97.81 275 THR B N 1
ATOM 4261 C CA . THR B 1 275 ? -0.516 -25.406 -0.321 1 97.81 275 THR B CA 1
ATOM 4262 C C . THR B 1 275 ? 0.436 -26.531 -0.708 1 97.81 275 THR B C 1
ATOM 4264 O O . THR B 1 275 ? 0.622 -27.484 0.054 1 97.81 275 THR B O 1
ATOM 4267 N N . ALA B 1 276 ? 1.023 -26.453 -1.872 1 97.75 276 ALA B N 1
ATOM 4268 C CA . ALA B 1 276 ? 1.98 -27.422 -2.408 1 97.75 276 ALA B CA 1
ATOM 4269 C C . ALA B 1 276 ? 2.977 -26.734 -3.346 1 97.75 276 ALA B C 1
ATOM 4271 O O . ALA B 1 276 ? 2.684 -25.688 -3.912 1 97.75 276 ALA B O 1
ATOM 4272 N N . VAL B 1 277 ? 4.113 -27.359 -3.414 1 98.38 277 VAL B N 1
ATOM 4273 C CA . VAL B 1 277 ? 5.137 -26.938 -4.363 1 98.38 277 VAL B CA 1
ATOM 4274 C C . VAL B 1 277 ? 5.559 -28.125 -5.234 1 98.38 277 VAL B C 1
ATOM 4276 O O . VAL B 1 277 ? 5.949 -29.172 -4.719 1 98.38 277 VAL B O 1
ATOM 4279 N N . ILE B 1 278 ? 5.434 -27.906 -6.48 1 98.06 278 ILE B N 1
ATOM 4280 C CA . ILE B 1 278 ? 5.891 -28.875 -7.473 1 98.06 278 ILE B CA 1
ATOM 4281 C C . ILE B 1 278 ? 7.273 -28.469 -7.98 1 98.06 278 ILE B C 1
ATOM 4283 O O . ILE B 1 278 ? 7.438 -27.422 -8.594 1 98.06 278 ILE B O 1
ATOM 4287 N N . ILE B 1 279 ? 8.195 -29.359 -7.762 1 96.94 279 ILE B N 1
ATOM 4288 C CA . ILE B 1 279 ? 9.586 -29.078 -8.102 1 96.94 279 ILE B CA 1
ATOM 4289 C C . ILE B 1 279 ? 10.047 -30.031 -9.203 1 96.94 279 ILE B C 1
ATOM 4291 O O . ILE B 1 279 ? 10.031 -31.25 -9.023 1 96.94 279 ILE B O 1
ATOM 4295 N N . ALA B 1 280 ? 10.414 -29.438 -10.297 1 95.38 280 ALA B N 1
ATOM 4296 C CA . ALA B 1 280 ? 10.992 -30.234 -11.367 1 95.38 280 ALA B CA 1
ATOM 4297 C C . ALA B 1 280 ? 12.516 -30.188 -11.328 1 95.38 280 ALA B C 1
ATOM 4299 O O . ALA B 1 280 ? 13.109 -29.109 -11.258 1 95.38 280 ALA B O 1
ATOM 4300 N N . GLY B 1 281 ? 13.109 -31.344 -11.328 1 91.69 281 GLY B N 1
ATOM 4301 C CA . GLY B 1 281 ? 14.555 -31.5 -11.391 1 91.69 281 GLY B CA 1
ATOM 4302 C C . GLY B 1 281 ? 15.008 -32.531 -12.406 1 91.69 281 GLY B C 1
ATOM 4303 O O . GLY B 1 281 ? 14.211 -33 -13.211 1 91.69 281 GLY B O 1
ATOM 4304 N N . LYS B 1 282 ? 16.312 -32.781 -12.359 1 86.25 282 LYS B N 1
ATOM 4305 C CA . LYS B 1 282 ? 16.922 -33.719 -13.32 1 86.25 282 LYS B CA 1
ATOM 4306 C C . LYS B 1 282 ? 16.375 -35.125 -13.148 1 86.25 282 LYS B C 1
ATOM 4308 O O . LYS B 1 282 ? 16.312 -35.875 -14.109 1 86.25 282 LYS B O 1
ATOM 4313 N N . THR B 1 283 ? 15.961 -35.375 -11.938 1 87.38 283 THR B N 1
ATOM 4314 C CA . THR B 1 283 ? 15.516 -36.719 -11.656 1 87.38 283 THR B CA 1
ATOM 4315 C C . THR B 1 283 ? 14 -36.844 -11.781 1 87.38 283 THR B C 1
ATOM 4317 O O . THR B 1 283 ? 13.422 -37.906 -11.5 1 87.38 283 THR B O 1
ATOM 4320 N N . GLY B 1 284 ? 13.438 -35.781 -12.141 1 90.94 284 GLY B N 1
ATOM 4321 C CA . GLY B 1 284 ? 11.992 -35.844 -12.289 1 90.94 284 GLY B CA 1
ATOM 4322 C C . GLY B 1 284 ? 11.281 -34.75 -11.492 1 90.94 284 GLY B C 1
ATOM 4323 O O . GLY B 1 284 ? 11.812 -33.656 -11.305 1 90.94 284 GLY B O 1
ATOM 4324 N N . VAL B 1 285 ? 9.961 -35.031 -11.18 1 94.88 285 VAL B N 1
ATOM 4325 C CA . VAL B 1 285 ? 9.109 -34.062 -10.516 1 94.88 285 VAL B CA 1
ATOM 4326 C C . VAL B 1 285 ? 8.812 -34.5 -9.086 1 94.88 285 VAL B C 1
ATOM 4328 O O . VAL B 1 285 ? 8.516 -35.688 -8.852 1 94.88 285 VAL B O 1
ATOM 4331 N N . GLU B 1 286 ? 9.039 -33.656 -8.164 1 95.38 286 GLU B N 1
ATOM 4332 C CA . GLU B 1 286 ? 8.695 -33.875 -6.766 1 95.38 286 GLU B CA 1
ATOM 4333 C C . GLU B 1 286 ? 7.637 -32.875 -6.289 1 95.38 286 GLU B C 1
ATOM 4335 O O . GLU B 1 286 ? 7.668 -31.703 -6.66 1 95.38 286 GLU B O 1
ATOM 4340 N N . VAL B 1 287 ? 6.684 -33.406 -5.453 1 96.56 287 VAL B N 1
ATOM 4341 C CA . VAL B 1 287 ? 5.656 -32.531 -4.867 1 96.56 287 VAL B CA 1
ATOM 4342 C C . VAL B 1 287 ? 5.852 -32.469 -3.355 1 96.56 287 VAL B C 1
ATOM 4344 O O . VAL B 1 287 ? 5.934 -33.469 -2.676 1 96.56 287 VAL B O 1
ATOM 4347 N N . LYS B 1 288 ? 6 -31.25 -2.877 1 96.31 288 LYS B N 1
ATOM 4348 C CA . LYS B 1 288 ? 6.055 -30.984 -1.441 1 96.31 288 LYS B CA 1
ATOM 4349 C C . LYS B 1 288 ? 4.793 -30.281 -0.959 1 96.31 288 LYS B C 1
ATOM 4351 O O . LYS B 1 288 ? 4.305 -29.359 -1.613 1 96.31 288 LYS B O 1
ATOM 4356 N N . SER B 1 289 ? 4.148 -30.781 0.142 1 94.19 289 SER B N 1
ATOM 4357 C CA . SER B 1 289 ? 2.959 -30.141 0.697 1 94.19 289 SER B CA 1
ATOM 4358 C C . SER B 1 289 ? 3.125 -29.859 2.188 1 94.19 289 SER B C 1
ATOM 4360 O O . SER B 1 289 ? 3.953 -30.484 2.852 1 94.19 289 SER B O 1
ATOM 4362 N N . LYS B 1 290 ? 2.496 -28.656 2.564 1 81.12 290 LYS B N 1
ATOM 4363 C CA . LYS B 1 290 ? 2.498 -28.375 3.998 1 81.12 290 LYS B CA 1
ATOM 4364 C C . LYS B 1 290 ? 1.673 -29.422 4.754 1 81.12 290 LYS B C 1
ATOM 4366 O O . LYS B 1 290 ? 0.648 -29.891 4.254 1 81.12 290 LYS B O 1
ATOM 4371 N N . LYS B 1 291 ? 2.328 -30.203 5.547 1 59.84 291 LYS B N 1
ATOM 4372 C CA . LYS B 1 291 ? 1.602 -31.188 6.344 1 59.84 291 LYS B CA 1
ATOM 4373 C C . LYS B 1 291 ? 0.485 -30.531 7.148 1 59.84 291 LYS B C 1
ATOM 4375 O O . LYS B 1 291 ? 0.696 -29.484 7.773 1 59.84 291 LYS B O 1
ATOM 4380 N N . ARG B 1 292 ? -0.749 -30.578 6.594 1 49.94 292 ARG B N 1
ATOM 4381 C CA . ARG B 1 292 ? -1.876 -30.141 7.414 1 49.94 292 ARG B CA 1
ATOM 4382 C C . ARG B 1 292 ? -1.695 -30.578 8.867 1 49.94 292 ARG B C 1
ATOM 4384 O O . ARG B 1 292 ? -1.414 -31.75 9.141 1 49.94 292 ARG B O 1
ATOM 4391 N N . SER B 1 293 ? -1.022 -29.641 9.633 1 39.88 293 SER B N 1
ATOM 4392 C CA . SER B 1 293 ? -1.137 -30.062 11.031 1 39.88 293 SER B CA 1
ATOM 4393 C C . SER B 1 293 ? -2.596 -30.234 11.438 1 39.88 293 SER B C 1
ATOM 4395 O O . SER B 1 293 ? -3.473 -29.531 10.938 1 39.88 293 SER B O 1
#

Secondary structure (DSSP, 8-state):
----------------------------------------------------------HHHHHHHHHHHHGGG--TT-EEEE--SHHHHHHHHHHHHHHHHTSS-S-EEEESSHHHHHHHHHTT--B--TTT---EEEEEEE-SEE-TT--EE--TTS-HHHHHHHHHTEEEEEEEEEGGGB-SSTTTT-SEEEEEE-STTHHHHHHHHHHHTGGGT-EEEEPB-TTSSBP--TTS-EEEEEE-SS--S-HHHHHHHHHTSTTEEEESEE-S--SEEEEEETTEEEEEE----/----------------------------------------------------------HHHHHHHHHHHHGGG--TT-EEEE--SHHHHHHHHHHHHHHHHTSS-S-EEEESSHHHHHHHHHTT--B--TTT---EEEEEEE-SEE-TT--EE--TTS-HHHHHHHHHTEEEEEEEEEGGGB-SSTTTT-SEEEEEE-STTHHHHHHHHHHHTGGGT-EEEEPB-TTSSBP--TTS-EEEEEE-SS--S-HHHHHHHHHTSTTEEEESEE-S--SEEEEEETTEEEEEE----

Sequence (586 aa):
MASLSLLPSPSSSSSSSLSSLHHTTPSSSRLTLCTPSLNLRTRTKISSIKAQSAPVLTQDDLKKLAADKAVEYVKSGMVLGLGTGSTAAFVVAKLGELLKTGELKDIIGVPTSKRTEEQARSLNIPLSVLDDHPHIDLAIDGADEVDPLLNLVKGRGGALLREKMVEAASDEFVVVADDTKLVDGLGGSKLAMPVEVVQFCWKYNLVRLQEMFKDEGVEAKLRAGEDGKPYVTDNFNYIVDLYFENPIKDGYAAGKEISGLEGVVEHGLFLDMATAVIIAGKTGVEVKSKKRSMASLSLLPSPSSSSSSSLSSLHHTTPSSSRLTLCTPSLNLRTRTKISSIKAQSAPVLTQDDLKKLAADKAVEYVKSGMVLGLGTGSTAAFVVAKLGELLKTGELKDIIGVPTSKRTEEQARSLNIPLSVLDDHPHIDLAIDGADEVDPLLNLVKGRGGALLREKMVEAASDEFVVVADDTKLVDGLGGSKLAMPVEVVQFCWKYNLVRLQEMFKDEGVEAKLRAGEDGKPYVTDNFNYIVDLYFENPIKDGYAAGKEISGLEGVVEHGLFLDMATAVIIAGKTGVEVKSKKRS

Foldseek 3Di:
DDDDDDDPDDDDDDDDDDDDDDDDDDDDDPPPDCPPPPPVPPPPPPVPPPPPPDPQQDQLNLLLQLLVVVCVVDAAQFEEEQADDSSSLSNLVVVLVCVVVVVHYNYEYAYLAPVSVVSNVVSVHHYDHCVVVVAGAEYEYEFQAQAPQRKGFHQPVPRQVSVCSRLVRYPAYEYEEAPLRYDNAALRNQWWWKWWFAPVPVVVLQVVLCVVCVVQVKDKDWDADPVRHGDAHPVRTTIITIGGPHHDPDLVVSQVVSVPDPGTDHTRIGPPRHQWYWYGYSVGIDIDGNPPD/DDDDPDDDDDPDDDDDDDDDDDDDDDDDDPPPDCPPPCCCCVVPCPVPPPPPPDPQQDQLNLLLQLLVVVCVVDAAQFEEEQADDSSSLSNLVVVLVCVVVVVHYNYEYAYLAPVSVVSNVVSVHHYDHCVVVVAGAEYEYEFQAQAPQRKGFHQPVPRQVSVCSRLVRYPAYEYEEAPLRYDNAALRNQWWWKWWFAPVPVVVLQVVLCVVCVVQVKDKDWDADPVRHGDAHPVRTTIITIGGPHHDPDLVVSQVVSVPDPGTDHTRIGPPRHQWYWYGYSVGIDIDGNPPD

Organism: Populus trichocarpa (NCBI:txid3694)

Solvent-accessible surface area (backbone atoms only — not comparable to full-atom values): 32695 Å² total; per-residue (Å²): 136,81,93,83,85,88,78,91,79,86,90,85,88,73,78,84,79,88,80,81,84,78,79,78,77,83,78,85,78,78,80,74,80,72,74,79,75,80,75,67,74,72,73,69,72,68,68,69,68,68,72,75,66,75,77,74,77,47,72,65,51,28,28,41,54,21,22,58,58,54,54,68,76,62,56,63,60,35,34,29,26,34,28,53,54,76,44,16,46,41,34,53,50,50,52,28,52,32,43,73,74,57,82,34,46,69,50,35,32,30,51,23,36,72,68,36,39,52,54,36,52,75,48,68,44,50,70,55,47,46,57,80,46,65,65,24,53,35,18,42,25,44,52,64,29,34,25,88,85,48,29,31,33,33,31,86,81,52,38,33,59,48,37,49,44,47,41,70,38,22,76,32,22,39,34,34,34,42,59,87,26,58,32,88,32,55,43,52,83,45,47,71,44,30,30,32,24,41,63,76,50,39,59,41,51,40,53,50,52,30,59,75,35,47,91,30,50,40,47,59,40,75,39,59,34,96,85,67,43,72,30,66,36,97,69,65,22,32,36,38,27,35,25,22,73,38,41,54,88,49,63,68,62,49,51,54,55,54,65,66,37,73,53,38,53,41,58,14,69,43,72,86,57,51,46,29,38,31,34,11,48,98,89,41,77,48,78,47,61,66,72,80,123,143,86,88,79,90,78,79,92,86,74,95,74,85,75,86,78,73,81,82,77,76,83,85,80,78,86,80,80,85,78,76,74,78,76,70,80,74,79,73,73,68,70,68,70,68,68,69,69,67,68,71,77,65,74,77,75,76,48,72,64,51,28,29,42,53,21,21,58,58,54,54,69,77,63,55,63,60,36,34,30,27,35,27,54,52,76,44,16,46,41,34,54,52,50,51,28,52,33,43,74,74,56,82,34,46,70,48,35,33,30,50,24,36,70,66,36,39,53,53,36,50,76,48,68,45,51,68,55,47,45,57,81,46,66,65,24,53,36,18,42,24,44,54,64,28,34,24,87,85,49,28,31,35,32,31,86,82,53,36,34,58,47,38,49,43,46,42,70,38,22,78,32,23,40,34,34,34,40,60,87,27,59,32,89,32,54,43,51,83,45,48,69,43,30,30,34,23,40,64,76,48,39,60,42,51,42,53,52,53,29,60,74,35,46,91,30,50,40,46,61,41,76,39,58,34,96,85,67,42,72,31,65,36,97,69,63,22,31,35,38,28,35,26,21,74,37,40,54,88,49,65,66,62,48,51,54,54,54,64,65,36,73,52,37,52,40,60,16,70,45,71,86,58,52,46,31,38,31,33,10,47,95,90,41,77,45,80,48,63,66,72,81,123

pLDDT: mean 83.04, std 28.9, range [14.52, 98.94]